Protein AF-0000000070924640 (afdb_homodimer)

Radius of gyration: 27.14 Å; Cα contacts (8 Å, |Δi|>4): 1134; chains: 2; bounding box: 101×101×98 Å

Structure (mmCIF, N/CA/C/O backbone):
data_AF-0000000070924640-model_v1
#
loop_
_entity.id
_entity.type
_entity.pdbx_description
1 polymer 'Putative esterase'
#
loop_
_atom_site.group_PDB
_atom_site.id
_atom_site.type_symbol
_atom_site.label_atom_id
_atom_site.label_alt_id
_atom_site.label_comp_id
_atom_site.label_asym_id
_atom_site.label_entity_id
_atom_site.label_seq_id
_atom_site.pdbx_PDB_ins_code
_atom_site.Cartn_x
_atom_site.Cartn_y
_atom_site.Cartn_z
_atom_site.occupancy
_atom_site.B_iso_or_equiv
_atom_site.auth_seq_id
_atom_site.auth_comp_id
_atom_site.auth_asym_id
_atom_site.auth_atom_id
_atom_site.pdbx_PDB_model_num
ATOM 1 N N . MET A 1 1 ? 49.594 -20.859 -71.625 1 36.28 1 MET A N 1
ATOM 2 C CA . MET A 1 1 ? 48.625 -19.844 -71.25 1 36.28 1 MET A CA 1
ATOM 3 C C . MET A 1 1 ? 47.531 -20.438 -70.375 1 36.28 1 MET A C 1
ATOM 5 O O . MET A 1 1 ? 46.625 -21.078 -70.875 1 36.28 1 MET A O 1
ATOM 9 N N . ARG A 1 2 ? 48 -21 -69.188 1 44.53 2 ARG A N 1
ATOM 10 C CA . ARG A 1 2 ? 47.188 -21.625 -68.125 1 44.53 2 ARG A CA 1
ATOM 11 C C . ARG A 1 2 ? 46.188 -20.641 -67.562 1 44.53 2 ARG A C 1
ATOM 13 O O . ARG A 1 2 ? 46.531 -19.562 -67.125 1 44.53 2 ARG A O 1
ATOM 20 N N . ARG A 1 3 ? 44.906 -20.641 -68 1 42.62 3 ARG A N 1
ATOM 21 C CA . ARG A 1 3 ? 43.75 -19.891 -67.5 1 42.62 3 ARG A CA 1
ATOM 22 C C . ARG A 1 3 ? 43.562 -20.141 -66 1 42.62 3 ARG A C 1
ATOM 24 O O . ARG A 1 3 ? 43.375 -21.281 -65.562 1 42.62 3 ARG A O 1
ATOM 31 N N . LEU A 1 4 ? 44.188 -19.422 -65.125 1 46.19 4 LEU A N 1
ATOM 32 C CA . LEU A 1 4 ? 43.938 -19.359 -63.719 1 46.19 4 LEU A CA 1
ATOM 33 C C . LEU A 1 4 ? 42.5 -18.953 -63.438 1 46.19 4 LEU A C 1
ATOM 35 O O . LEU A 1 4 ? 42.062 -17.859 -63.812 1 46.19 4 LEU A O 1
ATOM 39 N N . LEU A 1 5 ? 41.531 -19.875 -63.469 1 45.41 5 LEU A N 1
ATOM 40 C CA . LEU A 1 5 ? 40.156 -19.609 -62.969 1 45.41 5 LEU A CA 1
ATOM 41 C C . LEU A 1 5 ? 40.219 -19.141 -61.531 1 45.41 5 LEU A C 1
ATOM 43 O O . LEU A 1 5 ? 40.688 -19.875 -60.656 1 45.41 5 LEU A O 1
ATOM 47 N N . ALA A 1 6 ? 40.219 -17.859 -61.25 1 49.41 6 ALA A N 1
ATOM 48 C CA . ALA A 1 6 ? 40 -17.219 -59.938 1 49.41 6 ALA A CA 1
ATOM 49 C C . ALA A 1 6 ? 38.625 -17.578 -59.375 1 49.41 6 ALA A C 1
ATOM 51 O O . ALA A 1 6 ? 37.594 -17.266 -60 1 49.41 6 ALA A O 1
ATOM 52 N N . LEU A 1 7 ? 38.562 -18.641 -58.625 1 47.81 7 LEU A N 1
ATOM 53 C CA . LEU A 1 7 ? 37.406 -18.922 -57.812 1 47.81 7 LEU A CA 1
ATOM 54 C C . LEU A 1 7 ? 37.125 -17.781 -56.844 1 47.81 7 LEU A C 1
ATOM 56 O O . LEU A 1 7 ? 37.938 -17.469 -56 1 47.81 7 LEU A O 1
ATOM 60 N N . ALA A 1 8 ? 36.281 -16.797 -57.219 1 47.97 8 ALA A N 1
ATOM 61 C CA . ALA A 1 8 ? 35.719 -15.805 -56.281 1 47.97 8 ALA A CA 1
ATOM 62 C C . ALA A 1 8 ? 34.875 -16.469 -55.219 1 47.97 8 ALA A C 1
ATOM 64 O O . ALA A 1 8 ? 33.844 -17.062 -55.5 1 47.97 8 ALA A O 1
ATOM 65 N N . LEU A 1 9 ? 35.5 -16.797 -54.156 1 49.69 9 LEU A N 1
ATOM 66 C CA . LEU A 1 9 ? 34.781 -17.156 -52.938 1 49.69 9 LEU A CA 1
ATOM 67 C C . LEU A 1 9 ? 33.906 -16.016 -52.469 1 49.69 9 LEU A C 1
ATOM 69 O O . LEU A 1 9 ? 34.375 -14.945 -52.094 1 49.69 9 LEU A O 1
ATOM 73 N N . VAL A 1 10 ? 32.656 -15.93 -53 1 49 10 VAL A N 1
ATOM 74 C CA . VAL A 1 10 ? 31.656 -15.039 -52.406 1 49 10 VAL A CA 1
ATOM 75 C C . VAL A 1 10 ? 31.422 -15.422 -50.938 1 49 10 VAL A C 1
ATOM 77 O O . VAL A 1 10 ? 30.906 -16.5 -50.656 1 49 10 VAL A O 1
ATOM 80 N N . LEU A 1 11 ? 32.156 -14.844 -50 1 49.84 11 LEU A N 1
ATOM 81 C CA . LEU A 1 11 ? 31.797 -14.859 -48.594 1 49.84 11 LEU A CA 1
ATOM 82 C C . LEU A 1 11 ? 30.438 -14.211 -48.375 1 49.84 11 LEU A C 1
ATOM 84 O O . LEU A 1 11 ? 30.297 -12.992 -48.5 1 49.84 11 LEU A O 1
ATOM 88 N N . GLY A 1 12 ? 29.328 -14.906 -48.656 1 45.31 12 GLY A N 1
ATOM 89 C CA . GLY A 1 12 ? 28.062 -14.422 -48.156 1 45.31 12 GLY A CA 1
ATOM 90 C C . GLY A 1 12 ? 28.094 -14.172 -46.656 1 45.31 12 GLY A C 1
ATOM 91 O O . GLY A 1 12 ? 28.266 -15.109 -45.844 1 45.31 12 GLY A O 1
ATOM 92 N N . GLY A 1 13 ? 28.484 -12.992 -46.25 1 48.5 13 GLY A N 1
ATOM 93 C CA . GLY A 1 13 ? 28.281 -12.57 -44.844 1 48.5 13 GLY A CA 1
ATOM 94 C C . GLY A 1 13 ? 26.859 -12.766 -44.375 1 48.5 13 GLY A C 1
ATOM 95 O O . GLY A 1 13 ? 25.922 -12.148 -44.906 1 48.5 13 GLY A O 1
ATOM 96 N N . THR A 1 14 ? 26.484 -13.906 -43.906 1 44.09 14 THR A N 1
ATOM 97 C CA . THR A 1 14 ? 25.25 -13.969 -43.156 1 44.09 14 THR A CA 1
ATOM 98 C C . THR A 1 14 ? 25.219 -12.891 -42.062 1 44.09 14 THR A C 1
ATOM 100 O O . THR A 1 14 ? 26.047 -12.906 -41.156 1 44.09 14 THR A O 1
ATOM 103 N N . GLY A 1 15 ? 24.891 -11.688 -42.5 1 44.31 15 GLY A N 1
ATOM 104 C CA . GLY A 1 15 ? 24.531 -10.766 -41.438 1 44.31 15 GLY A CA 1
ATOM 105 C C . GLY A 1 15 ? 23.641 -11.391 -40.375 1 44.31 15 GLY A C 1
ATOM 106 O O . GLY A 1 15 ? 22.531 -11.836 -40.688 1 44.31 15 GLY A O 1
ATOM 107 N N . ALA A 1 16 ? 24.188 -11.984 -39.406 1 46.53 16 ALA A N 1
ATOM 108 C CA . ALA A 1 16 ? 23.375 -12.258 -38.219 1 46.53 16 ALA A CA 1
ATOM 109 C C . ALA A 1 16 ? 22.406 -11.109 -37.969 1 46.53 16 ALA A C 1
ATOM 111 O O . ALA A 1 16 ? 22.828 -9.984 -37.688 1 46.53 16 ALA A O 1
ATOM 112 N N . ALA A 1 17 ? 21.25 -11.172 -38.469 1 45.72 17 ALA A N 1
ATOM 113 C CA . ALA A 1 17 ? 20.203 -10.234 -38.062 1 45.72 17 ALA A CA 1
ATOM 114 C C . ALA A 1 17 ? 20.25 -10.039 -36.531 1 45.72 17 ALA A C 1
ATOM 116 O O . ALA A 1 17 ? 20.109 -11 -35.781 1 45.72 17 ALA A O 1
ATOM 117 N N . ALA A 1 18 ? 20.906 -9.062 -36.062 1 45.81 18 ALA A N 1
ATOM 118 C CA . ALA A 1 18 ? 20.859 -8.68 -34.656 1 45.81 18 ALA A CA 1
ATOM 119 C C . ALA A 1 18 ? 19.438 -8.758 -34.094 1 45.81 18 ALA A C 1
ATOM 121 O O . ALA A 1 18 ? 18.547 -8.055 -34.562 1 45.81 18 ALA A O 1
ATOM 122 N N . GLN A 1 19 ? 18.938 -9.891 -33.719 1 49.56 19 GLN A N 1
ATOM 123 C CA . GLN A 1 19 ? 17.656 -9.906 -33.031 1 49.56 19 GLN A CA 1
ATOM 124 C C . GLN A 1 19 ? 17.5 -8.688 -32.125 1 49.56 19 GLN A C 1
ATOM 126 O O . GLN A 1 19 ? 18.344 -8.445 -31.25 1 49.56 19 GLN A O 1
ATOM 131 N N . THR A 1 20 ? 17.031 -7.645 -32.625 1 51.81 20 THR A N 1
ATOM 132 C CA . THR A 1 20 ? 16.781 -6.441 -31.844 1 51.81 20 THR A CA 1
ATOM 133 C C . THR A 1 20 ? 16.219 -6.797 -30.469 1 51.81 20 THR A C 1
ATOM 135 O O . THR A 1 20 ? 15.18 -7.449 -30.375 1 51.81 20 THR A O 1
ATOM 138 N N . VAL A 1 21 ? 17.109 -6.965 -29.453 1 64.19 21 VAL A N 1
ATOM 139 C CA . VAL A 1 21 ? 16.688 -7.16 -28.078 1 64.19 21 VAL A CA 1
ATOM 140 C C . VAL A 1 21 ? 15.68 -6.086 -27.688 1 64.19 21 VAL A C 1
ATOM 142 O O . VAL A 1 21 ? 15.953 -4.887 -27.797 1 64.19 21 VAL A O 1
ATOM 145 N N . GLY A 1 22 ? 14.305 -6.371 -27.625 1 83.62 22 GLY A N 1
ATOM 146 C CA . GLY A 1 22 ? 13.234 -5.473 -27.219 1 83.62 22 GLY A CA 1
ATOM 147 C C . GLY A 1 22 ? 13.57 -4.664 -25.969 1 83.62 22 GLY A C 1
ATOM 148 O O . GLY A 1 22 ? 14.578 -4.922 -25.312 1 83.62 22 GLY A O 1
ATOM 149 N N . THR A 1 23 ? 12.992 -3.438 -25.906 1 91.12 23 THR A N 1
ATOM 150 C CA . THR A 1 23 ? 13.156 -2.576 -24.734 1 91.12 23 THR A CA 1
ATOM 151 C C . THR A 1 23 ? 11.875 -2.557 -23.906 1 91.12 23 THR A C 1
ATOM 153 O O . THR A 1 23 ? 10.836 -3.066 -24.328 1 91.12 23 THR A O 1
ATOM 156 N N . VAL A 1 24 ? 12.023 -2.061 -22.672 1 92.69 24 VAL A N 1
ATOM 157 C CA . VAL A 1 24 ? 10.875 -2.008 -21.766 1 92.69 24 VAL A CA 1
ATOM 158 C C . VAL A 1 24 ? 9.766 -1.166 -22.391 1 92.69 24 VAL A C 1
ATOM 160 O O . VAL A 1 24 ? 8.586 -1.369 -22.109 1 92.69 24 VAL A O 1
ATOM 163 N N . GLN A 1 25 ? 10.109 -0.281 -23.297 1 91.25 25 GLN A N 1
ATOM 164 C CA . GLN A 1 25 ? 9.125 0.559 -23.969 1 91.25 25 GLN A CA 1
ATOM 165 C C . GLN A 1 25 ? 8.25 -0.266 -24.906 1 91.25 25 GLN A C 1
ATOM 167 O O . GLN A 1 25 ? 7.168 0.171 -25.297 1 91.25 25 GLN A O 1
ATOM 172 N N . ASP A 1 26 ? 8.703 -1.458 -25.219 1 95.38 26 ASP A N 1
ATOM 173 C CA . ASP A 1 26 ? 7.969 -2.33 -26.125 1 95.38 26 ASP A CA 1
ATOM 174 C C . ASP A 1 26 ? 6.832 -3.047 -25.406 1 95.38 26 ASP A C 1
ATOM 176 O O . ASP A 1 26 ? 5.965 -3.646 -26.031 1 95.38 26 ASP A O 1
ATOM 180 N N . LEU A 1 27 ? 6.836 -2.926 -24.078 1 96.81 27 LEU A N 1
ATOM 181 C CA . LEU A 1 27 ? 5.805 -3.623 -23.328 1 96.81 27 LEU A CA 1
ATOM 182 C C . LEU A 1 27 ? 4.457 -2.92 -23.469 1 96.81 27 LEU A C 1
ATOM 184 O O . LEU A 1 27 ? 3.408 -3.562 -23.391 1 96.81 27 LEU A O 1
ATOM 188 N N . GLY A 1 28 ? 4.406 -1.621 -23.672 1 97.75 28 GLY A N 1
ATOM 189 C CA . GLY A 1 28 ? 3.174 -0.855 -23.781 1 97.75 28 GLY A CA 1
ATOM 190 C C . GLY A 1 28 ? 3.273 0.53 -23.172 1 97.75 28 GLY A C 1
ATOM 191 O O . GLY A 1 28 ? 4.348 0.945 -22.734 1 97.75 28 GLY A O 1
ATOM 192 N N . PRO A 1 29 ? 2.207 1.255 -23.266 1 97.44 29 PRO A N 1
ATOM 193 C CA . PRO A 1 29 ? 2.201 2.607 -22.703 1 97.44 29 PRO A CA 1
ATOM 194 C C . PRO A 1 29 ? 2.234 2.609 -21.172 1 97.44 29 PRO A C 1
ATOM 196 O O . PRO A 1 29 ? 1.921 1.595 -20.547 1 97.44 29 PRO A O 1
ATOM 199 N N . ALA A 1 30 ? 2.578 3.766 -20.625 1 97.69 30 ALA A N 1
ATOM 200 C CA . ALA A 1 30 ? 2.586 3.932 -19.172 1 97.69 30 ALA A CA 1
ATOM 201 C C . ALA A 1 30 ? 1.186 3.748 -18.594 1 97.69 30 ALA A C 1
ATOM 203 O O . ALA A 1 30 ? 0.188 3.982 -19.281 1 97.69 30 ALA A O 1
ATOM 204 N N . LEU A 1 31 ? 1.126 3.312 -17.375 1 97.81 31 LEU A N 1
ATOM 205 C CA . LEU A 1 31 ? -0.145 3.131 -16.688 1 97.81 31 LEU A CA 1
ATOM 206 C C . LEU A 1 31 ? -0.727 4.473 -16.25 1 97.81 31 LEU A C 1
ATOM 208 O O . LEU A 1 31 ? -0.046 5.27 -15.602 1 97.81 31 LEU A O 1
ATOM 212 N N . VAL A 1 32 ? -1.92 4.734 -16.609 1 97.44 32 VAL A N 1
ATOM 213 C CA . VAL A 1 32 ? -2.684 5.898 -16.172 1 97.44 32 VAL A CA 1
ATOM 214 C C . VAL A 1 32 ? -3.703 5.488 -15.117 1 97.44 32 VAL A C 1
ATOM 216 O O . VAL A 1 32 ? -4.469 4.543 -15.312 1 97.44 32 VAL A O 1
ATOM 219 N N . LEU A 1 33 ? -3.703 6.145 -13.992 1 97.06 33 LEU A N 1
ATOM 220 C CA . LEU A 1 33 ? -4.641 5.801 -12.93 1 97.06 33 LEU A CA 1
ATOM 221 C C . LEU A 1 33 ? -5.973 6.516 -13.133 1 97.06 33 LEU A C 1
ATOM 223 O O . LEU A 1 33 ? -6.016 7.742 -13.234 1 97.06 33 LEU A O 1
ATOM 227 N N . ASP A 1 34 ? -6.984 5.75 -13.148 1 96.31 34 ASP A N 1
ATOM 228 C CA . ASP A 1 34 ? -8.336 6.285 -13.312 1 96.31 34 ASP A CA 1
ATOM 229 C C . ASP A 1 34 ? -8.773 7.055 -12.062 1 96.31 34 ASP A C 1
ATOM 231 O O . ASP A 1 34 ? -8.242 6.828 -10.977 1 96.31 34 ASP A O 1
ATOM 235 N N . ARG A 1 35 ? -9.617 8.078 -12.273 1 97.5 35 ARG A N 1
ATOM 236 C CA . ARG A 1 35 ? -10.211 8.875 -11.203 1 97.5 35 ARG A CA 1
ATOM 237 C C . ARG A 1 35 ? -9.133 9.523 -10.344 1 97.5 35 ARG A C 1
ATOM 239 O O . ARG A 1 35 ? -9.148 9.391 -9.117 1 97.5 35 ARG A O 1
ATOM 246 N N . THR A 1 36 ? -8.203 10.023 -11.039 1 98.31 36 THR A N 1
ATOM 247 C CA . THR A 1 36 ? -7.156 10.82 -10.414 1 98.31 36 THR A CA 1
ATOM 248 C C . THR A 1 36 ? -6.941 12.125 -11.164 1 98.31 36 THR A C 1
ATOM 250 O O . THR A 1 36 ? -7.395 12.281 -12.297 1 98.31 36 THR A O 1
ATOM 253 N N . ALA A 1 37 ? -6.332 12.984 -10.547 1 98.62 37 ALA A N 1
ATOM 254 C CA . ALA A 1 37 ? -5.879 14.25 -11.133 1 98.62 37 ALA A CA 1
ATOM 255 C C . ALA A 1 37 ? -4.578 14.711 -10.484 1 98.62 37 ALA A C 1
ATOM 257 O O . ALA A 1 37 ? -4.262 14.328 -9.352 1 98.62 37 ALA A O 1
ATOM 258 N N . ARG A 1 38 ? -3.889 15.484 -11.172 1 98.25 38 ARG A N 1
ATOM 259 C CA . ARG A 1 38 ? -2.635 16.047 -10.688 1 98.25 38 ARG A CA 1
ATOM 260 C C . ARG A 1 38 ? -2.537 17.531 -11.023 1 98.25 38 ARG A C 1
ATOM 262 O O . ARG A 1 38 ? -2.914 17.953 -12.117 1 98.25 38 ARG A O 1
ATOM 269 N N . PHE A 1 39 ? -2.055 18.328 -10.055 1 98.31 39 PHE A N 1
ATOM 270 C CA . PHE A 1 39 ? -1.772 19.734 -10.312 1 98.31 39 PHE A CA 1
ATOM 271 C C . PHE A 1 39 ? -0.608 20.219 -9.461 1 98.31 39 PHE A C 1
ATOM 273 O O . PHE A 1 39 ? -0.215 19.547 -8.5 1 98.31 39 PHE A O 1
ATOM 280 N N . GLU A 1 40 ? -0.034 21.25 -9.852 1 97.94 40 GLU A N 1
ATOM 281 C CA . GLU A 1 40 ? 1.063 21.859 -9.109 1 97.94 40 GLU A CA 1
ATOM 282 C C . GLU A 1 40 ? 0.659 23.219 -8.539 1 97.94 40 GLU A C 1
ATOM 284 O O . GLU A 1 40 ? -0.181 23.922 -9.109 1 97.94 40 GLU A O 1
ATOM 289 N N . ILE A 1 41 ? 1.17 23.516 -7.41 1 97.5 41 ILE A N 1
ATOM 290 C CA . ILE A 1 41 ? 0.929 24.812 -6.781 1 97.5 41 ILE A CA 1
ATOM 291 C C . ILE A 1 41 ? 2.26 25.516 -6.512 1 97.5 41 ILE A C 1
ATOM 293 O O . ILE A 1 41 ? 3.242 24.859 -6.141 1 97.5 41 ILE A O 1
ATOM 297 N N . ALA A 1 42 ? 2.213 26.797 -6.719 1 95.12 42 ALA A N 1
ATOM 298 C CA . ALA A 1 42 ? 3.396 27.594 -6.402 1 95.12 42 ALA A CA 1
ATOM 299 C C . ALA A 1 42 ? 3.576 27.734 -4.895 1 95.12 42 ALA A C 1
ATOM 301 O O . ALA A 1 42 ? 2.594 27.797 -4.148 1 95.12 42 ALA A O 1
ATOM 302 N N . ALA A 1 43 ? 4.762 27.656 -4.41 1 91.38 43 ALA A N 1
ATOM 303 C CA . ALA A 1 43 ? 5.121 27.859 -3.01 1 91.38 43 ALA A CA 1
ATOM 304 C C . ALA A 1 43 ? 6.422 28.656 -2.891 1 91.38 43 ALA A C 1
ATOM 306 O O . ALA A 1 43 ? 7.223 28.688 -3.828 1 91.38 43 ALA A O 1
ATOM 307 N N . PRO A 1 44 ? 6.617 29.344 -1.836 1 89.69 44 PRO A N 1
ATOM 308 C CA . PRO A 1 44 ? 7.816 30.156 -1.658 1 89.69 44 PRO A CA 1
ATOM 309 C C . PRO A 1 44 ? 9.109 29.359 -1.855 1 89.69 44 PRO A C 1
ATOM 311 O O . PRO A 1 44 ? 10.078 29.891 -2.4 1 89.69 44 PRO A O 1
ATOM 314 N N . GLN A 1 45 ? 9.141 28.141 -1.465 1 90.94 45 GLN A N 1
ATOM 315 C CA . GLN A 1 45 ? 10.352 27.328 -1.537 1 90.94 45 GLN A CA 1
ATOM 316 C C . GLN A 1 45 ? 10.383 26.5 -2.816 1 90.94 45 GLN A C 1
ATOM 318 O O . GLN A 1 45 ? 11.305 25.703 -3.025 1 90.94 45 GLN A O 1
ATOM 323 N N . GLY A 1 46 ? 9.438 26.688 -3.658 1 94.69 46 GLY A N 1
ATOM 324 C CA . GLY A 1 46 ? 9.273 25.891 -4.863 1 94.69 46 GLY A CA 1
ATOM 325 C C . GLY A 1 46 ? 7.922 25.203 -4.949 1 94.69 46 GLY A C 1
ATOM 326 O O . GLY A 1 46 ? 7.234 25.047 -3.938 1 94.69 46 GLY A O 1
ATOM 327 N N . PRO A 1 47 ? 7.652 24.781 -6.07 1 97.44 47 PRO A N 1
ATOM 328 C CA . PRO A 1 47 ? 6.301 24.234 -6.254 1 97.44 47 PRO A CA 1
ATOM 329 C C . PRO A 1 47 ? 6.09 22.906 -5.527 1 97.44 47 PRO A C 1
ATOM 331 O O . PRO A 1 47 ? 7.051 22.172 -5.305 1 97.44 47 PRO A O 1
ATOM 334 N N . LEU A 1 48 ? 4.895 22.688 -5.117 1 98.38 48 LEU A N 1
ATOM 335 C CA . LEU A 1 48 ? 4.426 21.375 -4.66 1 98.38 48 LEU A CA 1
ATOM 336 C C . LEU A 1 48 ? 3.572 20.703 -5.727 1 98.38 48 LEU A C 1
ATOM 338 O O . LEU A 1 48 ? 2.984 21.375 -6.574 1 98.38 48 LEU A O 1
ATOM 342 N N . ALA A 1 49 ? 3.615 19.469 -5.777 1 98.69 49 ALA A N 1
ATOM 343 C CA . ALA A 1 49 ? 2.709 18.672 -6.605 1 98.69 49 ALA A CA 1
ATOM 344 C C . ALA A 1 49 ? 1.613 18.031 -5.762 1 98.69 49 ALA A C 1
ATOM 346 O O . ALA A 1 49 ? 1.886 17.484 -4.684 1 98.69 49 ALA A O 1
ATOM 347 N N . VAL A 1 50 ? 0.396 18.141 -6.25 1 98.81 50 VAL A N 1
ATOM 348 C CA . VAL A 1 50 ? -0.76 17.578 -5.566 1 98.81 50 VAL A CA 1
ATOM 349 C C . VAL A 1 50 ? -1.445 16.547 -6.473 1 98.81 50 VAL A C 1
ATOM 351 O O . VAL A 1 50 ? -1.698 16.828 -7.648 1 98.81 50 VAL A O 1
ATOM 354 N N . VAL A 1 51 ? -1.673 15.352 -5.941 1 98.81 51 VAL A N 1
ATOM 355 C CA . VAL A 1 51 ? -2.43 14.328 -6.656 1 98.81 51 VAL A CA 1
ATOM 356 C C . VAL A 1 51 ? -3.701 13.992 -5.883 1 98.81 51 VAL A C 1
ATOM 358 O O . VAL A 1 51 ? -3.689 13.938 -4.652 1 98.81 51 VAL A O 1
ATOM 361 N N . VAL A 1 52 ? -4.781 13.852 -6.629 1 98.88 52 VAL A N 1
ATOM 362 C CA . VAL A 1 52 ? -6.094 13.609 -6.035 1 98.88 52 VAL A CA 1
ATOM 363 C C . VAL A 1 52 ? -6.695 12.336 -6.621 1 98.88 52 VAL A C 1
ATOM 365 O O . VAL A 1 52 ? -6.625 12.102 -7.828 1 98.88 52 VAL A O 1
ATOM 368 N N . GLY A 1 53 ? -7.164 11.453 -5.777 1 98.69 53 GLY A N 1
ATOM 369 C CA . GLY A 1 53 ? -7.957 10.297 -6.152 1 98.69 53 GLY A CA 1
ATOM 370 C C . GLY A 1 53 ? -9.328 10.273 -5.504 1 98.69 53 GLY A C 1
ATOM 371 O O . GLY A 1 53 ? -9.461 10.547 -4.309 1 98.69 53 GLY A O 1
ATOM 372 N N . TRP A 1 54 ? -10.328 9.984 -6.246 1 98.31 54 TRP A N 1
ATOM 373 C CA . TRP A 1 54 ? -11.68 9.984 -5.691 1 98.31 54 TRP A CA 1
ATOM 374 C C . TRP A 1 54 ? -12.375 8.648 -5.961 1 98.31 54 TRP A C 1
ATOM 376 O O . TRP A 1 54 ? -12 7.922 -6.883 1 98.31 54 TRP A O 1
ATOM 386 N N . PRO A 1 55 ? -13.375 8.289 -5.125 1 96.12 55 PRO A N 1
ATOM 387 C CA . PRO A 1 55 ? -14.023 6.98 -5.188 1 96.12 55 PRO A CA 1
ATOM 388 C C . PRO A 1 55 ? -14.883 6.805 -6.441 1 96.12 55 PRO A C 1
ATOM 390 O O . PRO A 1 55 ? -15.32 7.793 -7.039 1 96.12 55 PRO A O 1
ATOM 393 N N . ASP A 1 56 ? -14.961 5.547 -6.812 1 93.5 56 ASP A N 1
ATOM 394 C CA . ASP A 1 56 ? -15.938 5.18 -7.836 1 93.5 56 ASP A CA 1
ATOM 395 C C . ASP A 1 56 ? -17.328 4.996 -7.23 1 93.5 56 ASP A C 1
ATOM 397 O O . ASP A 1 56 ? -17.906 3.908 -7.301 1 93.5 56 ASP A O 1
ATOM 401 N N . ALA A 1 57 ? -17.797 5.914 -6.535 1 94.38 57 ALA A N 1
ATOM 402 C CA . ALA A 1 57 ? -19.109 5.988 -5.891 1 94.38 57 ALA A CA 1
ATOM 403 C C . ALA A 1 57 ? -19.5 7.434 -5.609 1 94.38 57 ALA A C 1
ATOM 405 O O . ALA A 1 57 ? -18.641 8.281 -5.371 1 94.38 57 ALA A O 1
ATOM 406 N N . PRO A 1 58 ? -20.766 7.691 -5.691 1 95.31 58 PRO A N 1
ATOM 407 C CA . PRO A 1 58 ? -21.188 9.039 -5.309 1 95.31 58 PRO A CA 1
ATOM 408 C C . PRO A 1 58 ? -20.922 9.344 -3.834 1 95.31 58 PRO A C 1
ATOM 410 O O . PRO A 1 58 ? -20.828 8.422 -3.018 1 95.31 58 PRO A O 1
ATOM 413 N N . PRO A 1 59 ? -20.75 10.594 -3.551 1 96.25 59 PRO A N 1
ATOM 414 C CA . PRO A 1 59 ? -20.594 10.922 -2.135 1 96.25 59 PRO A CA 1
ATOM 415 C C . PRO A 1 59 ? -21.828 10.609 -1.306 1 96.25 59 PRO A C 1
ATO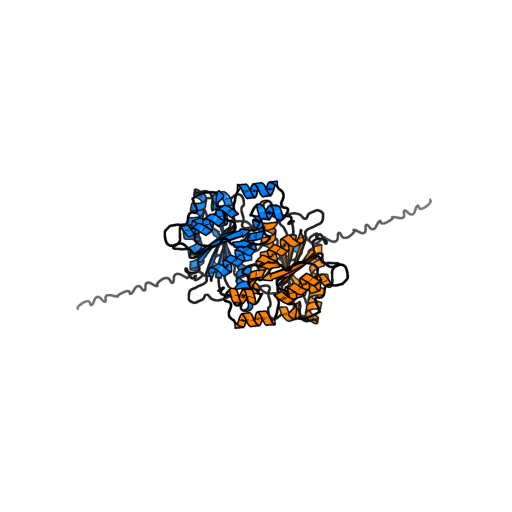M 417 O O . PRO A 1 59 ? -22.953 10.789 -1.78 1 96.25 59 PRO A O 1
ATOM 420 N N . PRO A 1 60 ? -21.594 10.125 -0.076 1 95.62 60 PRO A N 1
ATOM 421 C CA . PRO A 1 60 ? -22.719 10.078 0.859 1 95.62 60 PRO A CA 1
ATOM 422 C C . PRO A 1 60 ? -23.328 11.453 1.123 1 95.62 60 PRO A C 1
ATOM 424 O O . PRO A 1 60 ? -22.734 12.469 0.743 1 95.62 60 PRO A O 1
ATOM 427 N N . PRO A 1 61 ? -24.469 11.445 1.76 1 96.5 61 PRO A N 1
ATOM 428 C CA . PRO A 1 61 ? -25.109 12.727 2.035 1 96.5 61 PRO A CA 1
ATOM 429 C C . PRO A 1 61 ? -24.219 13.68 2.828 1 96.5 61 PRO A C 1
ATOM 431 O O . PRO A 1 61 ? -24.219 14.891 2.58 1 96.5 61 PRO A O 1
ATOM 434 N N . GLU A 1 62 ? -23.422 13.133 3.725 1 97.12 62 GLU A N 1
ATOM 435 C CA . GLU A 1 62 ? -22.547 13.953 4.555 1 97.12 62 GLU A CA 1
ATOM 436 C C . GLU A 1 62 ? -21.281 14.359 3.791 1 97.12 62 GLU A C 1
ATOM 438 O O . GLU A 1 62 ? -20.516 15.211 4.25 1 97.12 62 GLU A O 1
ATOM 443 N N . GLY A 1 63 ? -21.031 13.711 2.621 1 98.06 63 GLY A N 1
ATOM 444 C CA . GLY A 1 63 ? -19.812 13.914 1.854 1 98.06 63 GLY A CA 1
ATOM 445 C C . GLY A 1 63 ? -18.812 12.789 2.018 1 98.06 63 GLY A C 1
ATOM 446 O O . GLY A 1 63 ? -18.984 11.914 2.863 1 98.06 63 GLY A O 1
ATOM 447 N N . TYR A 1 64 ? -17.781 12.852 1.207 1 98.62 64 TYR A N 1
ATOM 448 C CA . TYR A 1 64 ? -16.688 11.883 1.285 1 98.62 64 TYR A CA 1
ATOM 449 C C . TYR A 1 64 ? -15.859 12.102 2.547 1 98.62 64 TYR A C 1
ATOM 451 O O . TYR A 1 64 ? -15.711 13.234 3.014 1 98.62 64 TYR A O 1
ATOM 459 N N . GLY A 1 65 ? -15.359 11.016 3.156 1 98.75 65 GLY A N 1
ATOM 460 C CA . GLY A 1 65 ? -14.133 11.234 3.908 1 98.75 65 GLY A CA 1
ATOM 461 C C . GLY A 1 65 ? -12.992 11.734 3.053 1 98.75 65 GLY A C 1
ATOM 462 O O . GLY A 1 65 ? -13.047 11.656 1.823 1 98.75 65 GLY A O 1
ATOM 463 N N . ILE A 1 66 ? -11.953 12.258 3.691 1 98.88 66 ILE A N 1
ATOM 464 C CA . ILE A 1 66 ? -10.828 12.742 2.902 1 98.88 66 ILE A CA 1
ATOM 465 C C . ILE A 1 66 ? -9.539 12.625 3.713 1 98.88 66 ILE A C 1
ATOM 467 O O . ILE A 1 66 ? -9.523 12.914 4.914 1 98.88 66 ILE A O 1
ATOM 471 N N . ILE A 1 67 ? -8.508 12.141 3.055 1 98.94 67 ILE A N 1
ATOM 472 C CA . ILE A 1 67 ? -7.184 12.008 3.645 1 98.94 67 ILE A CA 1
ATOM 473 C C . ILE A 1 67 ? -6.195 12.898 2.896 1 98.94 67 ILE A C 1
ATOM 475 O O . ILE A 1 67 ? -5.996 12.742 1.689 1 98.94 67 ILE A O 1
ATOM 479 N N . TYR A 1 68 ? -5.609 13.852 3.527 1 99 68 TYR A N 1
ATOM 480 C CA . TYR A 1 68 ? -4.457 14.594 3.035 1 99 68 TYR A CA 1
ATOM 481 C C . TYR A 1 68 ? -3.152 13.953 3.496 1 99 68 TYR A C 1
ATOM 483 O O . TYR A 1 68 ? -2.824 13.984 4.684 1 99 68 TYR A O 1
ATOM 491 N N . ALA A 1 69 ? -2.439 13.414 2.566 1 98.94 69 ALA A N 1
ATOM 492 C CA . ALA A 1 69 ? -1.267 12.602 2.887 1 98.94 69 ALA A CA 1
ATOM 493 C C . ALA A 1 69 ? 0.011 13.266 2.379 1 98.94 69 ALA A C 1
ATOM 495 O O . ALA A 1 69 ? 0.088 13.664 1.216 1 98.94 69 ALA A O 1
ATOM 496 N N . LEU A 1 70 ? 0.982 13.375 3.225 1 98.81 70 LEU A N 1
ATOM 497 C CA . LEU A 1 70 ? 2.295 13.852 2.809 1 98.81 70 LEU A CA 1
ATOM 498 C C . LEU A 1 70 ? 3.068 12.758 2.08 1 98.81 70 LEU A C 1
ATOM 500 O O . LEU A 1 70 ? 2.691 11.586 2.139 1 98.81 70 LEU A O 1
ATOM 504 N N . ASP A 1 71 ? 4.102 13.172 1.363 1 98.25 71 ASP A N 1
ATOM 505 C CA . ASP A 1 71 ? 4.957 12.25 0.627 1 98.25 71 ASP A CA 1
ATOM 506 C C . ASP A 1 71 ? 4.141 11.391 -0.338 1 98.25 71 ASP A C 1
ATOM 508 O O . ASP A 1 71 ? 4.16 10.164 -0.254 1 98.25 71 ASP A O 1
ATOM 512 N N . ALA A 1 72 ? 3.512 12.094 -1.307 1 98.62 72 ALA A N 1
ATOM 513 C CA . ALA A 1 72 ? 2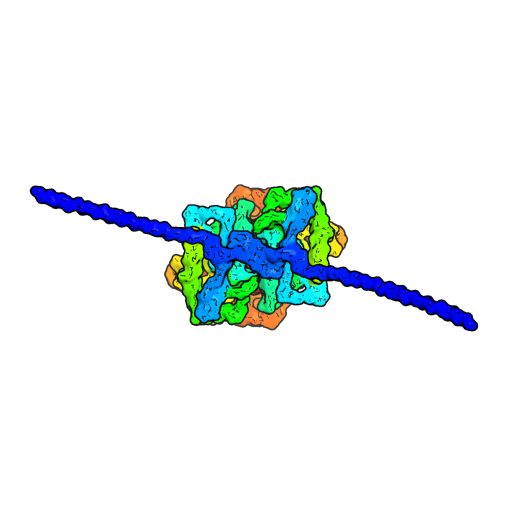.568 11.469 -2.229 1 98.62 72 ALA A CA 1
ATOM 514 C C . ALA A 1 72 ? 3.195 10.266 -2.918 1 98.62 72 ALA A C 1
ATOM 516 O O . ALA A 1 72 ? 2.531 9.242 -3.127 1 98.62 72 AL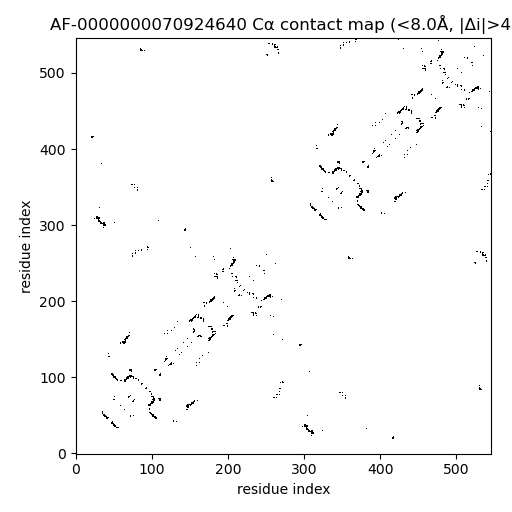A A O 1
ATOM 517 N N . GLY A 1 73 ? 4.445 10.336 -3.186 1 97.38 73 GLY A N 1
ATOM 518 C CA . GLY A 1 73 ? 5.121 9.266 -3.904 1 97.38 73 GLY A CA 1
ATOM 519 C C . GLY A 1 73 ? 5.25 7.988 -3.096 1 97.38 73 GLY A C 1
ATOM 520 O O . GLY A 1 73 ? 5.566 6.93 -3.643 1 97.38 73 GLY A O 1
ATOM 521 N N . TRP A 1 74 ? 4.973 8.102 -1.794 1 96.81 74 TRP A N 1
ATOM 522 C CA . TRP A 1 74 ? 5.168 6.961 -0.903 1 96.81 74 TRP A CA 1
ATOM 523 C C . TRP A 1 74 ? 3.85 6.539 -0.264 1 96.81 74 TRP A C 1
ATOM 525 O O . TRP A 1 74 ? 3.795 5.543 0.459 1 96.81 74 TRP A O 1
ATOM 535 N N . SER A 1 75 ? 2.818 7.273 -0.549 1 98.56 75 SER A N 1
ATOM 536 C CA . SER A 1 75 ? 1.628 7.043 0.262 1 98.56 75 SER A CA 1
ATOM 537 C C . SER A 1 75 ? 0.375 6.965 -0.604 1 98.56 75 SER A C 1
ATOM 539 O O . SER A 1 75 ? -0.552 6.211 -0.295 1 98.56 75 SER A O 1
ATOM 541 N N . PHE A 1 76 ? 0.363 7.66 -1.731 1 98.75 76 PHE A N 1
ATOM 542 C CA . PHE A 1 76 ? -0.874 7.965 -2.441 1 98.75 76 PHE A CA 1
ATOM 543 C C . PHE A 1 76 ? -1.502 6.695 -3.004 1 98.75 76 PHE A C 1
ATOM 545 O O . PHE A 1 76 ? -2.67 6.406 -2.74 1 98.75 76 PHE A O 1
ATOM 552 N N . ALA A 1 77 ? -0.751 6.012 -3.762 1 98.19 77 ALA A N 1
ATOM 553 C CA . ALA A 1 77 ? -1.312 4.855 -4.449 1 98.19 77 ALA A CA 1
ATOM 554 C C . ALA A 1 77 ? -1.675 3.75 -3.461 1 98.19 77 ALA A C 1
ATOM 556 O O . ALA A 1 77 ? -2.67 3.047 -3.645 1 98.19 77 ALA A O 1
ATOM 557 N N . THR A 1 78 ? -0.859 3.564 -2.395 1 98.69 78 THR A N 1
ATOM 558 C CA . THR A 1 78 ? -1.164 2.588 -1.354 1 98.69 78 THR A CA 1
ATOM 559 C C . THR A 1 78 ? -2.479 2.932 -0.659 1 98.69 78 THR A C 1
ATOM 561 O O . THR A 1 78 ? -3.307 2.053 -0.415 1 98.69 78 THR A O 1
ATOM 564 N N . LEU A 1 79 ? -2.672 4.191 -0.384 1 98.81 79 LEU A N 1
ATOM 565 C CA . LEU A 1 79 ? -3.914 4.613 0.254 1 98.81 79 LEU A CA 1
ATOM 566 C C . LEU A 1 79 ? -5.113 4.32 -0.641 1 98.81 79 LEU A C 1
ATOM 568 O O . LEU A 1 79 ? -6.145 3.838 -0.166 1 98.81 79 LEU A O 1
ATOM 572 N N . ARG A 1 80 ? -4.973 4.59 -1.899 1 98.25 80 ARG A N 1
ATOM 573 C CA . ARG A 1 80 ? -6.078 4.348 -2.82 1 98.25 80 ARG A CA 1
ATOM 574 C C . ARG A 1 80 ? -6.465 2.873 -2.836 1 98.25 80 ARG A C 1
ATOM 576 O O . ARG A 1 80 ? -7.645 2.533 -2.748 1 98.25 80 ARG A O 1
ATOM 583 N N . GLU A 1 81 ? -5.43 2.021 -2.924 1 97.62 81 GLU A N 1
ATOM 584 C CA . GLU A 1 81 ? -5.711 0.591 -2.982 1 97.62 81 GLU A CA 1
ATOM 585 C C . GLU A 1 81 ? -6.242 0.078 -1.647 1 97.62 81 GLU A C 1
ATOM 587 O O . GLU A 1 81 ? -7.145 -0.764 -1.613 1 97.62 81 GLU A O 1
ATOM 592 N N . ALA A 1 82 ? -5.746 0.605 -0.547 1 97.5 82 ALA A N 1
ATOM 593 C CA . ALA A 1 82 ? -6.223 0.214 0.778 1 97.5 82 ALA A CA 1
ATOM 594 C C . ALA A 1 82 ? -7.691 0.583 0.963 1 97.5 82 ALA A C 1
ATOM 596 O O . ALA A 1 82 ? -8.461 -0.184 1.544 1 97.5 82 ALA A O 1
ATOM 597 N N . LEU A 1 83 ? -8.07 1.739 0.481 1 97.31 83 LEU A N 1
ATOM 598 C CA . LEU A 1 83 ? -9.445 2.201 0.612 1 97.31 83 LEU A CA 1
ATOM 599 C C . LEU A 1 83 ? -10.398 1.307 -0.177 1 97.31 83 LEU A C 1
ATOM 601 O O . LEU A 1 83 ? -11.5 1 0.288 1 97.31 83 LEU A O 1
ATOM 605 N N . VAL A 1 84 ? -9.977 0.897 -1.346 1 94.69 84 VAL A N 1
ATOM 606 C CA . VAL A 1 84 ? -10.797 0.004 -2.156 1 94.69 84 VAL A CA 1
ATOM 607 C C . VAL A 1 84 ? -10.969 -1.333 -1.438 1 94.69 84 VAL A C 1
ATOM 609 O O . VAL A 1 84 ? -12.086 -1.845 -1.323 1 94.69 84 VAL A O 1
ATOM 612 N N . LEU A 1 85 ? -9.922 -1.812 -0.895 1 94.94 85 LEU A N 1
ATOM 613 C CA . LEU A 1 85 ? -9.922 -3.131 -0.269 1 94.94 85 LEU A CA 1
ATOM 614 C C . LEU A 1 85 ? -10.719 -3.113 1.034 1 94.94 85 LEU A C 1
ATOM 616 O O . LEU A 1 85 ? -11.453 -4.055 1.329 1 94.94 85 LEU A O 1
ATOM 620 N N . GLN A 1 86 ? -10.57 -2.051 1.764 1 94.12 86 GLN A N 1
ATOM 621 C CA . GLN A 1 86 ? -11.211 -1.99 3.076 1 94.12 86 GLN A CA 1
ATOM 622 C C . GLN A 1 86 ? -12.648 -1.504 2.967 1 94.12 86 GLN A C 1
ATOM 624 O O . GLN A 1 86 ? -13.445 -1.683 3.895 1 94.12 86 GLN A O 1
ATOM 629 N N . GLY A 1 87 ? -12.969 -0.841 1.882 1 90.75 87 GLY A N 1
ATOM 630 C CA . GLY A 1 87 ? -14.312 -0.337 1.673 1 90.75 87 GLY A CA 1
ATOM 631 C C . GLY A 1 87 ? -15.203 -1.307 0.917 1 90.75 87 GLY A C 1
ATOM 632 O O . GLY A 1 87 ? -16.391 -1.043 0.719 1 90.75 87 GLY A O 1
ATOM 633 N N . SER A 1 88 ? -14.633 -2.381 0.496 1 82.44 88 SER A N 1
ATOM 634 C CA . SER A 1 88 ? -15.391 -3.352 -0.289 1 82.44 88 SER A CA 1
ATOM 635 C C . SER A 1 88 ? -16.453 -4.035 0.556 1 82.44 88 SER A C 1
ATOM 637 O O . SER A 1 88 ? -16.359 -4.066 1.784 1 82.44 88 SER A O 1
ATOM 639 N N . ALA A 1 89 ? -17.438 -4.516 -0.155 1 71.38 89 ALA A N 1
ATOM 640 C CA . ALA A 1 89 ? -18.516 -5.246 0.514 1 71.38 89 ALA A CA 1
ATOM 641 C C . ALA A 1 89 ? -17.984 -6.469 1.249 1 71.38 89 ALA A C 1
ATOM 643 O O . ALA A 1 89 ? -18.484 -6.828 2.318 1 71.38 89 ALA A O 1
ATOM 644 N N . GLN A 1 90 ? -16.984 -7.016 0.684 1 67.31 90 GLN A N 1
ATOM 645 C CA . GLN A 1 90 ? -16.391 -8.211 1.266 1 67.31 90 GLN A CA 1
ATOM 646 C C . GLN A 1 90 ? -15.664 -7.895 2.574 1 67.31 90 GLN A C 1
ATOM 648 O O . GLN A 1 90 ? -15.531 -8.758 3.439 1 67.31 90 GLN A O 1
ATOM 653 N N . ALA A 1 91 ? -15.281 -6.68 2.699 1 69.94 91 ALA A N 1
ATOM 654 C CA . ALA A 1 91 ? -14.547 -6.285 3.898 1 69.94 91 ALA A CA 1
ATOM 655 C C . ALA A 1 91 ? -15.492 -6.078 5.078 1 69.94 91 ALA A C 1
ATOM 657 O O . ALA A 1 91 ? -15.109 -6.27 6.234 1 69.94 91 ALA A O 1
ATOM 658 N N . ALA A 1 92 ? -16.641 -5.773 4.824 1 65.06 92 ALA A N 1
ATOM 659 C CA . ALA A 1 92 ? -17.672 -5.566 5.84 1 65.06 92 ALA A CA 1
ATOM 660 C C . ALA A 1 92 ? -17.188 -4.625 6.934 1 65.06 92 ALA A C 1
ATOM 662 O O . ALA A 1 92 ? -17.484 -4.824 8.109 1 65.06 92 ALA A O 1
ATOM 663 N N . GLY A 1 93 ? -16.328 -3.736 6.586 1 73.31 93 GLY A N 1
ATOM 664 C CA . GLY A 1 93 ? -15.82 -2.799 7.574 1 73.31 93 GLY A CA 1
ATOM 665 C C . GLY A 1 93 ? -16.469 -1.434 7.496 1 73.31 93 GLY A C 1
ATOM 666 O O . GLY A 1 93 ? -17.453 -1.247 6.762 1 73.31 93 GLY A O 1
ATOM 667 N N . PRO A 1 94 ? -15.992 -0.585 8.375 1 81.12 94 PRO A N 1
ATOM 668 C CA . PRO A 1 94 ? -16.641 0.723 8.516 1 81.12 94 PRO A CA 1
ATOM 669 C C . PRO A 1 94 ? -16.203 1.713 7.438 1 81.12 94 PRO A C 1
ATOM 671 O O . PRO A 1 94 ? -16.734 2.82 7.352 1 81.12 94 PRO A O 1
ATOM 674 N N . VAL A 1 95 ? -15.273 1.308 6.582 1 92.38 95 VAL A N 1
ATOM 675 C CA . VAL A 1 95 ? -14.656 2.262 5.664 1 92.38 95 VAL A CA 1
ATOM 676 C C . VAL A 1 95 ? -15.664 2.684 4.602 1 92.38 95 VAL A C 1
ATOM 678 O O . VAL A 1 95 ? -16.312 1.837 3.971 1 92.38 95 VAL A O 1
ATOM 681 N N . ARG A 1 96 ? -15.82 3.969 4.453 1 94.69 96 ARG A N 1
ATOM 682 C CA . ARG A 1 96 ? -16.734 4.57 3.488 1 94.69 96 ARG A CA 1
ATOM 683 C C . ARG A 1 96 ? -15.969 5.273 2.371 1 94.69 96 ARG A C 1
ATOM 685 O O . ARG A 1 96 ? -14.742 5.375 2.424 1 94.69 96 ARG A O 1
ATOM 692 N N . PRO A 1 97 ? -16.688 5.691 1.288 1 96.94 97 PRO A N 1
ATOM 693 C CA . PRO A 1 97 ? -16.016 6.367 0.185 1 96.94 97 PRO A CA 1
ATOM 694 C C . PRO A 1 97 ? -15.164 7.555 0.65 1 96.94 97 PRO A C 1
ATOM 696 O O . PRO A 1 97 ? -15.68 8.453 1.326 1 96.94 97 PRO A O 1
ATOM 699 N N . THR A 1 98 ? -13.922 7.512 0.321 1 98.56 98 THR A N 1
ATOM 700 C CA . THR A 1 98 ? -12.953 8.469 0.849 1 98.56 98 THR A CA 1
ATOM 701 C C . THR A 1 98 ? -12.047 8.984 -0.262 1 98.56 98 THR A C 1
ATOM 703 O O . THR A 1 98 ? -11.539 8.203 -1.074 1 98.56 98 THR A O 1
ATOM 706 N N . VAL A 1 99 ? -11.836 10.289 -0.356 1 98.75 99 VAL A N 1
ATOM 707 C CA . VAL A 1 99 ? -10.906 10.953 -1.265 1 98.75 99 VAL A CA 1
ATOM 708 C C . VAL A 1 99 ? -9.492 10.906 -0.682 1 98.75 99 VAL A C 1
ATOM 710 O O . VAL A 1 99 ? -9.312 11.039 0.531 1 98.75 99 VAL A O 1
ATOM 713 N N . VAL A 1 100 ? -8.523 10.664 -1.544 1 98.94 100 VAL A N 1
ATOM 714 C CA . VAL A 1 100 ? -7.125 10.766 -1.142 1 98.94 100 VAL A CA 1
ATOM 715 C C . VAL A 1 100 ? -6.469 11.945 -1.854 1 98.94 100 VAL A C 1
ATOM 717 O O . VAL A 1 100 ? -6.562 12.07 -3.078 1 98.94 100 VAL A O 1
ATOM 720 N N . VAL A 1 101 ? -5.832 12.805 -1.125 1 98.94 101 VAL A N 1
ATOM 721 C CA . VAL A 1 101 ? -5.023 13.898 -1.649 1 98.94 101 VAL A CA 1
ATOM 722 C C . VAL A 1 101 ? -3.572 13.727 -1.213 1 98.94 101 VAL A C 1
ATOM 724 O O . VAL A 1 101 ? -3.264 13.797 -0.021 1 98.94 101 VAL A O 1
ATOM 727 N N . GLY A 1 102 ? -2.754 13.445 -2.154 1 98.94 102 GLY A N 1
ATOM 728 C CA . GLY A 1 102 ? -1.328 13.359 -1.885 1 98.94 102 GLY A CA 1
ATOM 729 C C . GLY A 1 102 ? -0.591 14.656 -2.148 1 98.94 102 GLY A C 1
ATOM 730 O O . GLY A 1 102 ? -0.798 15.297 -3.184 1 98.94 102 GLY A O 1
ATOM 731 N N . ILE A 1 103 ? 0.23 15.07 -1.234 1 98.88 103 ILE A N 1
ATOM 732 C CA . ILE A 1 103 ? 1.066 16.25 -1.375 1 98.88 103 ILE A CA 1
ATOM 733 C C . ILE A 1 103 ? 2.529 15.844 -1.523 1 98.88 103 ILE A C 1
ATOM 735 O O . ILE A 1 103 ? 3.07 15.133 -0.669 1 98.88 103 ILE A O 1
ATOM 739 N N . GLY A 1 104 ? 3.092 16.141 -2.574 1 98.56 104 GLY A N 1
ATOM 740 C CA . GLY A 1 104 ? 4.496 15.867 -2.836 1 98.56 104 GLY A CA 1
ATOM 741 C C . GLY A 1 104 ? 5.188 16.984 -3.602 1 98.56 104 GLY A C 1
ATOM 742 O O . GLY A 1 104 ? 4.922 18.156 -3.371 1 98.56 104 GLY A O 1
ATOM 743 N N . TRP A 1 105 ? 6.141 16.672 -4.332 1 98.44 105 TRP A N 1
ATOM 744 C CA . TRP A 1 105 ? 6.949 17.609 -5.113 1 98.44 105 TRP A CA 1
ATOM 745 C C . TRP A 1 105 ? 6.945 17.219 -6.59 1 98.44 105 TRP A C 1
ATOM 747 O O . TRP A 1 105 ? 6.707 16.062 -6.934 1 98.44 105 TRP A O 1
ATOM 757 N N . PRO A 1 106 ? 7.18 18.172 -7.426 1 97.06 106 PRO A N 1
ATOM 758 C CA . PRO A 1 106 ? 7.148 17.891 -8.859 1 97.06 106 PRO A CA 1
ATOM 759 C C . PRO A 1 106 ? 8.141 16.781 -9.258 1 97.06 106 PRO A C 1
ATOM 761 O O . PRO A 1 106 ? 9.094 16.516 -8.523 1 97.06 106 PRO A O 1
ATOM 764 N N . GLY A 1 107 ? 7.898 16.141 -10.406 1 92.5 107 GLY A N 1
ATOM 765 C CA . GLY A 1 107 ? 8.703 15.039 -10.898 1 92.5 107 GLY A CA 1
ATOM 766 C C . GLY A 1 107 ? 7.996 13.695 -10.812 1 92.5 107 GLY A C 1
ATOM 767 O O . GLY A 1 107 ? 6.957 13.578 -10.156 1 92.5 107 GLY A O 1
ATOM 768 N N . PRO A 1 108 ? 8.5 12.703 -11.414 1 87.25 108 PRO A N 1
ATOM 769 C CA . PRO A 1 108 ? 7.801 11.422 -11.562 1 87.25 108 PRO A CA 1
ATOM 770 C C . PRO A 1 108 ? 7.629 10.688 -10.234 1 87.25 108 PRO A C 1
ATOM 772 O O . PRO A 1 108 ? 6.664 9.945 -10.055 1 87.25 108 PRO A O 1
ATOM 775 N N . GLY A 1 109 ? 8.484 10.852 -9.312 1 92.25 109 GLY A N 1
ATOM 776 C CA . GLY A 1 109 ? 8.406 10.117 -8.062 1 92.25 109 GLY A CA 1
ATOM 777 C C . GLY A 1 109 ? 7.625 10.844 -6.984 1 92.25 109 GLY A C 1
ATOM 778 O O . GLY A 1 109 ? 7.336 10.281 -5.93 1 92.25 109 GLY A O 1
ATOM 779 N N . LEU A 1 110 ? 7.301 12.148 -7.25 1 97.44 110 LEU A N 1
ATOM 780 C CA . LEU A 1 110 ? 6.543 13 -6.34 1 97.44 110 LEU A CA 1
ATOM 781 C C . LEU A 1 110 ? 7.234 13.094 -4.984 1 97.44 110 LEU A C 1
ATOM 783 O O . LEU A 1 110 ? 6.574 13.289 -3.959 1 97.44 110 LEU A O 1
ATOM 787 N N . ILE A 1 111 ? 8.469 12.812 -4.883 1 96.69 111 ILE A N 1
ATOM 788 C CA . ILE A 1 111 ? 9.289 12.914 -3.68 1 96.69 111 ILE A CA 1
ATOM 789 C C . ILE A 1 111 ? 10.531 13.75 -3.973 1 96.69 111 ILE A C 1
ATOM 791 O O . ILE A 1 111 ? 11.148 13.602 -5.031 1 96.69 111 ILE A O 1
ATOM 795 N N . ASP A 1 112 ? 10.891 14.57 -3.119 1 96.5 112 ASP A N 1
ATOM 796 C CA . ASP A 1 112 ? 12.141 15.32 -3.148 1 96.5 112 ASP A CA 1
ATOM 797 C C . ASP A 1 112 ? 12.852 15.258 -1.796 1 96.5 112 ASP A C 1
ATOM 799 O O . ASP A 1 112 ? 12.469 15.969 -0.863 1 96.5 112 ASP A O 1
ATOM 803 N N . LEU A 1 113 ? 13.859 14.461 -1.71 1 94.31 113 LEU A N 1
ATOM 804 C CA . LEU A 1 113 ? 14.523 14.188 -0.44 1 94.31 113 LEU A CA 1
ATOM 805 C C . LEU A 1 113 ? 15.195 15.445 0.103 1 94.31 113 LEU A C 1
ATOM 807 O O . LEU A 1 113 ? 15.281 15.633 1.318 1 94.31 113 LEU A O 1
ATOM 811 N N . ALA A 1 114 ? 15.625 16.312 -0.776 1 95.25 114 ALA A N 1
ATOM 812 C CA . ALA A 1 114 ? 16.312 17.531 -0.354 1 95.25 114 ALA A CA 1
ATOM 813 C C . ALA A 1 114 ? 15.328 18.547 0.213 1 95.25 114 ALA A C 1
ATOM 815 O O . ALA A 1 114 ? 15.695 19.375 1.055 1 95.25 114 ALA A O 1
ATOM 816 N N . ARG A 1 115 ? 14.078 18.453 -0.157 1 96.69 115 ARG A N 1
ATOM 817 C CA . ARG A 1 115 ? 13.094 19.453 0.216 1 96.69 115 ARG A CA 1
ATOM 818 C C . ARG A 1 115 ? 12.25 18.984 1.396 1 96.69 115 ARG A C 1
ATOM 820 O O . ARG A 1 115 ? 11.562 19.797 2.029 1 96.69 115 ARG A O 1
ATOM 827 N N . ARG A 1 116 ? 12.266 17.719 1.736 1 96.25 116 ARG A N 1
ATOM 828 C CA . ARG A 1 116 ? 11.422 17.188 2.803 1 96.25 116 ARG A CA 1
ATOM 829 C C . ARG A 1 116 ? 11.719 17.875 4.129 1 96.25 116 ARG A C 1
ATOM 831 O O . ARG A 1 116 ? 10.805 18.328 4.812 1 96.25 116 ARG A O 1
ATOM 838 N N . GLY A 1 117 ? 13.039 17.969 4.5 1 95.75 117 GLY A N 1
ATOM 839 C CA . GLY A 1 117 ? 13.414 18.641 5.73 1 95.75 117 GLY A CA 1
ATOM 840 C C . GLY A 1 117 ? 12.992 20.109 5.766 1 95.75 117 GLY A C 1
ATOM 841 O O . GLY A 1 117 ? 12.203 20.5 6.625 1 95.75 117 GLY A O 1
ATOM 842 N N . PRO A 1 118 ? 13.359 20.922 4.793 1 96.38 118 PRO A N 1
ATOM 843 C CA . PRO A 1 118 ? 13.023 22.344 4.727 1 96.38 118 PRO A CA 1
ATOM 844 C C . PRO A 1 118 ? 11.516 22.578 4.672 1 96.38 118 PRO A C 1
ATOM 846 O O . PRO A 1 118 ? 11.016 23.5 5.324 1 96.38 118 PRO A O 1
ATOM 849 N N . ASP A 1 119 ? 10.766 21.719 3.947 1 97.38 119 ASP A N 1
ATOM 850 C CA . ASP A 1 119 ? 9.352 22 3.695 1 97.38 119 ASP A CA 1
ATOM 851 C C . ASP A 1 119 ? 8.477 21.484 4.832 1 97.38 119 ASP A C 1
ATOM 853 O O . ASP A 1 119 ? 7.387 22 5.07 1 97.38 119 ASP A O 1
ATOM 857 N N . LEU A 1 120 ? 8.953 20.391 5.523 1 97.19 120 LEU A N 1
ATOM 858 C CA . LEU A 1 120 ? 8.031 19.734 6.449 1 97.19 120 LEU A CA 1
ATOM 859 C C . LEU A 1 120 ? 8.469 19.938 7.895 1 97.19 120 LEU A C 1
ATOM 861 O O . LEU A 1 120 ? 7.668 19.797 8.82 1 97.19 120 LEU A O 1
ATOM 865 N N . ILE A 1 121 ? 9.711 20.281 8.125 1 95.88 121 ILE A N 1
ATOM 866 C CA . ILE A 1 121 ? 10.234 20.266 9.492 1 95.88 121 ILE A CA 1
ATOM 867 C C . ILE A 1 121 ? 10.695 21.672 9.875 1 95.88 121 ILE A C 1
ATOM 869 O O . ILE A 1 121 ? 10.297 22.203 10.914 1 95.88 121 ILE A O 1
ATOM 873 N N . GLU A 1 122 ? 11.492 22.281 9 1 93.31 122 GLU A N 1
ATOM 874 C CA . GLU A 1 122 ? 12.078 23.578 9.336 1 93.31 122 GLU A CA 1
ATOM 875 C C . GLU A 1 122 ? 11.016 24.672 9.352 1 93.31 122 GLU A C 1
ATOM 877 O O . GLU A 1 122 ? 10.125 24.703 8.5 1 93.31 122 GLU A O 1
ATOM 882 N N . ALA A 1 123 ? 11.109 25.625 10.203 1 86 123 ALA A N 1
ATOM 883 C CA . ALA A 1 123 ? 10.039 26.547 10.594 1 86 123 ALA A CA 1
ATOM 884 C C . ALA A 1 123 ? 9.516 27.312 9.391 1 86 123 ALA A C 1
ATOM 886 O O . ALA A 1 123 ? 8.32 27.281 9.086 1 86 123 ALA A O 1
ATOM 887 N N . PRO A 1 124 ? 10.281 28.062 8.656 1 89.75 124 PRO A N 1
ATOM 888 C CA . PRO A 1 124 ? 9.664 28.844 7.578 1 89.75 124 PRO A CA 1
ATOM 889 C C . PRO A 1 124 ? 8.992 27.969 6.527 1 89.75 124 PRO A C 1
ATOM 891 O O . PRO A 1 124 ? 7.918 28.297 6.027 1 89.75 124 PRO A O 1
ATOM 894 N N . GLY A 1 125 ? 9.594 26.875 6.25 1 93.25 125 GLY A N 1
ATOM 895 C CA . GLY A 1 125 ? 9.039 26 5.23 1 93.25 125 GLY A CA 1
ATOM 896 C C . GLY A 1 125 ? 7.828 25.219 5.711 1 93.25 125 GLY A C 1
ATOM 897 O O . GLY A 1 125 ? 6.832 25.109 4.992 1 93.25 125 GLY A O 1
ATOM 898 N N . ALA A 1 126 ? 7.934 24.719 6.902 1 94.44 126 ALA A N 1
ATOM 899 C CA . ALA A 1 126 ? 6.812 23.984 7.473 1 94.44 126 ALA A CA 1
ATOM 900 C C . ALA A 1 126 ? 5.578 24.859 7.598 1 94.44 126 ALA A C 1
ATOM 902 O O . ALA A 1 126 ? 4.461 24.422 7.312 1 94.44 126 ALA A O 1
ATOM 903 N N . ALA A 1 127 ? 5.801 26.109 8.039 1 95.44 127 ALA A N 1
ATOM 904 C CA . ALA A 1 127 ? 4.691 27.062 8.148 1 95.44 127 ALA A CA 1
ATOM 905 C C . ALA A 1 127 ? 4.086 27.359 6.777 1 95.44 127 ALA A C 1
ATOM 907 O O . ALA A 1 127 ? 2.863 27.438 6.637 1 95.44 127 ALA A O 1
ATOM 908 N N . ALA A 1 128 ? 4.938 27.547 5.816 1 97.12 128 ALA A N 1
ATOM 909 C CA . ALA A 1 128 ? 4.469 27.812 4.461 1 97.12 128 ALA A CA 1
ATOM 910 C C . ALA A 1 128 ? 3.686 26.625 3.906 1 97.12 128 ALA A C 1
ATOM 912 O O . ALA A 1 128 ? 2.643 26.797 3.271 1 97.12 128 ALA A O 1
ATOM 913 N N . THR A 1 129 ? 4.199 25.406 4.113 1 98 129 THR A N 1
ATOM 914 C CA . THR A 1 129 ? 3.514 24.203 3.648 1 98 129 THR A CA 1
ATOM 915 C C . THR A 1 129 ? 2.152 24.062 4.324 1 98 129 THR A C 1
ATOM 917 O O . THR A 1 129 ? 1.163 23.719 3.672 1 98 129 THR A O 1
ATOM 920 N N . LEU A 1 130 ? 2.092 24.344 5.621 1 97.94 130 LEU A N 1
ATOM 921 C CA . LEU A 1 130 ? 0.827 24.297 6.344 1 97.94 130 LEU A CA 1
ATOM 922 C C . LEU A 1 130 ? -0.17 25.297 5.773 1 97.94 130 LEU A C 1
ATOM 924 O O . LEU A 1 130 ? -1.345 24.969 5.582 1 97.94 130 LEU A O 1
ATOM 928 N N . ALA A 1 131 ? 0.318 26.5 5.504 1 97.88 131 ALA A N 1
ATOM 929 C CA . ALA A 1 131 ? -0.545 27.531 4.926 1 97.88 131 ALA A CA 1
ATOM 930 C C . ALA A 1 131 ? -1.073 27.109 3.561 1 97.88 131 ALA A C 1
ATOM 932 O O . ALA A 1 131 ? -2.256 27.281 3.262 1 97.88 131 ALA A O 1
ATOM 933 N N . LEU A 1 132 ? -0.222 26.531 2.748 1 98.19 132 LEU A N 1
ATOM 934 C CA . LEU A 1 132 ? -0.644 26.062 1.43 1 98.19 132 LEU A CA 1
ATOM 935 C C . LEU A 1 132 ? -1.667 24.938 1.547 1 98.19 132 LEU A C 1
ATOM 937 O O . LEU A 1 132 ? -2.641 24.906 0.789 1 98.19 132 LEU A O 1
ATOM 941 N N . LEU A 1 133 ? -1.407 24 2.477 1 98.56 133 LEU A N 1
ATOM 942 C CA . LEU A 1 133 ? -2.332 22.906 2.695 1 98.56 133 LEU A CA 1
ATOM 943 C C . LEU A 1 133 ? -3.713 23.406 3.086 1 98.56 133 LEU A C 1
ATOM 945 O O . LEU A 1 133 ? -4.715 23.031 2.475 1 98.56 133 LEU A O 1
ATOM 949 N N . THR A 1 134 ? -3.816 24.391 4.012 1 98.25 134 THR A N 1
ATOM 950 C CA . THR A 1 134 ? -5.082 24.75 4.648 1 98.25 134 THR A CA 1
ATOM 951 C C . THR A 1 134 ? -5.777 25.875 3.875 1 98.25 134 THR A C 1
ATOM 953 O O . THR A 1 134 ? -7.004 25.969 3.875 1 98.25 134 THR A O 1
ATOM 956 N N . GLU A 1 135 ? -4.98 26.656 3.152 1 97.62 135 GLU A N 1
ATOM 957 C CA . GLU A 1 135 ? -5.559 27.859 2.551 1 97.62 135 GLU A CA 1
ATOM 958 C C . GLU A 1 135 ? -5.652 27.734 1.034 1 97.62 135 GLU A C 1
ATOM 960 O O . GLU A 1 135 ? -6.34 28.516 0.378 1 97.62 135 GLU A O 1
ATOM 965 N N . THR A 1 136 ? -4.957 26.766 0.483 1 97.88 136 THR A N 1
ATOM 966 C CA . THR A 1 136 ? -4.945 26.641 -0.971 1 97.88 136 THR A CA 1
ATOM 967 C C . THR A 1 136 ? -5.406 25.25 -1.398 1 97.88 136 THR A C 1
ATOM 969 O O . THR A 1 136 ? -6.402 25.109 -2.111 1 97.88 136 THR A O 1
ATOM 972 N N . ILE A 1 137 ? -4.793 24.219 -0.909 1 98.56 137 ILE A N 1
ATOM 973 C CA . ILE A 1 137 ? -5.023 22.859 -1.392 1 98.56 137 ILE A CA 1
ATOM 974 C C . ILE A 1 137 ? -6.41 22.391 -0.956 1 98.56 137 ILE A C 1
ATOM 976 O O . ILE A 1 137 ? -7.211 21.938 -1.782 1 98.56 137 ILE A O 1
ATOM 980 N N . LEU A 1 138 ? -6.734 22.547 0.369 1 98.5 138 LEU A N 1
ATOM 981 C CA . LEU A 1 138 ? -8.016 22.094 0.896 1 98.5 138 LEU A CA 1
ATOM 982 C C . LEU A 1 138 ? -9.172 22.781 0.175 1 98.5 138 LEU A C 1
ATOM 984 O O . LEU A 1 138 ? -10.039 22.109 -0.397 1 98.5 138 LEU A O 1
ATOM 988 N N . PRO A 1 139 ? -9.18 24.125 0.062 1 97.81 139 PRO A N 1
ATOM 989 C CA . PRO A 1 139 ? -10.297 24.781 -0.606 1 97.81 139 PRO A CA 1
ATOM 990 C C . PRO A 1 139 ? -10.43 24.391 -2.074 1 97.81 139 PRO A C 1
ATOM 992 O O . PRO A 1 139 ? -11.547 24.219 -2.574 1 97.81 139 PRO A O 1
ATOM 995 N N . ARG A 1 140 ? -9.32 24.203 -2.756 1 97.75 140 ARG A N 1
ATOM 996 C CA . ARG A 1 140 ? -9.359 23.859 -4.176 1 97.75 140 ARG A CA 1
ATOM 997 C C . ARG A 1 140 ? -9.961 22.469 -4.383 1 97.75 140 ARG A C 1
ATOM 999 O O . ARG A 1 140 ? -10.812 22.281 -5.254 1 97.75 140 ARG A O 1
ATOM 1006 N N . VAL A 1 141 ? -9.547 21.516 -3.635 1 98.56 141 VAL A N 1
ATOM 1007 C CA . VAL A 1 141 ? -10.008 20.141 -3.777 1 98.56 141 VAL A CA 1
ATOM 1008 C C . VAL A 1 141 ? -11.469 20.031 -3.338 1 98.56 141 VAL A C 1
ATOM 1010 O O . VAL A 1 141 ? -12.289 19.438 -4.031 1 98.56 141 VAL A O 1
ATOM 1013 N N . GLU A 1 142 ? -11.82 20.656 -2.236 1 97.94 142 GLU A N 1
ATOM 1014 C CA . GLU A 1 142 ? -13.133 20.484 -1.632 1 97.94 142 GLU A CA 1
ATOM 1015 C C . GLU A 1 142 ? -14.18 21.359 -2.316 1 97.94 142 GLU A C 1
ATOM 1017 O O . GLU A 1 142 ? -15.383 21.219 -2.062 1 97.94 142 GLU A O 1
ATOM 1022 N N . ALA A 1 143 ? -13.734 22.266 -3.186 1 97.19 143 ALA A N 1
ATOM 1023 C CA . ALA A 1 143 ? -14.672 23.016 -4.02 1 97.19 143 ALA A CA 1
ATOM 1024 C C . ALA A 1 143 ? -15.336 22.125 -5.051 1 97.19 143 ALA A C 1
ATOM 1026 O O . ALA A 1 143 ? -16.438 22.406 -5.516 1 97.19 143 ALA A O 1
ATOM 1027 N N . VAL A 1 144 ? -14.664 20.984 -5.383 1 97.44 144 VAL A N 1
ATOM 1028 C CA . VAL A 1 144 ? -15.18 20.172 -6.48 1 97.44 144 VAL A CA 1
ATOM 1029 C C . VAL A 1 144 ? -15.531 18.781 -5.969 1 97.44 144 VAL A C 1
ATOM 1031 O O . VAL A 1 144 ? -16.094 17.969 -6.703 1 97.44 144 VAL A O 1
ATOM 1034 N N . LEU A 1 145 ? -15.195 18.438 -4.742 1 97.75 145 LEU A N 1
ATOM 1035 C CA . LEU A 1 145 ? -15.539 17.172 -4.094 1 97.75 145 LEU A CA 1
ATOM 1036 C C . LEU A 1 145 ? -16.172 17.422 -2.73 1 97.75 145 LEU A C 1
ATOM 1038 O O . LEU A 1 145 ? -15.508 17.906 -1.812 1 97.75 145 LEU A O 1
ATOM 1042 N N . PRO A 1 146 ? -17.438 17.141 -2.617 1 96.62 146 PRO A N 1
ATOM 1043 C CA . PRO A 1 146 ? -18.062 17.328 -1.308 1 96.62 146 PRO A CA 1
ATOM 1044 C C . PRO A 1 146 ? -17.438 16.453 -0.223 1 96.62 146 PRO A C 1
ATOM 1046 O O . PRO A 1 146 ? -17.297 15.234 -0.405 1 96.62 146 PRO A O 1
ATOM 1049 N N . VAL A 1 147 ? -17.078 17 0.844 1 97.5 147 VAL A N 1
ATOM 1050 C CA . VAL A 1 147 ? -16.375 16.266 1.89 1 97.5 147 VAL A CA 1
ATOM 1051 C C . VAL A 1 147 ? -17.078 16.469 3.229 1 97.5 147 VAL A C 1
ATOM 1053 O O . VAL A 1 147 ? -17.719 17.5 3.457 1 97.5 147 VAL A O 1
ATOM 1056 N N . ASP A 1 148 ? -17.031 15.453 4.074 1 97.94 148 ASP A N 1
ATOM 1057 C CA . ASP A 1 148 ? -17.469 15.492 5.461 1 97.94 148 ASP A CA 1
ATOM 1058 C C . ASP A 1 148 ? -16.359 15.953 6.391 1 97.94 148 ASP A C 1
ATOM 1060 O O . ASP A 1 148 ? -15.406 15.211 6.645 1 97.94 148 ASP A O 1
ATOM 1064 N N . PRO A 1 149 ? -16.453 17.141 6.941 1 97.44 149 PRO A N 1
ATOM 1065 C CA . PRO A 1 149 ? -15.367 17.641 7.777 1 97.44 149 PRO A CA 1
ATOM 1066 C C . PRO A 1 149 ? -15.125 16.781 9.016 1 97.44 149 PRO A C 1
ATOM 1068 O O . PRO A 1 149 ? -14.07 16.906 9.656 1 97.44 149 PRO A O 1
ATOM 1071 N N . ARG A 1 150 ? -16.062 15.961 9.375 1 97.62 150 ARG A N 1
ATOM 1072 C CA . ARG A 1 150 ? -15.898 15.102 10.547 1 97.62 150 ARG A CA 1
ATOM 1073 C C . ARG A 1 150 ? -14.984 13.93 10.234 1 97.62 150 ARG A C 1
ATOM 1075 O O . ARG A 1 150 ? -14.586 13.188 11.133 1 97.62 150 ARG A O 1
ATOM 1082 N N . HIS A 1 151 ? -14.656 13.75 8.922 1 98.56 151 HIS A N 1
ATOM 1083 C CA . HIS A 1 151 ? -13.742 12.703 8.469 1 98.56 151 HIS A CA 1
ATOM 1084 C C . HIS A 1 151 ? -12.68 13.273 7.535 1 98.56 151 HIS A C 1
ATOM 1086 O O . HIS A 1 151 ? -12.516 12.797 6.41 1 98.56 151 HIS A O 1
ATOM 1092 N N . ARG A 1 152 ? -11.984 14.273 8.023 1 98.81 152 ARG A N 1
ATOM 1093 C CA . ARG A 1 152 ? -10.852 14.922 7.371 1 98.81 152 ARG A CA 1
ATOM 1094 C C . ARG A 1 152 ? -9.555 14.641 8.117 1 98.81 152 ARG A C 1
ATOM 1096 O O . ARG A 1 152 ? -9.352 15.117 9.234 1 98.81 152 ARG A O 1
ATOM 1103 N N . MET A 1 153 ? -8.711 13.844 7.484 1 98.94 153 MET A N 1
ATOM 1104 C CA . MET A 1 153 ? -7.488 13.406 8.156 1 98.94 153 MET A CA 1
ATOM 1105 C C . MET A 1 153 ? -6.254 13.984 7.473 1 98.94 153 MET A C 1
ATOM 1107 O O . MET A 1 153 ? -6.195 14.055 6.246 1 98.94 153 MET A O 1
ATOM 1111 N N . VAL A 1 154 ? -5.309 14.445 8.203 1 98.94 154 VAL A N 1
ATOM 1112 C CA . VAL A 1 154 ? -3.953 14.688 7.719 1 98.94 154 VAL A CA 1
ATOM 1113 C C . VAL A 1 154 ? -3.025 13.57 8.203 1 98.94 154 VAL A C 1
ATOM 1115 O O . VAL A 1 154 ? -3.113 13.141 9.352 1 98.94 154 VAL A O 1
ATOM 1118 N N . LEU A 1 155 ? -2.23 13.008 7.293 1 98.75 155 LEU A N 1
ATOM 1119 C CA . LEU A 1 155 ? -1.396 11.875 7.684 1 98.75 155 LEU A CA 1
ATOM 1120 C C . LEU A 1 155 ? -0.009 11.984 7.059 1 98.75 155 LEU A C 1
ATOM 1122 O O . LEU A 1 155 ? 0.157 12.602 6.004 1 98.75 155 LEU A O 1
ATOM 1126 N N . GLY A 1 156 ? 0.941 11.367 7.75 1 98.75 156 GLY A N 1
ATOM 1127 C CA . GLY A 1 156 ? 2.291 11.273 7.219 1 98.75 156 GLY A CA 1
ATOM 1128 C C . GLY A 1 156 ? 3.174 10.32 8 1 98.75 156 GLY A C 1
ATOM 1129 O O . GLY A 1 156 ? 2.768 9.805 9.047 1 98.75 156 GLY A O 1
ATOM 1130 N N . HIS A 1 157 ? 4.332 10.055 7.445 1 97.94 157 HIS A N 1
ATOM 1131 C CA . HIS A 1 157 ? 5.336 9.172 8.016 1 97.94 157 HIS A CA 1
ATOM 1132 C C . HIS A 1 157 ? 6.672 9.883 8.188 1 97.94 157 HIS A C 1
ATOM 1134 O O . HIS A 1 157 ? 7.055 10.703 7.344 1 97.94 157 HIS A O 1
ATOM 1140 N N . SER A 1 158 ? 7.418 9.555 9.289 1 96.44 158 SER A N 1
ATOM 1141 C CA . SER A 1 158 ? 8.734 10.148 9.523 1 96.44 158 SER A CA 1
ATOM 1142 C C . SER A 1 158 ? 8.648 11.664 9.617 1 96.44 158 SER A C 1
ATOM 1144 O O . SER A 1 158 ? 7.898 12.203 10.445 1 96.44 158 SER A O 1
ATOM 1146 N N . TYR A 1 159 ? 9.32 12.438 8.719 1 97.06 159 TYR A N 1
ATOM 1147 C CA . TYR A 1 159 ? 9.172 13.883 8.664 1 97.06 159 TYR A CA 1
ATOM 1148 C C . TYR A 1 159 ? 7.727 14.273 8.367 1 97.06 159 TYR A C 1
ATOM 1150 O O . TYR A 1 159 ? 7.195 15.219 8.961 1 97.06 159 TYR A O 1
ATOM 1158 N N . GLY A 1 160 ? 7.086 13.453 7.516 1 98 160 GLY A N 1
ATOM 1159 C CA . GLY A 1 160 ? 5.68 13.688 7.223 1 98 160 GLY A CA 1
ATOM 1160 C C . GLY A 1 160 ? 4.781 13.5 8.43 1 98 160 GLY A C 1
ATOM 1161 O O . GLY A 1 160 ? 3.771 14.195 8.578 1 98 160 GLY A O 1
ATOM 1162 N N . GLY A 1 161 ? 5.145 12.531 9.242 1 98.31 161 GLY A N 1
ATOM 1163 C CA . GLY A 1 161 ? 4.395 12.32 10.469 1 98.31 161 GLY A CA 1
ATOM 1164 C C . GLY A 1 161 ? 4.504 13.477 11.445 1 98.31 161 GLY A C 1
ATOM 1165 O O . GLY A 1 161 ? 3.51 13.883 12.047 1 98.31 161 GLY A O 1
ATOM 1166 N N . ALA A 1 162 ? 5.695 14 11.602 1 97.12 162 ALA A N 1
ATOM 1167 C CA . ALA A 1 162 ? 5.898 15.172 12.445 1 97.12 162 ALA A CA 1
ATOM 1168 C C . ALA A 1 162 ? 5.09 16.359 11.938 1 97.12 162 ALA A C 1
ATOM 1170 O O . ALA A 1 162 ? 4.426 17.047 12.727 1 97.12 162 ALA A O 1
ATOM 1171 N N . PHE A 1 163 ? 5.113 16.547 10.664 1 97.75 163 PHE A N 1
ATOM 1172 C CA . PHE A 1 163 ? 4.355 17.625 10.07 1 97.75 163 PHE A CA 1
ATOM 1173 C C . PHE A 1 163 ? 2.857 17.438 10.289 1 97.75 163 PHE A C 1
ATOM 1175 O O . PHE A 1 163 ? 2.143 18.391 10.609 1 97.75 163 PHE A O 1
ATOM 1182 N N . ALA A 1 164 ? 2.389 16.234 10.055 1 98.44 164 ALA A N 1
ATOM 1183 C CA . ALA A 1 164 ? 0.967 15.938 10.219 1 98.44 164 ALA A CA 1
ATOM 1184 C C . ALA A 1 164 ? 0.501 16.266 11.633 1 98.44 164 ALA A C 1
ATOM 1186 O O . ALA A 1 164 ? -0.579 16.828 11.82 1 98.44 164 ALA A O 1
ATOM 1187 N N . LEU A 1 165 ? 1.294 15.875 12.602 1 97.31 165 LEU A N 1
ATOM 1188 C CA . LEU A 1 165 ? 0.963 16.203 13.984 1 97.31 165 LEU A CA 1
ATOM 1189 C C . LEU A 1 165 ? 0.897 17.703 14.195 1 97.31 165 LEU A C 1
ATOM 1191 O O . LEU A 1 165 ? -0.06 18.219 14.781 1 97.31 165 LEU A O 1
ATOM 1195 N N . ARG A 1 166 ? 1.835 18.422 13.672 1 95.62 166 ARG A N 1
ATOM 1196 C CA . ARG A 1 166 ? 1.848 19.875 13.781 1 95.62 166 ARG A CA 1
ATOM 1197 C C . ARG A 1 166 ? 0.61 20.484 13.125 1 95.62 166 ARG A C 1
ATOM 1199 O O . ARG A 1 166 ? -0.041 21.359 13.711 1 95.62 166 ARG A O 1
ATOM 1206 N N . ALA A 1 167 ? 0.332 20.031 11.969 1 96.88 167 ALA A N 1
ATOM 1207 C CA . ALA A 1 167 ? -0.807 20.547 11.219 1 96.88 167 ALA A CA 1
ATOM 1208 C C . ALA A 1 167 ? -2.115 20.297 11.961 1 96.88 167 ALA A C 1
ATOM 1210 O O . ALA A 1 167 ? -2.934 21.203 12.117 1 96.88 167 ALA A O 1
ATOM 1211 N N . GLY A 1 168 ? -2.314 19.062 12.414 1 96.94 168 GLY A N 1
ATOM 1212 C CA . GLY A 1 168 ? -3.531 18.719 13.125 1 96.94 168 GLY A CA 1
ATOM 1213 C C . GLY A 1 168 ? -3.705 19.484 14.422 1 96.94 168 GLY A C 1
ATOM 1214 O O . GLY A 1 168 ? -4.809 19.922 14.742 1 96.94 168 GLY A O 1
ATOM 1215 N N . PHE A 1 169 ? -2.627 19.641 15.18 1 95.5 169 PHE A N 1
ATOM 1216 C CA . PHE A 1 169 ? -2.691 20.344 16.453 1 95.5 169 PHE A CA 1
ATOM 1217 C C . PHE A 1 169 ? -2.889 21.844 16.25 1 95.5 169 PHE A C 1
ATOM 1219 O O . PHE A 1 169 ? -3.539 22.516 17.047 1 95.5 169 PHE A O 1
ATOM 1226 N N . ALA A 1 170 ? -2.377 22.359 15.148 1 94.38 170 ALA A N 1
ATOM 1227 C CA . ALA A 1 170 ? -2.504 23.781 14.844 1 94.38 170 ALA A CA 1
ATOM 1228 C C . ALA A 1 170 ? -3.9 24.109 14.32 1 94.38 170 ALA A C 1
ATOM 1230 O O . ALA A 1 170 ? -4.391 25.234 14.5 1 94.38 170 ALA A O 1
ATOM 1231 N N . ARG A 1 171 ? -4.492 23.156 13.664 1 96.19 171 ARG A N 1
ATOM 1232 C CA . ARG A 1 171 ? -5.781 23.422 13.031 1 96.19 171 ARG A CA 1
ATOM 1233 C C . ARG A 1 171 ? -6.797 22.344 13.383 1 96.19 171 ARG A C 1
ATOM 1235 O O . ARG A 1 171 ? -7.355 21.688 12.5 1 96.19 171 ARG A O 1
ATOM 1242 N N . PRO A 1 172 ? -7.098 22.25 14.664 1 95.88 172 PRO A N 1
ATOM 1243 C CA . PRO A 1 172 ? -8.086 21.25 15.078 1 95.88 172 PRO A CA 1
ATOM 1244 C C . PRO A 1 172 ? -9.484 21.547 14.547 1 95.88 172 PRO A C 1
ATOM 1246 O O . PRO A 1 172 ? -10.367 20.688 14.586 1 95.88 172 PRO A O 1
ATOM 1249 N N . ASP A 1 173 ? -9.664 22.734 14.07 1 96 173 ASP A N 1
ATOM 1250 C CA . ASP A 1 173 ? -10.93 23.125 13.453 1 96 173 ASP A CA 1
ATOM 1251 C C . ASP A 1 173 ? -11.07 22.531 12.062 1 96 173 ASP A C 1
ATOM 1253 O O . ASP A 1 173 ? -12.188 22.391 11.555 1 96 173 ASP A O 1
ATOM 1257 N N . LEU A 1 174 ? -9.969 22.125 11.461 1 97.69 174 LEU A N 1
ATOM 1258 C CA . LEU A 1 174 ? -9.984 21.609 10.094 1 97.69 174 LEU A CA 1
ATOM 1259 C C . LEU A 1 174 ? -9.859 20.094 10.078 1 97.69 174 LEU A C 1
ATOM 1261 O O . LEU A 1 174 ? -10.523 19.422 9.289 1 97.69 174 LEU A O 1
ATOM 1265 N N . PHE A 1 175 ? -8.992 19.594 10.906 1 98.44 175 PHE A N 1
ATOM 1266 C CA . PHE A 1 175 ? -8.695 18.172 10.859 1 98.44 175 PHE A CA 1
ATOM 1267 C C . PHE A 1 175 ? -9.344 17.438 12.031 1 98.44 175 PHE A C 1
ATOM 1269 O O . PHE A 1 175 ? -9.039 17.734 13.188 1 98.44 175 PHE A O 1
ATOM 1276 N N . SER A 1 176 ? -10.172 16.5 11.719 1 98.38 176 SER A N 1
ATOM 1277 C CA . SER A 1 176 ? -10.812 15.672 12.742 1 98.38 176 SER A CA 1
ATOM 1278 C C . SER A 1 176 ? -9.883 14.555 13.203 1 98.38 176 SER A C 1
ATOM 1280 O O . SER A 1 176 ? -10.016 14.062 14.328 1 98.38 176 SER A O 1
ATOM 1282 N N . HIS A 1 177 ? -8.938 14.133 12.328 1 98.69 177 HIS A N 1
ATOM 1283 C CA . HIS A 1 177 ? -8.023 13.031 12.586 1 98.69 177 HIS A CA 1
ATOM 1284 C C . HIS A 1 177 ? -6.602 13.383 12.172 1 98.69 177 HIS A C 1
ATOM 1286 O O . HIS A 1 177 ? -6.398 14.102 11.188 1 98.69 177 HIS A O 1
ATOM 1292 N N . VAL A 1 178 ? -5.664 12.82 12.883 1 98.75 178 VAL A N 1
ATOM 1293 C CA . VAL A 1 178 ? -4.25 12.836 12.516 1 98.75 178 VAL A CA 1
ATOM 1294 C C . VAL A 1 178 ? -3.684 11.422 12.594 1 98.75 178 VAL A C 1
ATOM 1296 O O . VAL A 1 178 ? -3.936 10.695 13.562 1 98.75 178 VAL A O 1
ATOM 1299 N N . ALA A 1 179 ? -3.035 11.008 11.586 1 98.88 179 ALA A N 1
ATOM 1300 C CA . ALA A 1 179 ? -2.283 9.758 11.625 1 98.88 179 ALA A CA 1
ATOM 1301 C C . ALA A 1 179 ? -0.798 10 11.375 1 98.88 179 ALA A C 1
ATOM 1303 O O . ALA A 1 179 ? -0.42 10.586 10.359 1 98.88 179 ALA A O 1
ATOM 1304 N N . ALA A 1 180 ? 0.007 9.539 12.289 1 98.81 180 ALA A N 1
ATOM 1305 C CA . ALA A 1 180 ? 1.452 9.734 12.203 1 98.81 180 ALA A CA 1
ATOM 1306 C C . ALA A 1 180 ? 2.195 8.414 12.391 1 98.81 180 ALA A C 1
ATOM 1308 O O . ALA A 1 180 ? 2.172 7.828 13.477 1 98.81 180 ALA A O 1
ATOM 1309 N N . GLY A 1 181 ? 2.83 7.973 11.32 1 98.38 181 GLY A N 1
ATOM 1310 C CA . GLY A 1 181 ? 3.678 6.789 11.383 1 98.38 181 GLY A CA 1
ATOM 1311 C C . GLY A 1 181 ? 5.137 7.117 11.641 1 98.38 181 GLY A C 1
ATOM 1312 O O . GLY A 1 181 ? 5.738 7.91 10.914 1 98.38 181 GLY A O 1
ATOM 1313 N N . SER A 1 182 ? 5.699 6.484 12.609 1 96.81 182 SER A N 1
ATOM 1314 C CA . SER A 1 182 ? 7.094 6.688 12.984 1 96.81 182 SER A CA 1
ATOM 1315 C C . SER A 1 182 ? 7.477 8.164 12.906 1 96.81 182 SER A C 1
ATOM 1317 O O . SER A 1 182 ? 8.477 8.523 12.281 1 96.81 182 SER A O 1
ATOM 1319 N N . PRO A 1 183 ? 6.711 9 13.578 1 97.25 183 PRO A N 1
ATOM 1320 C CA . PRO A 1 183 ? 6.945 10.438 13.43 1 97.25 183 PRO A CA 1
ATOM 1321 C C . PRO A 1 183 ? 8.305 10.875 13.961 1 97.25 183 PRO A C 1
ATOM 1323 O O . PRO A 1 183 ? 8.719 10.438 15.039 1 97.25 183 PRO A O 1
ATOM 1326 N N . SER A 1 184 ? 8.992 11.734 13.25 1 95.19 184 SER A N 1
ATOM 1327 C CA . SER A 1 184 ? 10.32 12.227 13.609 1 95.19 184 SER A CA 1
ATOM 1328 C C . SER A 1 184 ? 10.234 13.312 14.672 1 95.19 184 SER A C 1
ATOM 1330 O O . SER A 1 184 ? 10.633 14.461 14.43 1 95.19 184 SER A O 1
ATOM 1332 N N . LEU A 1 185 ? 9.898 12.945 15.859 1 94.94 185 LEU A N 1
ATOM 1333 C CA . LEU A 1 185 ? 9.648 13.883 16.953 1 94.94 185 LEU A CA 1
ATOM 1334 C C . LEU A 1 185 ? 10.953 14.445 17.5 1 94.94 185 LEU A C 1
ATOM 1336 O O . LEU A 1 185 ? 10.945 15.445 18.219 1 94.94 185 LEU A O 1
ATOM 1340 N N . TRP A 1 186 ? 12.078 13.797 17.172 1 90.06 186 TRP A N 1
ATOM 1341 C CA . TRP A 1 186 ? 13.391 14.219 17.625 1 90.06 186 TRP A CA 1
ATOM 1342 C C . TRP A 1 186 ? 13.797 15.539 16.969 1 90.06 186 TRP A C 1
ATOM 1344 O O . TRP A 1 186 ? 14.742 16.203 17.422 1 90.06 186 TRP A O 1
ATOM 1354 N N . THR A 1 187 ? 13.156 15.922 15.914 1 89.38 187 THR A N 1
ATOM 1355 C CA . THR A 1 187 ? 13.516 17.125 15.164 1 89.38 187 THR A CA 1
ATOM 1356 C C . THR A 1 187 ? 13.203 18.375 15.977 1 89.38 187 THR A C 1
ATOM 1358 O O . THR A 1 187 ? 13.781 19.438 15.734 1 89.38 187 THR A O 1
ATOM 1361 N N . ASP A 1 188 ? 12.242 18.406 16.781 1 83.75 188 ASP A N 1
ATOM 1362 C CA . ASP A 1 188 ? 11.852 19.516 17.656 1 83.75 188 ASP A CA 1
ATOM 1363 C C . ASP A 1 188 ? 11.172 19.016 18.922 1 83.75 188 ASP A C 1
ATOM 1365 O O . ASP A 1 188 ? 9.953 19.062 19.047 1 83.75 188 ASP A O 1
ATOM 1369 N N . PRO A 1 189 ? 12.141 18.75 19.781 1 74.25 189 PRO A N 1
ATOM 1370 C CA . PRO A 1 189 ? 11.562 18.188 21 1 74.25 189 PRO A CA 1
ATOM 1371 C C . PRO A 1 189 ? 10.664 19.188 21.734 1 74.25 189 PRO A C 1
ATOM 1373 O O . PRO A 1 189 ? 10.969 20.375 21.797 1 74.25 189 PRO A O 1
ATOM 1376 N N . GLY A 1 190 ? 9.5 19.047 22.031 1 77.19 190 GLY A N 1
ATOM 1377 C CA . GLY A 1 190 ? 8.57 19.891 22.75 1 77.19 190 GLY A CA 1
ATOM 1378 C C . GLY A 1 190 ? 7.516 20.531 21.859 1 77.19 190 GLY A C 1
ATOM 1379 O O . GLY A 1 190 ? 6.539 21.094 22.359 1 77.19 190 GLY A O 1
ATOM 1380 N N . ALA A 1 191 ? 7.848 20.438 20.594 1 78.5 191 ALA A N 1
ATOM 1381 C CA . ALA A 1 191 ? 6.969 21.125 19.656 1 78.5 191 ALA A CA 1
ATOM 1382 C C . ALA A 1 191 ? 5.727 20.297 19.359 1 78.5 191 ALA A C 1
ATOM 1384 O O . ALA A 1 191 ? 4.758 20.797 18.781 1 78.5 191 ALA A O 1
ATOM 1385 N N . TYR A 1 192 ? 5.68 19.062 19.922 1 84.81 192 TYR A N 1
ATOM 1386 C CA . TYR A 1 192 ? 4.598 18.172 19.516 1 84.81 192 TYR A CA 1
ATOM 1387 C C . TYR A 1 192 ? 3.689 17.859 20.703 1 84.81 192 TYR A C 1
ATOM 1389 O O . TYR A 1 192 ? 2.936 16.875 20.656 1 84.81 192 TYR A O 1
ATOM 1397 N N . ALA A 1 193 ? 3.795 18.75 21.641 1 86.5 193 ALA A N 1
ATOM 1398 C CA . ALA A 1 193 ? 2.904 18.578 22.781 1 86.5 193 ALA A CA 1
ATOM 1399 C C . ALA A 1 193 ? 1.45 18.828 22.391 1 86.5 193 ALA A C 1
ATOM 1401 O O . ALA A 1 193 ? 1.149 19.781 21.656 1 86.5 193 ALA A O 1
ATOM 1402 N N . PRO A 1 194 ? 0.606 17.844 22.828 1 89.06 194 PRO A N 1
ATOM 1403 C CA . PRO A 1 194 ? -0.808 18.047 22.5 1 89.06 194 PRO A CA 1
ATOM 1404 C C . PRO A 1 194 ? -1.365 19.344 23.078 1 89.06 194 PRO A C 1
ATOM 1406 O O . PRO A 1 194 ? -1.02 19.734 24.203 1 89.06 194 PRO A O 1
ATOM 1409 N N . PRO A 1 195 ? -2.135 20.016 22.328 1 87.5 195 PRO A N 1
ATOM 1410 C CA . PRO A 1 195 ? -2.77 21.219 22.844 1 87.5 195 PRO A CA 1
ATOM 1411 C C . PRO A 1 195 ? -3.816 20.922 23.922 1 87.5 195 PRO A C 1
ATOM 1413 O O . PRO A 1 195 ? -4.359 19.812 23.969 1 87.5 195 PRO A O 1
ATOM 1416 N N . PRO A 1 196 ? -4.043 21.938 24.797 1 85.69 196 PRO A N 1
ATOM 1417 C CA . PRO A 1 196 ? -5.016 21.75 25.875 1 85.69 196 PRO A CA 1
ATOM 1418 C C . PRO A 1 196 ? -6.457 21.719 25.375 1 85.69 196 PRO A C 1
ATOM 1420 O O . PRO A 1 196 ? -7.328 21.141 26.031 1 85.69 196 PRO A O 1
ATOM 1423 N N . GLY A 1 197 ? -6.809 22.219 24.328 1 83.31 197 GLY A N 1
ATOM 1424 C CA . GLY A 1 197 ? -8.164 22.281 23.797 1 83.31 197 GLY A CA 1
ATOM 1425 C C . GLY A 1 197 ? -8.531 21.109 22.922 1 83.31 197 GLY A C 1
ATOM 1426 O O . GLY A 1 197 ? -7.965 20.016 23.078 1 83.31 197 GLY A O 1
ATOM 1427 N N . PRO A 1 198 ? -9.688 21.297 22.297 1 86.5 198 PRO A N 1
ATOM 1428 C CA . PRO A 1 198 ? -10.078 20.234 21.359 1 86.5 198 PRO A CA 1
ATOM 1429 C C . PRO A 1 198 ? -8.938 19.812 20.438 1 86.5 198 PRO A C 1
ATOM 1431 O O . PRO A 1 198 ? -8.133 20.656 20.031 1 86.5 198 PRO A O 1
ATOM 1434 N N . ARG A 1 199 ? -8.758 18.578 20.328 1 91.19 199 ARG A N 1
ATOM 1435 C CA . ARG A 1 199 ? -7.742 18.016 19.453 1 91.19 199 ARG A CA 1
ATOM 1436 C C . ARG A 1 199 ? -8.328 16.922 18.562 1 91.19 199 ARG A C 1
ATOM 1438 O O . ARG A 1 199 ? -9.344 16.312 18.891 1 91.19 199 ARG A O 1
ATOM 1445 N N . PRO A 1 200 ? -7.719 16.75 17.453 1 96.94 200 PRO A N 1
ATOM 1446 C CA . PRO A 1 200 ? -8.141 15.641 16.609 1 96.94 200 PRO A CA 1
ATOM 1447 C C . PRO A 1 200 ? -7.855 14.273 17.234 1 96.94 200 PRO A C 1
ATOM 1449 O O . PRO A 1 200 ? -7.082 14.188 18.188 1 96.94 200 PRO A O 1
ATOM 1452 N N . ALA A 1 201 ? -8.609 13.266 16.844 1 97.56 201 ALA A N 1
ATOM 1453 C CA . ALA A 1 201 ? -8.172 11.898 17.141 1 97.56 201 ALA A CA 1
ATOM 1454 C C . ALA A 1 201 ? -6.812 11.609 16.516 1 97.56 201 ALA A C 1
ATOM 1456 O O . ALA A 1 201 ? -6.531 12.039 15.383 1 97.56 201 ALA A O 1
ATOM 1457 N N . VAL A 1 202 ? -5.918 10.914 17.25 1 98.31 202 VAL A N 1
ATOM 1458 C CA . VAL A 1 202 ? -4.559 10.719 16.766 1 98.31 202 VAL A CA 1
ATOM 1459 C C . VAL A 1 202 ? -4.234 9.227 16.719 1 98.31 202 VAL A C 1
ATOM 1461 O O . VAL A 1 202 ? -4.445 8.516 17.703 1 98.31 202 VAL A O 1
ATOM 1464 N N . LEU A 1 203 ? -3.771 8.75 15.562 1 98.56 203 LEU A N 1
ATOM 1465 C CA . LEU A 1 203 ? -3.162 7.43 15.414 1 98.56 203 LEU A CA 1
ATOM 1466 C C . LEU A 1 203 ? -1.642 7.535 15.375 1 98.56 203 LEU A C 1
ATOM 1468 O O . LEU A 1 203 ? -1.089 8.305 14.586 1 98.56 203 LEU A O 1
ATOM 1472 N N . LEU A 1 204 ? -1.014 6.785 16.25 1 98.56 204 LEU A N 1
ATOM 1473 C CA . LEU A 1 204 ? 0.442 6.699 16.281 1 98.56 204 LEU A CA 1
ATOM 1474 C C . LEU A 1 204 ? 0.908 5.27 16.031 1 98.56 204 LEU A C 1
ATOM 1476 O O . LEU A 1 204 ? 0.438 4.336 16.688 1 98.56 204 LEU A O 1
ATOM 1480 N N . THR A 1 205 ? 1.812 5.121 15.078 1 98.44 205 THR A N 1
ATOM 1481 C CA . THR A 1 205 ? 2.391 3.803 14.836 1 98.44 205 THR A CA 1
ATOM 1482 C C . THR A 1 205 ? 3.91 3.891 14.727 1 98.44 205 THR A C 1
ATOM 1484 O O . THR A 1 205 ? 4.465 4.977 14.547 1 98.44 205 THR A O 1
ATOM 1487 N N . ILE A 1 206 ? 4.578 2.773 14.906 1 97.56 206 ILE A N 1
ATOM 1488 C CA . ILE A 1 206 ? 6 2.604 14.633 1 97.56 206 ILE A CA 1
ATOM 1489 C C . ILE A 1 206 ? 6.25 1.208 14.062 1 97.56 206 ILE A C 1
ATOM 1491 O O . ILE A 1 206 ? 5.422 0.309 14.219 1 97.56 206 ILE A O 1
ATOM 1495 N N . GLY A 1 207 ? 7.324 1.092 13.273 1 95.62 207 GLY A N 1
ATOM 1496 C CA . GLY A 1 207 ? 7.793 -0.255 12.992 1 95.62 207 GLY A CA 1
ATOM 1497 C C . GLY A 1 207 ? 8.391 -0.947 14.203 1 95.62 207 GLY A C 1
ATOM 1498 O O . GLY A 1 207 ? 9.234 -0.374 14.898 1 95.62 207 GLY A O 1
ATOM 1499 N N . ALA A 1 208 ? 8.023 -2.154 14.383 1 95.25 208 ALA A N 1
ATOM 1500 C CA . ALA A 1 208 ? 8.469 -2.873 15.57 1 95.25 208 ALA A CA 1
ATOM 1501 C C . ALA A 1 208 ? 9.992 -2.926 15.648 1 95.25 208 ALA A C 1
ATOM 1503 O O . ALA A 1 208 ? 10.57 -2.885 16.734 1 95.25 208 ALA A O 1
ATOM 1504 N N . LEU A 1 209 ? 10.609 -2.945 14.523 1 92.94 209 LEU A N 1
ATOM 1505 C CA . LEU A 1 209 ? 12.062 -3.078 14.492 1 92.94 209 LEU A CA 1
ATOM 1506 C C . LEU A 1 209 ? 12.734 -1.721 14.664 1 92.94 209 LEU A C 1
ATOM 1508 O O . LEU A 1 209 ? 13.961 -1.613 14.562 1 92.94 209 LEU A O 1
ATOM 1512 N N . GLU A 1 210 ? 11.953 -0.707 14.914 1 94.38 210 GLU A N 1
ATOM 1513 C CA . GLU A 1 210 ? 12.531 0.582 15.297 1 94.38 210 GLU A CA 1
ATOM 1514 C C . GLU A 1 210 ? 12.875 0.619 16.781 1 94.38 210 GLU A C 1
ATOM 1516 O O . GLU A 1 210 ? 13.547 1.541 17.25 1 94.38 210 GLU A O 1
ATOM 1521 N N . ARG A 1 211 ? 12.375 -0.335 17.516 1 96.12 211 ARG A N 1
ATOM 1522 C CA . ARG A 1 211 ? 12.805 -0.53 18.891 1 96.12 211 ARG A CA 1
ATOM 1523 C C . ARG A 1 211 ? 14.156 -1.238 18.938 1 96.12 211 ARG A C 1
ATOM 1525 O O . ARG A 1 211 ? 14.305 -2.346 18.422 1 96.12 211 ARG A O 1
ATOM 1532 N N . PRO A 1 212 ? 15.078 -0.628 19.625 1 95 212 PRO A N 1
ATOM 1533 C CA . PRO A 1 212 ? 16.438 -1.176 19.594 1 95 212 PRO A CA 1
ATOM 1534 C C . PRO A 1 212 ? 16.484 -2.633 20.047 1 95 212 PRO A C 1
ATOM 1536 O O . PRO A 1 212 ? 17.188 -3.447 19.438 1 95 212 PRO A O 1
ATOM 1539 N N . ALA A 1 213 ? 15.82 -3 21.094 1 95.06 213 ALA A N 1
ATOM 1540 C CA . ALA A 1 213 ? 15.844 -4.371 21.594 1 95.06 213 ALA A CA 1
ATOM 1541 C C . ALA A 1 213 ? 15.312 -5.344 20.547 1 95.06 213 ALA A C 1
ATOM 1543 O O . ALA A 1 213 ? 15.875 -6.422 20.344 1 95.06 213 ALA A O 1
ATOM 1544 N N . ALA A 1 214 ? 14.234 -4.965 19.875 1 94.31 214 ALA A N 1
ATOM 1545 C CA . ALA A 1 214 ? 13.656 -5.805 18.828 1 94.31 214 ALA A CA 1
ATOM 1546 C C . ALA A 1 214 ? 14.594 -5.91 17.625 1 94.31 214 ALA A C 1
ATOM 1548 O O . ALA A 1 214 ? 14.742 -6.984 17.047 1 94.31 214 ALA A O 1
ATOM 1549 N N . ALA A 1 215 ? 15.164 -4.797 17.266 1 93.25 215 ALA A N 1
ATOM 1550 C CA . ALA A 1 215 ? 16.109 -4.781 16.156 1 93.25 215 ALA A CA 1
ATOM 1551 C C . ALA A 1 215 ? 17.297 -5.703 16.438 1 93.25 215 ALA A C 1
ATOM 1553 O O . ALA A 1 215 ? 17.703 -6.477 15.562 1 93.25 215 ALA A O 1
ATOM 1554 N N . LYS A 1 216 ? 17.859 -5.602 17.625 1 94.56 216 LYS A N 1
ATOM 1555 C CA . LYS A 1 216 ? 18.953 -6.465 18.016 1 94.56 216 LYS A CA 1
ATOM 1556 C C . LYS A 1 216 ? 18.562 -7.938 17.938 1 94.56 216 LYS A C 1
ATOM 1558 O O . LYS A 1 216 ? 19.312 -8.758 17.391 1 94.56 216 LYS A O 1
ATOM 1563 N N . ALA A 1 217 ? 17.391 -8.234 18.453 1 93.94 217 ALA A N 1
ATOM 1564 C CA . ALA A 1 217 ? 16.906 -9.617 18.453 1 93.94 217 ALA A CA 1
ATOM 1565 C C . ALA A 1 217 ? 16.734 -10.133 17.031 1 93.94 217 ALA A C 1
ATOM 1567 O O . ALA A 1 217 ? 16.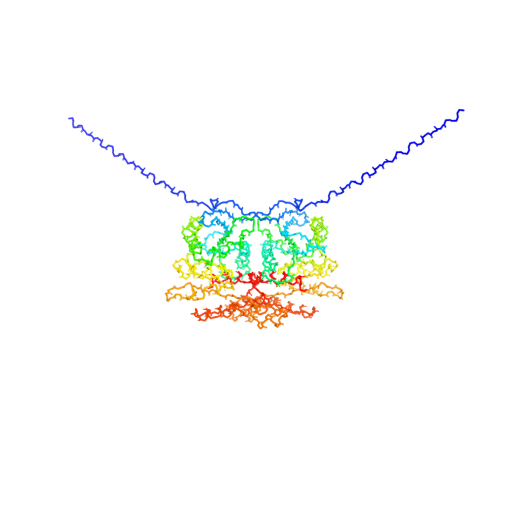891 -11.328 16.781 1 93.94 217 ALA A O 1
ATOM 1568 N N . ALA A 1 218 ? 16.469 -9.25 16.125 1 89.5 218 ALA A N 1
ATOM 1569 C CA . ALA A 1 218 ? 16.219 -9.625 14.734 1 89.5 218 ALA A CA 1
ATOM 1570 C C . ALA A 1 218 ? 17.531 -9.719 13.961 1 89.5 218 ALA A C 1
ATOM 1572 O O . ALA A 1 218 ? 17.531 -10.023 12.766 1 89.5 218 ALA A O 1
ATOM 1573 N N . GLY A 1 219 ? 18.641 -9.391 14.594 1 89.69 219 GLY A N 1
ATOM 1574 C CA . GLY A 1 219 ? 19.938 -9.562 13.984 1 89.69 219 GLY A CA 1
ATOM 1575 C C . GLY A 1 219 ? 20.406 -8.352 13.203 1 89.69 219 GLY A C 1
ATOM 1576 O O . GLY A 1 219 ? 21.281 -8.453 12.336 1 89.69 219 GLY A O 1
ATOM 1577 N N . ILE A 1 220 ? 19.766 -7.254 13.438 1 87.94 220 ILE A N 1
ATOM 1578 C CA . ILE A 1 220 ? 20.188 -6.023 12.781 1 87.94 220 ILE A CA 1
ATOM 1579 C C . ILE A 1 220 ? 21.578 -5.617 13.266 1 87.94 220 ILE A C 1
ATOM 1581 O O . ILE A 1 220 ? 21.891 -5.781 14.453 1 87.94 220 ILE A O 1
ATOM 1585 N N . ALA A 1 221 ? 22.359 -5.062 12.398 1 89.94 221 ALA A N 1
ATOM 1586 C CA . ALA A 1 221 ? 23.75 -4.715 12.688 1 89.94 221 ALA A CA 1
ATOM 1587 C C . ALA A 1 221 ? 23.844 -3.777 13.891 1 89.94 221 ALA A C 1
ATOM 1589 O O . ALA A 1 221 ? 23.031 -2.861 14.031 1 89.94 221 ALA A O 1
ATOM 1590 N N . PRO A 1 222 ? 24.844 -3.947 14.695 1 93.12 222 PRO A N 1
ATOM 1591 C CA . PRO A 1 222 ? 24.984 -3.178 15.93 1 93.12 222 PRO A CA 1
ATOM 1592 C C . PRO A 1 222 ? 25.031 -1.672 15.688 1 93.12 222 PRO A C 1
ATOM 1594 O O . PRO A 1 222 ? 24.469 -0.896 16.469 1 93.12 222 PRO A O 1
ATOM 1597 N N . ASP A 1 223 ? 25.719 -1.297 14.703 1 91.62 223 ASP A N 1
ATOM 1598 C CA . ASP A 1 223 ? 25.812 0.133 14.422 1 91.62 223 ASP A CA 1
ATOM 1599 C C . ASP A 1 223 ? 24.438 0.732 14.141 1 91.62 223 ASP A C 1
ATOM 1601 O O . ASP A 1 223 ? 24.141 1.855 14.555 1 91.62 223 ASP A O 1
ATOM 1605 N N . ARG A 1 224 ? 23.641 -0.014 13.547 1 88.88 224 ARG A N 1
ATOM 1606 C CA . ARG A 1 224 ? 22.281 0.45 13.266 1 88.88 224 ARG A CA 1
ATOM 1607 C C . ARG A 1 224 ? 21.438 0.46 14.531 1 88.88 224 ARG A C 1
ATOM 1609 O O . ARG A 1 224 ? 20.641 1.383 14.742 1 88.88 224 ARG A O 1
ATOM 1616 N N . VAL A 1 225 ? 21.578 -0.495 15.297 1 92.69 225 VAL A N 1
ATOM 1617 C CA . VAL A 1 225 ? 20.844 -0.577 16.562 1 92.69 225 VAL A CA 1
ATOM 1618 C C . VAL A 1 225 ? 21.188 0.631 17.438 1 92.69 225 VAL A C 1
ATOM 1620 O O . VAL A 1 225 ? 20.297 1.21 18.078 1 92.69 225 VAL A O 1
ATOM 1623 N N . GLU A 1 226 ? 22.406 1.031 17.406 1 93.06 226 GLU A N 1
ATOM 1624 C CA . GLU A 1 226 ? 22.844 2.191 18.172 1 93.06 226 GLU A CA 1
ATOM 1625 C C . GLU A 1 226 ? 22.203 3.473 17.656 1 93.06 226 GLU A C 1
ATOM 1627 O O . GLU A 1 226 ? 21.797 4.332 18.438 1 93.06 226 GLU A O 1
ATOM 1632 N N . ARG A 1 227 ? 22.078 3.535 16.391 1 88.94 227 ARG A N 1
ATOM 1633 C CA . ARG A 1 227 ? 21.453 4.715 15.805 1 88.94 227 ARG A CA 1
ATOM 1634 C C . ARG A 1 227 ? 19.984 4.785 16.188 1 88.94 227 ARG A C 1
ATOM 1636 O O . ARG A 1 227 ? 19.453 5.871 16.438 1 88.94 227 ARG A O 1
ATOM 1643 N N . LEU A 1 228 ? 19.344 3.68 16.156 1 90.25 228 LEU A N 1
ATOM 1644 C CA . LEU A 1 228 ? 17.938 3.609 16.578 1 90.25 228 LEU A CA 1
ATOM 1645 C C . LEU A 1 228 ? 17.781 4.078 18.016 1 90.25 228 LEU A C 1
ATOM 1647 O O . LEU A 1 228 ? 16.828 4.805 18.328 1 90.25 228 LEU A O 1
ATOM 1651 N N . ALA A 1 229 ? 18.703 3.654 18.844 1 92.5 229 ALA A N 1
ATOM 1652 C CA . ALA A 1 229 ? 18.672 4.035 20.25 1 92.5 229 ALA A CA 1
ATOM 1653 C C . ALA A 1 229 ? 18.859 5.539 20.422 1 92.5 229 ALA A C 1
ATOM 1655 O O . ALA A 1 229 ? 18.188 6.168 21.25 1 92.5 229 ALA A O 1
ATOM 1656 N N . GLU A 1 230 ? 19.688 6.059 19.672 1 90.44 230 GLU A N 1
ATOM 1657 C CA . GLU A 1 230 ? 20 7.484 19.75 1 90.44 230 GLU A CA 1
ATOM 1658 C C . GLU A 1 230 ? 18.797 8.336 19.344 1 90.44 230 GLU A C 1
ATOM 1660 O O . GLU A 1 230 ? 18.484 9.336 19.984 1 90.44 230 GLU A O 1
ATOM 1665 N N . ARG A 1 231 ? 18.141 7.941 18.344 1 86.19 231 ARG A N 1
ATOM 1666 C CA . ARG A 1 231 ? 17.016 8.711 17.844 1 86.19 231 ARG A CA 1
ATOM 1667 C C . ARG A 1 231 ? 15.781 8.523 18.719 1 86.19 231 ARG A C 1
ATOM 1669 O O . ARG A 1 231 ? 14.977 9.438 18.875 1 86.19 231 ARG A O 1
ATOM 1676 N N . ASP A 1 232 ? 15.625 7.359 19.281 1 92.81 232 ASP A N 1
ATOM 1677 C CA . ASP A 1 232 ? 14.57 6.957 20.203 1 92.81 232 ASP A CA 1
ATOM 1678 C C . ASP A 1 232 ? 13.195 7.289 19.641 1 92.81 232 ASP A C 1
ATOM 1680 O O . ASP A 1 232 ? 12.383 7.93 20.312 1 92.81 232 ASP A O 1
ATOM 1684 N N . MET A 1 233 ? 13.008 6.887 18.344 1 91.69 233 MET A N 1
ATOM 1685 C CA . MET A 1 233 ? 11.719 7.145 17.719 1 91.69 233 MET A CA 1
ATOM 1686 C C . MET A 1 233 ? 10.586 6.477 18.484 1 91.69 233 MET A C 1
ATOM 1688 O O . MET A 1 233 ? 9.562 7.102 18.766 1 91.69 233 MET A O 1
ATOM 1692 N N . ALA A 1 234 ? 10.82 5.27 18.859 1 95.19 234 ALA A N 1
ATOM 1693 C CA . ALA A 1 234 ? 9.805 4.496 19.562 1 95.19 234 ALA A CA 1
ATOM 1694 C C . ALA A 1 234 ? 9.492 5.105 20.922 1 95.19 234 ALA A C 1
ATOM 1696 O O . ALA A 1 234 ? 8.328 5.227 21.312 1 95.19 234 ALA A O 1
ATOM 1697 N N . GLY A 1 235 ? 10.5 5.488 21.688 1 95.19 235 GLY A N 1
ATOM 1698 C CA . GLY A 1 235 ? 10.289 6.098 22.984 1 95.19 235 GLY A CA 1
ATOM 1699 C C . GLY A 1 235 ? 9.555 7.422 22.922 1 95.19 235 GLY A C 1
ATOM 1700 O O . GLY A 1 235 ? 8.648 7.68 23.703 1 95.19 235 GLY A O 1
ATOM 1701 N N . ARG A 1 236 ? 9.914 8.242 22.016 1 95.38 236 ARG A N 1
ATOM 1702 C CA . ARG A 1 236 ? 9.281 9.547 21.859 1 95.38 236 ARG A CA 1
ATOM 1703 C C . ARG A 1 236 ? 7.824 9.398 21.422 1 95.38 236 ARG A C 1
ATOM 1705 O O . ARG A 1 236 ? 6.945 10.094 21.953 1 95.38 236 ARG A O 1
ATOM 1712 N N . ALA A 1 237 ? 7.594 8.508 20.453 1 96.88 237 ALA A N 1
ATOM 1713 C CA . ALA A 1 237 ? 6.219 8.25 20.031 1 96.88 237 ALA A CA 1
ATOM 1714 C C . ALA A 1 237 ? 5.391 7.68 21.172 1 96.88 237 ALA A C 1
ATOM 1716 O O . ALA A 1 237 ? 4.215 8.023 21.328 1 96.88 237 ALA A O 1
ATOM 1717 N N . GLY A 1 238 ? 6.012 6.809 21.953 1 96.81 238 GLY A N 1
ATOM 1718 C CA . GLY A 1 238 ? 5.328 6.246 23.109 1 96.81 238 GLY A CA 1
ATOM 1719 C C . GLY A 1 238 ? 4.934 7.293 24.141 1 96.81 238 GLY A C 1
ATOM 1720 O O . GLY A 1 238 ? 3.822 7.258 24.672 1 96.81 238 GLY A O 1
ATOM 1721 N N . ARG A 1 239 ? 5.801 8.203 24.469 1 95.44 239 ARG A N 1
ATOM 1722 C CA . ARG A 1 239 ? 5.504 9.281 25.406 1 95.44 239 ARG A CA 1
ATOM 1723 C C . ARG A 1 239 ? 4.375 10.164 24.891 1 95.44 239 ARG A C 1
ATOM 1725 O O . ARG A 1 239 ? 3.486 10.555 25.641 1 95.44 239 ARG A O 1
ATOM 1732 N N . LEU A 1 240 ? 4.422 10.445 23.594 1 96.25 240 LEU A N 1
ATOM 1733 C CA . LEU A 1 240 ? 3.34 11.234 23.016 1 96.25 240 LEU A CA 1
ATOM 1734 C C . LEU A 1 240 ? 2.01 10.5 23.125 1 96.25 240 LEU A C 1
ATOM 1736 O O . LEU A 1 240 ? 0.986 11.109 23.453 1 96.25 240 LEU A O 1
ATOM 1740 N N . ALA A 1 241 ? 2.049 9.219 22.797 1 97.19 241 ALA A N 1
ATOM 1741 C CA . ALA A 1 241 ? 0.833 8.422 22.922 1 97.19 241 ALA A CA 1
ATOM 1742 C C . ALA A 1 241 ? 0.27 8.5 24.328 1 97.19 241 ALA A C 1
ATOM 1744 O O . ALA A 1 241 ? -0.939 8.656 24.516 1 97.19 241 ALA A O 1
ATOM 1745 N N . GLN A 1 242 ? 1.108 8.406 25.328 1 95.94 242 GLN A N 1
ATOM 1746 C CA . GLN A 1 242 ? 0.697 8.523 26.719 1 95.94 242 GLN A CA 1
ATOM 1747 C C . GLN A 1 242 ? 0.068 9.883 27 1 95.94 242 GLN A C 1
ATOM 1749 O O . GLN A 1 242 ? -0.991 9.969 27.625 1 95.94 242 GLN A O 1
ATOM 1754 N N . ASP A 1 243 ? 0.698 10.906 26.531 1 94.44 243 ASP A N 1
ATOM 1755 C CA . ASP A 1 243 ? 0.199 12.258 26.734 1 94.44 243 ASP A CA 1
ATOM 1756 C C . ASP A 1 243 ? -1.176 12.445 26.094 1 94.44 243 ASP A C 1
ATOM 1758 O O . ASP A 1 243 ? -2.004 13.203 26.594 1 94.44 243 ASP A O 1
ATOM 1762 N N . LEU A 1 244 ? -1.391 11.734 25.016 1 95.81 244 LEU A N 1
ATOM 1763 C CA . LEU A 1 244 ? -2.631 11.867 24.266 1 95.81 244 LEU A CA 1
ATOM 1764 C C . LEU A 1 244 ? -3.693 10.906 24.797 1 95.81 244 LEU A C 1
ATOM 1766 O O . LEU A 1 244 ? -4.855 10.977 24.391 1 95.81 244 LEU A O 1
ATOM 1770 N N . GLY A 1 245 ? -3.273 10.016 25.703 1 94.81 245 GLY A N 1
ATOM 1771 C CA . GLY A 1 245 ? -4.199 9.016 26.203 1 94.81 245 GLY A CA 1
ATOM 1772 C C . GLY A 1 245 ? -4.578 7.984 25.156 1 94.81 245 GLY A C 1
ATOM 1773 O O . GLY A 1 245 ? -5.727 7.535 25.109 1 94.81 245 GLY A O 1
ATOM 1774 N N . THR A 1 246 ? -3.637 7.707 24.203 1 95.75 246 THR A N 1
ATOM 1775 C CA . THR A 1 246 ? -3.857 6.699 23.172 1 95.75 246 THR A CA 1
ATOM 1776 C C . THR A 1 246 ? -2.756 5.645 23.203 1 95.75 246 THR A C 1
ATOM 1778 O O . THR A 1 246 ? -1.916 5.641 24.094 1 95.75 246 THR A O 1
ATOM 1781 N N . GLU A 1 247 ? -2.834 4.684 22.297 1 95.75 247 GLU A N 1
ATOM 1782 C CA . GLU A 1 247 ? -1.839 3.619 22.234 1 95.75 247 GLU A CA 1
ATOM 1783 C C . GLU A 1 247 ? -0.914 3.801 21.031 1 95.75 247 GLU A C 1
ATOM 1785 O O . GLU A 1 247 ? -1.35 4.238 19.969 1 95.75 247 GLU A O 1
ATOM 1790 N N . LEU A 1 248 ? 0.333 3.506 21.266 1 98.06 248 LEU A N 1
ATOM 1791 C CA . LEU A 1 248 ? 1.271 3.361 20.156 1 98.06 248 LEU A CA 1
ATOM 1792 C C . LEU A 1 248 ? 1.165 1.976 19.531 1 98.06 248 LEU A C 1
ATOM 1794 O O . LEU A 1 248 ? 1.317 0.965 20.219 1 98.06 248 LEU A O 1
ATOM 1798 N N . GLN A 1 249 ? 0.917 1.912 18.281 1 97.06 249 GLN A N 1
ATOM 1799 C CA . GLN A 1 249 ? 0.767 0.631 17.609 1 97.06 249 GLN A CA 1
ATOM 1800 C C . GLN A 1 249 ? 2.059 0.231 16.891 1 97.06 249 GLN A C 1
ATOM 1802 O O . GLN A 1 249 ? 2.621 1.018 16.141 1 97.06 249 GLN A O 1
ATOM 1807 N N . ASP A 1 250 ? 2.525 -1.001 17.094 1 96.5 250 ASP A N 1
ATOM 1808 C CA . ASP A 1 250 ? 3.688 -1.546 16.391 1 96.5 250 ASP A CA 1
ATOM 1809 C C . ASP A 1 250 ? 3.273 -2.25 15.102 1 96.5 250 ASP A C 1
ATOM 1811 O O . ASP A 1 250 ? 2.314 -3.023 15.094 1 96.5 250 ASP A O 1
ATOM 1815 N N . ILE A 1 251 ? 3.922 -1.928 14.047 1 95.88 251 ILE A N 1
ATOM 1816 C CA . ILE A 1 251 ? 3.814 -2.727 12.836 1 95.88 251 ILE A CA 1
ATOM 1817 C C . ILE A 1 251 ? 4.809 -3.885 12.891 1 95.88 251 ILE A C 1
ATOM 1819 O O . ILE A 1 251 ? 6.02 -3.678 12.758 1 95.88 251 ILE A O 1
ATOM 1823 N N . PRO A 1 252 ? 4.367 -5.074 13.023 1 91.5 252 PRO A N 1
A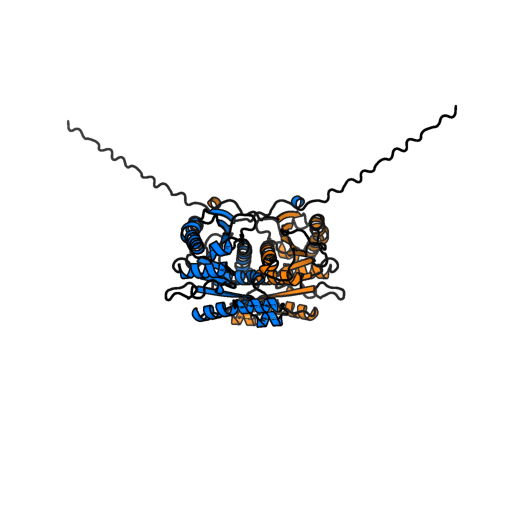TOM 1824 C CA . PRO A 1 252 ? 5.246 -6.203 13.32 1 91.5 252 PRO A CA 1
ATOM 1825 C C . PRO A 1 252 ? 6.199 -6.527 12.172 1 91.5 252 PRO A C 1
ATOM 1827 O O . PRO A 1 252 ? 5.812 -6.445 11 1 91.5 252 PRO A O 1
ATOM 1830 N N . GLY A 1 253 ? 7.395 -6.84 12.531 1 89.19 253 GLY A N 1
ATOM 1831 C CA . GLY A 1 253 ? 8.383 -7.355 11.594 1 89.19 253 GLY A CA 1
ATOM 1832 C C . GLY A 1 253 ? 8.93 -6.293 10.664 1 89.19 253 GLY A C 1
ATOM 1833 O O . GLY A 1 253 ? 9.688 -6.602 9.734 1 89.19 253 GLY A O 1
ATOM 1834 N N . GLN A 1 254 ? 8.547 -5.082 10.906 1 92.38 254 GLN A N 1
ATOM 1835 C CA . GLN A 1 254 ? 8.938 -4.039 9.961 1 92.38 254 GLN A CA 1
ATOM 1836 C C . GLN A 1 254 ? 9.766 -2.959 10.648 1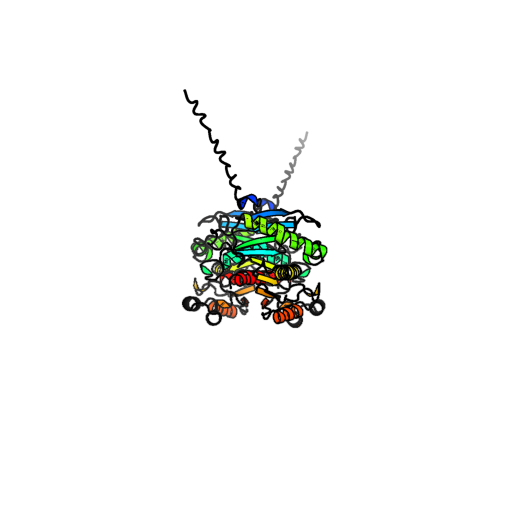 92.38 254 GLN A C 1
ATOM 1838 O O . GLN A 1 254 ? 9.594 -2.701 11.844 1 92.38 254 GLN A O 1
ATOM 1843 N N . GLY A 1 255 ? 10.695 -2.381 9.867 1 92.06 255 GLY A N 1
ATOM 1844 C CA . GLY A 1 255 ? 11.438 -1.202 10.281 1 92.06 255 GLY A CA 1
ATOM 1845 C C . GLY A 1 255 ? 10.797 0.098 9.836 1 92.06 255 GLY A C 1
ATOM 1846 O O . GLY A 1 255 ? 9.578 0.161 9.641 1 92.06 255 GLY A O 1
ATOM 1847 N N . HIS A 1 256 ? 11.609 1.146 9.711 1 93.25 256 HIS A N 1
ATOM 1848 C CA . HIS A 1 256 ? 11.133 2.502 9.453 1 93.25 256 HIS A CA 1
ATOM 1849 C C . HIS A 1 256 ? 10.375 2.584 8.133 1 93.25 256 HIS A C 1
ATOM 1851 O O . HIS A 1 256 ? 9.188 2.895 8.109 1 93.25 256 HIS A O 1
ATOM 1857 N N . GLY A 1 257 ? 10.984 2.166 7.004 1 93.19 257 GLY A N 1
ATOM 1858 C CA . GLY A 1 257 ? 10.352 2.234 5.695 1 93.19 257 GLY A CA 1
ATOM 1859 C C . GLY A 1 257 ? 9.305 1.16 5.484 1 93.19 257 GLY A C 1
ATOM 1860 O O . GLY A 1 257 ? 8.234 1.428 4.93 1 93.19 257 GLY A O 1
ATOM 1861 N N . GLY A 1 258 ? 9.57 -0.037 5.941 1 94.44 258 GLY A N 1
ATOM 1862 C CA . GLY A 1 258 ? 8.695 -1.178 5.742 1 94.44 258 GLY A CA 1
ATOM 1863 C C . GLY A 1 258 ? 7.371 -1.05 6.48 1 94.44 258 GLY A C 1
ATOM 1864 O O . GLY A 1 258 ? 6.406 -1.745 6.156 1 94.44 258 GLY A O 1
ATOM 1865 N N . SER A 1 259 ? 7.262 -0.15 7.438 1 96.19 259 SER A N 1
ATOM 1866 C CA . SER A 1 259 ? 6.062 -0.028 8.266 1 96.19 259 SER A CA 1
ATOM 1867 C C . SER A 1 259 ? 5 0.816 7.57 1 96.19 259 SER A C 1
ATOM 1869 O O . SER A 1 259 ? 3.842 0.833 7.996 1 96.19 259 SER A O 1
ATOM 1871 N N . VAL A 1 260 ? 5.352 1.466 6.465 1 97.94 260 VAL A N 1
ATOM 1872 C CA . VAL A 1 260 ? 4.484 2.477 5.867 1 97.94 260 VAL A CA 1
ATOM 1873 C C . VAL A 1 260 ? 3.207 1.822 5.352 1 97.94 260 VAL A C 1
ATOM 1875 O O . VAL A 1 260 ? 2.104 2.287 5.645 1 97.94 260 VAL A O 1
ATOM 1878 N N . PRO A 1 261 ? 3.279 0.696 4.633 1 98.12 261 PRO A N 1
ATOM 1879 C CA . PRO A 1 261 ? 2.018 0.123 4.156 1 98.12 261 PRO A CA 1
ATOM 1880 C C . PRO A 1 261 ? 1.074 -0.255 5.297 1 98.12 261 PRO A C 1
ATOM 1882 O O . PRO A 1 261 ? -0.126 0.019 5.227 1 98.12 261 PRO A O 1
ATOM 1885 N N . GLY A 1 262 ? 1.635 -0.918 6.344 1 97.62 262 GLY A N 1
ATOM 1886 C CA . GLY A 1 262 ? 0.811 -1.252 7.496 1 97.62 262 GLY A CA 1
ATOM 1887 C C . GLY A 1 262 ? 0.219 -0.034 8.18 1 97.62 262 GLY A C 1
ATOM 1888 O O . GLY A 1 262 ? -0.944 -0.05 8.586 1 97.62 262 GLY A O 1
ATOM 1889 N N . PHE A 1 263 ? 0.992 1.019 8.297 1 98.44 263 PHE A N 1
ATOM 1890 C CA . PHE A 1 263 ? 0.552 2.291 8.859 1 98.44 263 PHE A CA 1
ATOM 1891 C C . PHE A 1 263 ? -0.604 2.867 8.047 1 98.44 263 PHE A C 1
ATOM 1893 O O . PHE A 1 263 ? -1.614 3.289 8.617 1 98.44 263 PHE A O 1
ATOM 1900 N N . LEU A 1 264 ? -0.476 2.852 6.715 1 98.75 264 LEU A N 1
ATOM 1901 C CA . LEU A 1 264 ? -1.499 3.438 5.855 1 98.75 264 LEU A CA 1
ATOM 1902 C C . LEU A 1 264 ? -2.795 2.637 5.93 1 98.75 264 LEU A C 1
ATOM 1904 O O . LEU A 1 264 ? -3.885 3.213 5.941 1 98.75 264 LEU A O 1
ATOM 1908 N N . ALA A 1 265 ? -2.68 1.344 6 1 97.44 265 ALA A N 1
ATOM 1909 C CA . ALA A 1 265 ? -3.871 0.514 6.168 1 97.44 265 ALA A CA 1
ATOM 1910 C C . ALA A 1 265 ? -4.574 0.822 7.488 1 97.44 265 ALA A C 1
ATOM 1912 O O . ALA A 1 265 ? -5.801 0.929 7.531 1 97.44 265 ALA A O 1
ATOM 1913 N N . ALA A 1 266 ? -3.805 0.964 8.547 1 97.12 266 ALA A N 1
ATOM 1914 C CA . ALA A 1 266 ? -4.367 1.292 9.859 1 97.12 266 ALA A CA 1
ATOM 1915 C C . ALA A 1 266 ? -5.047 2.658 9.836 1 97.12 266 ALA A C 1
ATOM 1917 O O . ALA A 1 266 ? -6.098 2.844 10.453 1 97.12 266 ALA A O 1
ATOM 1918 N N . ALA A 1 267 ? -4.477 3.576 9.133 1 98.56 267 ALA A N 1
ATOM 1919 C CA . ALA A 1 267 ? -5.012 4.934 9.062 1 98.56 267 ALA A CA 1
ATOM 1920 C C . ALA A 1 267 ? -6.367 4.953 8.367 1 98.56 267 ALA A C 1
ATOM 1922 O O . ALA A 1 267 ? -7.27 5.691 8.766 1 98.56 267 ALA A O 1
ATOM 1923 N N . VAL A 1 268 ? -6.496 4.164 7.297 1 97.88 268 VAL A N 1
ATOM 1924 C CA . VAL A 1 268 ? -7.75 4.086 6.559 1 97.88 268 VAL A CA 1
ATOM 1925 C C . VAL A 1 268 ? -8.867 3.623 7.488 1 97.88 268 VAL A C 1
ATOM 1927 O O . VAL A 1 268 ? -9.938 4.23 7.535 1 97.88 268 VAL A O 1
ATOM 1930 N N . SER A 1 269 ? -8.602 2.588 8.266 1 94.75 269 SER A N 1
ATOM 1931 C CA . SER A 1 269 ? -9.586 2.094 9.227 1 94.75 269 SER A CA 1
ATOM 1932 C C . SER A 1 269 ? -9.836 3.113 10.328 1 94.75 269 SER A C 1
ATOM 1934 O O . SER A 1 269 ? -10.977 3.309 10.75 1 94.75 269 SER A O 1
ATOM 1936 N N . PHE A 1 270 ? -8.844 3.775 10.773 1 96.75 270 PHE A N 1
ATOM 1937 C CA . PHE A 1 270 ? -8.883 4.723 11.883 1 96.75 270 PHE A CA 1
ATOM 1938 C C . PHE A 1 270 ? -9.797 5.895 11.562 1 96.75 270 PHE A C 1
ATOM 1940 O O . PHE A 1 270 ? -10.523 6.379 12.438 1 96.75 270 PHE A O 1
ATOM 1947 N N . LEU A 1 271 ? -9.844 6.348 10.328 1 98 271 LEU A N 1
ATOM 1948 C CA . LEU A 1 271 ? -10.656 7.484 9.922 1 98 271 LEU A CA 1
ATOM 1949 C C . LEU A 1 271 ? -12.133 7.227 10.211 1 98 271 LEU A C 1
ATOM 1951 O O . LEU A 1 271 ? -12.898 8.164 10.469 1 98 271 LEU A O 1
ATOM 1955 N N . TRP A 1 272 ? -12.539 5.965 10.219 1 94.12 272 TRP A N 1
ATOM 1956 C CA . TRP A 1 272 ? -13.961 5.66 10.258 1 94.12 272 TRP A CA 1
ATOM 1957 C C . TRP A 1 272 ? -14.328 4.914 11.539 1 94.12 272 TRP A C 1
ATOM 1959 O O . TRP A 1 272 ? -15.453 4.449 11.695 1 94.12 272 TRP A O 1
ATOM 1969 N N . ARG A 1 273 ? -13.383 4.676 12.414 1 85.19 273 ARG A N 1
ATOM 1970 C CA . ARG A 1 273 ? -13.68 4.07 13.711 1 85.19 273 ARG A CA 1
ATOM 1971 C C . ARG A 1 273 ? -14.086 5.129 14.734 1 85.19 273 ARG A C 1
ATOM 1973 O O . ARG A 1 273 ? -13.68 6.285 14.633 1 85.19 273 ARG A O 1
ATOM 1980 N N . MET B 1 1 ? -53.562 68.25 -20.547 1 36.09 1 MET B N 1
ATOM 1981 C CA . MET B 1 1 ? -52.688 67.312 -21.266 1 36.09 1 MET B CA 1
ATOM 1982 C C . MET B 1 1 ? -51.531 66.875 -20.359 1 36.09 1 MET B C 1
ATOM 1984 O O . MET B 1 1 ? -50.562 67.562 -20.172 1 36.09 1 MET B O 1
ATOM 1988 N N . ARG B 1 2 ? -51.938 66.188 -19.219 1 45.12 2 ARG B N 1
ATOM 1989 C CA . ARG B 1 2 ? -51.062 65.688 -18.188 1 45.12 2 ARG B CA 1
ATOM 1990 C C . ARG B 1 2 ? -50.156 64.562 -18.766 1 45.12 2 ARG B C 1
ATOM 1992 O O . ARG B 1 2 ? -50.656 63.625 -19.359 1 45.12 2 ARG B O 1
ATOM 1999 N N . ARG B 1 3 ? -48.906 64.875 -19.141 1 43.38 3 ARG B N 1
ATOM 2000 C CA . ARG B 1 3 ? -47.844 64 -19.562 1 43.38 3 ARG B CA 1
ATOM 2001 C C . ARG B 1 3 ? -47.625 62.906 -18.531 1 43.38 3 ARG B C 1
ATOM 2003 O O . ARG B 1 3 ? -47.312 63.188 -17.359 1 43.38 3 ARG B O 1
ATOM 2010 N N . LEU B 1 4 ? -48.312 61.812 -18.594 1 45.53 4 LEU B N 1
ATOM 2011 C CA . LEU B 1 4 ? -48.031 60.562 -17.891 1 45.53 4 LEU B CA 1
ATOM 2012 C C . LEU B 1 4 ? -46.625 60.062 -18.188 1 45.53 4 LEU B C 1
ATOM 2014 O O . LEU B 1 4 ? -46.312 59.75 -19.344 1 45.53 4 LEU B O 1
ATOM 2018 N N . LEU B 1 5 ? -45.594 60.562 -17.531 1 45.09 5 LEU B N 1
ATOM 2019 C CA . LEU B 1 5 ? -44.25 59.969 -17.578 1 45.09 5 LEU B CA 1
ATOM 2020 C C . LEU B 1 5 ? -44.312 58.5 -17.156 1 45.09 5 LEU B C 1
ATOM 2022 O O . LEU B 1 5 ? -44.688 58.219 -16.016 1 45.09 5 LEU B O 1
ATOM 2026 N N . ALA B 1 6 ? -44.469 57.562 -18.047 1 49.66 6 ALA B N 1
ATOM 2027 C CA . ALA B 1 6 ? -44.281 56.125 -17.859 1 49.66 6 ALA B CA 1
ATOM 2028 C C . ALA B 1 6 ? -42.875 55.812 -17.359 1 49.66 6 ALA B C 1
ATOM 2030 O O . ALA B 1 6 ? -41.875 56.125 -18.016 1 49.66 6 ALA B O 1
ATOM 2031 N N . LEU B 1 7 ? -42.75 55.75 -16.047 1 48.38 7 LEU B N 1
ATOM 2032 C CA . LEU B 1 7 ? -41.531 55.219 -15.445 1 48.38 7 LEU B CA 1
ATOM 2033 C C . LEU B 1 7 ? -41.312 53.781 -15.844 1 48.38 7 LEU B C 1
ATOM 2035 O O . LEU B 1 7 ? -42.156 52.906 -15.531 1 48.38 7 LEU B O 1
ATOM 2039 N N . ALA B 1 8 ? -40.594 53.5 -16.938 1 48.19 8 ALA B N 1
ATOM 2040 C CA . ALA B 1 8 ? -40.094 52.188 -17.266 1 48.19 8 ALA B CA 1
ATOM 2041 C C . ALA B 1 8 ? -39.156 51.656 -16.172 1 48.19 8 ALA B C 1
ATOM 2043 O O . ALA B 1 8 ? -38.094 52.188 -15.938 1 48.19 8 ALA B O 1
ATOM 2044 N N . LEU B 1 9 ? -39.75 50.938 -15.266 1 50.28 9 LEU B N 1
ATOM 2045 C CA . LEU B 1 9 ? -38.938 50.156 -14.336 1 50.28 9 LEU B CA 1
ATOM 2046 C C . LEU B 1 9 ? -38.125 49.094 -15.086 1 50.28 9 LEU B C 1
ATOM 2048 O O . LEU B 1 9 ? -38.688 48.188 -15.688 1 50.28 9 LEU B O 1
ATOM 2052 N N . VAL B 1 10 ? -36.938 49.469 -15.57 1 49.38 10 VAL B N 1
ATOM 2053 C CA . VAL B 1 10 ? -36 48.438 -16.047 1 49.38 10 VAL B CA 1
ATOM 2054 C C . VAL B 1 10 ? -35.625 47.5 -14.898 1 49.38 10 VAL B C 1
ATOM 2056 O O . VAL B 1 10 ? -35 47.906 -13.922 1 49.38 10 VAL B O 1
ATOM 2059 N N . LEU B 1 11 ? -36.344 46.438 -14.734 1 49.56 11 LEU B N 1
ATOM 2060 C CA . LEU B 1 11 ? -35.906 45.312 -13.922 1 49.56 11 LEU B CA 1
ATOM 2061 C C . LEU B 1 11 ? -34.594 44.719 -14.469 1 49.56 11 LEU B C 1
ATOM 2063 O O . LEU B 1 11 ? -34.594 44.094 -15.523 1 49.56 11 LEU B O 1
ATOM 2067 N N . GLY B 1 12 ? -33.469 45.375 -14.242 1 44.53 12 GLY B N 1
ATOM 2068 C CA . GLY B 1 12 ? -32.219 44.656 -14.477 1 44.53 12 GLY B CA 1
ATOM 2069 C C . GLY B 1 12 ? -32.156 43.344 -13.773 1 44.53 12 GLY B C 1
ATOM 2070 O O . GLY B 1 12 ? -32.188 43.281 -12.539 1 44.53 12 GLY B O 1
ATOM 2071 N N . GLY B 1 13 ? -32.625 42.281 -14.422 1 48.16 13 GLY B N 1
ATOM 2072 C CA . GLY B 1 13 ? -32.312 40.938 -13.961 1 48.16 13 GLY B CA 1
ATOM 2073 C C . GLY B 1 13 ? -30.859 40.688 -13.672 1 48.16 13 GLY B C 1
ATOM 2074 O O . GLY B 1 13 ? -30.016 40.781 -14.57 1 48.16 13 GLY B O 1
ATOM 2075 N N . THR B 1 14 ? -30.391 41 -12.516 1 43.72 14 THR B N 1
ATOM 2076 C CA . THR B 1 14 ? -29.094 40.438 -12.141 1 43.72 14 THR B CA 1
ATOM 2077 C C . THR B 1 14 ? -29.062 38.938 -12.367 1 43.72 14 THR B C 1
ATOM 2079 O O . THR B 1 14 ? -29.781 38.188 -11.719 1 43.72 14 THR B O 1
ATOM 2082 N N . GLY B 1 15 ? -28.891 38.594 -13.633 1 43.53 15 GLY B N 1
ATOM 2083 C CA . GLY B 1 15 ? -28.516 37.188 -13.742 1 43.53 15 GLY B CA 1
ATOM 2084 C C . GLY B 1 15 ? -27.438 36.781 -12.75 1 43.53 15 GLY B C 1
ATOM 2085 O O . GLY B 1 15 ? -26.344 37.344 -12.758 1 43.53 15 GLY B O 1
ATOM 2086 N N . ALA B 1 16 ? -27.859 36.344 -11.625 1 46.44 16 ALA B N 1
ATOM 2087 C CA . ALA B 1 16 ? -26.875 35.625 -10.812 1 46.44 16 ALA B CA 1
ATOM 2088 C C . ALA B 1 16 ? -25.969 34.781 -11.688 1 46.44 16 ALA B C 1
ATOM 2090 O O . ALA B 1 16 ? -26.438 33.812 -12.328 1 46.44 16 ALA B O 1
ATOM 2091 N N . ALA B 1 17 ? -24.891 35.25 -12.133 1 46.12 17 ALA B N 1
ATOM 2092 C CA . ALA B 1 17 ? -23.875 34.406 -12.758 1 46.12 17 ALA B CA 1
ATOM 2093 C C . ALA B 1 17 ? -23.75 33.094 -12.008 1 46.12 17 ALA B C 1
ATOM 2095 O O . ALA B 1 17 ? -23.453 33.062 -10.812 1 46.12 17 ALA B O 1
ATOM 2096 N N . ALA B 1 18 ? -24.422 32.094 -12.398 1 45.72 18 ALA B N 1
ATOM 2097 C CA . ALA B 1 18 ? -24.219 30.734 -11.859 1 45.72 18 ALA B CA 1
ATOM 2098 C C . ALA B 1 18 ? -22.734 30.438 -11.656 1 45.72 18 ALA B C 1
ATOM 2100 O O . ALA B 1 18 ? -21.969 30.422 -12.609 1 45.72 18 ALA B O 1
ATOM 2101 N N . GLN B 1 19 ? -22.141 30.859 -10.609 1 49.09 19 GLN B N 1
ATOM 2102 C CA . GLN B 1 19 ? -20.766 30.422 -10.344 1 49.09 19 GLN B CA 1
ATOM 2103 C C . GLN B 1 19 ? -20.578 28.969 -10.766 1 49.09 19 GLN B C 1
ATOM 2105 O O . GLN B 1 19 ? -21.312 28.078 -10.32 1 49.09 19 GLN B O 1
ATOM 2110 N N . THR B 1 20 ? -20.266 28.734 -11.961 1 51.5 20 THR B N 1
ATOM 2111 C CA . THR B 1 20 ? -19.984 27.391 -12.461 1 51.5 20 THR B CA 1
ATOM 2112 C C . THR B 1 20 ? -19.234 26.562 -11.414 1 51.5 20 THR B C 1
ATOM 2114 O O . THR B 1 20 ? -18.156 26.969 -10.961 1 51.5 20 THR B O 1
ATOM 2117 N N . VAL B 1 21 ? -19.984 25.828 -10.555 1 63.97 21 VAL B N 1
ATOM 2118 C CA . VAL B 1 21 ? -19.391 24.891 -9.602 1 63.97 21 VAL B CA 1
ATOM 2119 C C . VAL B 1 21 ? -18.391 23.969 -10.328 1 63.97 21 VAL B C 1
ATOM 2121 O O . VAL B 1 21 ? -18.766 23.297 -11.297 1 63.97 21 VAL B O 1
ATOM 2124 N N . GLY B 1 22 ? -17.016 24.188 -10.25 1 83.62 22 GLY B N 1
ATOM 2125 C CA . GLY B 1 22 ? -15.961 23.375 -10.836 1 83.62 22 GLY B CA 1
ATOM 2126 C C . GLY B 1 22 ? -16.172 21.891 -10.656 1 83.62 22 GLY B C 1
ATOM 2127 O O . GLY B 1 22 ? -17.047 21.469 -9.906 1 83.62 22 GLY B O 1
ATOM 2128 N N . THR B 1 23 ? -15.688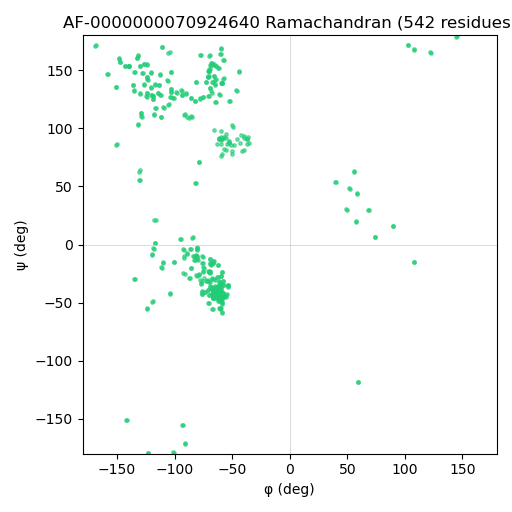 21.094 -11.656 1 91.19 23 THR B N 1
ATOM 2129 C CA . THR B 1 23 ? -15.742 19.641 -11.586 1 91.19 23 THR B CA 1
ATOM 2130 C C . THR B 1 23 ? -14.367 19.062 -11.266 1 91.19 23 THR B C 1
ATOM 2132 O O . THR B 1 23 ? -13.367 19.781 -11.273 1 91.19 23 THR B O 1
ATOM 2135 N N . VAL B 1 24 ? -14.367 17.781 -10.883 1 92.81 24 VAL B N 1
ATOM 2136 C CA . VAL B 1 24 ? -13.117 17.125 -10.539 1 92.81 24 VAL B CA 1
ATOM 2137 C C . VAL B 1 24 ? -12.164 17.156 -11.727 1 92.81 24 VAL B C 1
ATOM 2139 O O . VAL B 1 24 ? -10.938 17.141 -11.555 1 92.81 24 VAL B O 1
ATOM 2142 N N . GLN B 1 25 ? -12.688 17.281 -12.914 1 91.25 25 GLN B N 1
ATOM 2143 C CA . GLN B 1 25 ? -11.867 17.359 -14.117 1 91.25 25 GLN B CA 1
ATOM 2144 C C . GLN B 1 25 ? -11.078 18.656 -14.172 1 91.25 25 GLN B C 1
ATOM 2146 O O . GLN B 1 25 ? -10.094 18.766 -14.898 1 91.25 25 GLN B O 1
ATOM 2151 N N . ASP B 1 26 ? -11.5 19.609 -13.383 1 95.38 26 ASP B N 1
ATOM 2152 C CA . ASP B 1 26 ? -10.844 20.906 -13.359 1 95.38 26 ASP B CA 1
ATOM 2153 C C . ASP B 1 26 ? -9.578 20.875 -12.508 1 95.38 26 ASP B C 1
ATOM 2155 O O . ASP B 1 26 ? -8.766 21.797 -12.555 1 95.38 26 ASP B O 1
ATOM 2159 N N . LEU B 1 27 ? -9.414 19.781 -11.781 1 96.88 27 LEU B N 1
ATOM 2160 C CA . LEU B 1 27 ? -8.242 19.688 -10.914 1 96.88 27 LEU B CA 1
ATOM 2161 C C . LEU B 1 27 ? -6.973 19.469 -11.727 1 96.88 27 LEU B C 1
ATOM 2163 O O . LEU B 1 27 ? -5.887 19.891 -11.328 1 96.88 27 LEU B O 1
ATOM 2167 N N . GLY B 1 28 ? -7.023 18.797 -12.867 1 97.75 28 GLY B N 1
ATOM 2168 C CA . GLY B 1 28 ? -5.871 18.484 -13.695 1 97.75 28 GLY B CA 1
ATOM 2169 C C . GLY B 1 28 ? -5.973 17.141 -14.383 1 97.75 28 GLY B C 1
ATOM 2170 O O . GLY B 1 28 ? -7 16.469 -14.289 1 97.75 28 GLY B O 1
ATOM 2171 N N . PRO B 1 29 ? -4.977 16.828 -15.141 1 97.44 29 PRO B N 1
ATOM 2172 C CA . PRO B 1 29 ? -4.98 15.547 -15.852 1 97.44 29 PRO B CA 1
ATOM 2173 C C . PRO B 1 29 ? -4.809 14.352 -14.906 1 97.44 29 PRO B C 1
ATOM 2175 O O . PRO B 1 29 ? -4.34 14.516 -13.781 1 97.44 29 PRO B O 1
ATOM 2178 N N . ALA B 1 30 ? -5.164 13.18 -15.43 1 97.62 30 ALA B N 1
ATOM 2179 C CA . ALA B 1 30 ? -4.984 11.945 -14.672 1 97.62 30 ALA B CA 1
ATOM 2180 C C . ALA B 1 30 ? -3.512 11.703 -14.359 1 97.62 30 ALA B C 1
ATOM 2182 O O . ALA B 1 30 ? -2.633 12.148 -15.102 1 97.62 30 ALA B O 1
ATOM 2183 N N . LEU B 1 31 ? -3.25 11.023 -13.289 1 97.81 31 LEU B N 1
ATOM 2184 C CA . LEU B 1 31 ? -1.887 10.68 -12.898 1 97.81 31 LEU B CA 1
ATOM 2185 C C . LEU B 1 31 ? -1.34 9.547 -13.758 1 97.81 31 LEU B C 1
ATOM 2187 O O . LEU B 1 31 ? -1.973 8.5 -13.883 1 97.81 31 LEU B O 1
ATOM 2191 N N . VAL B 1 32 ? -0.234 9.742 -14.336 1 97.44 32 VAL B N 1
ATOM 2192 C CA . VAL B 1 32 ? 0.505 8.734 -15.086 1 97.44 32 VAL B CA 1
ATOM 2193 C C . VAL B 1 32 ? 1.686 8.234 -14.258 1 97.44 32 VAL B C 1
ATOM 2195 O O . VAL B 1 32 ? 2.479 9.031 -13.75 1 97.44 32 VAL B O 1
ATOM 2198 N N . LEU B 1 33 ? 1.795 6.953 -14.078 1 97.06 33 LEU B N 1
ATOM 2199 C CA . LEU B 1 33 ? 2.891 6.406 -13.281 1 97.06 33 LEU B CA 1
ATOM 2200 C C . LEU B 1 33 ? 4.133 6.199 -14.148 1 97.06 33 LEU B C 1
ATOM 2202 O O . LEU B 1 33 ? 4.078 5.516 -15.172 1 97.06 33 LEU B O 1
ATOM 2206 N N . ASP B 1 34 ? 5.184 6.766 -13.695 1 96.31 34 ASP B N 1
ATOM 2207 C CA . ASP B 1 34 ? 6.457 6.641 -14.398 1 96.31 34 ASP B CA 1
ATOM 2208 C C . ASP B 1 34 ? 7.008 5.223 -14.289 1 96.31 34 ASP B C 1
ATOM 2210 O O . ASP B 1 34 ? 6.645 4.477 -13.375 1 96.31 34 ASP B O 1
ATOM 2214 N N . ARG B 1 35 ? 7.746 4.793 -15.336 1 97.5 35 ARG B N 1
ATOM 2215 C CA . ARG B 1 35 ? 8.422 3.502 -15.367 1 97.5 35 ARG B CA 1
ATOM 2216 C C . ARG B 1 35 ? 7.434 2.357 -15.195 1 97.5 35 ARG B C 1
ATOM 2218 O O . ARG B 1 35 ? 7.625 1.489 -14.336 1 97.5 35 ARG B O 1
ATOM 2225 N N . THR B 1 36 ? 6.391 2.523 -15.883 1 98.38 36 THR B N 1
ATOM 2226 C CA . THR B 1 36 ? 5.387 1.469 -15.969 1 98.38 36 THR B CA 1
ATOM 2227 C C . THR B 1 36 ? 4.988 1.218 -17.422 1 98.38 36 THR B C 1
ATOM 2229 O O . THR B 1 36 ? 5.27 2.037 -18.297 1 98.38 36 THR B O 1
ATOM 2232 N N . ALA B 1 37 ? 4.422 0.159 -17.625 1 98.62 37 ALA B N 1
ATOM 2233 C CA . ALA B 1 37 ? 3.809 -0.204 -18.906 1 98.62 37 ALA B CA 1
ATOM 2234 C C . ALA B 1 37 ? 2.578 -1.083 -18.688 1 98.62 37 ALA B C 1
ATOM 2236 O O . ALA B 1 37 ? 2.445 -1.734 -17.656 1 98.62 37 ALA B O 1
ATOM 2237 N N . ARG B 1 38 ? 1.757 -1.076 -19.625 1 98.25 38 ARG B N 1
ATOM 2238 C CA . ARG B 1 38 ? 0.545 -1.89 -19.594 1 98.25 38 ARG B CA 1
ATOM 2239 C C . ARG B 1 38 ? 0.31 -2.566 -20.938 1 98.25 38 ARG B C 1
ATOM 2241 O O . ARG B 1 38 ? 0.506 -1.955 -21.984 1 98.25 38 ARG B O 1
ATOM 2248 N N . PHE B 1 39 ? -0.08 -3.842 -20.891 1 98.31 39 PHE B N 1
ATOM 2249 C CA . PHE B 1 39 ? -0.484 -4.539 -22.109 1 98.31 39 PHE B CA 1
ATOM 2250 C C . PHE B 1 39 ? -1.552 -5.582 -21.797 1 98.31 39 PHE B C 1
ATOM 2252 O O . PHE B 1 39 ? -1.768 -5.938 -20.641 1 98.31 39 PHE B O 1
ATOM 2259 N N . GLU B 1 40 ? -2.246 -5.961 -22.781 1 98 40 GLU B N 1
ATOM 2260 C CA . GLU B 1 40 ? -3.271 -6.992 -22.641 1 98 40 GLU B CA 1
ATOM 2261 C C . GLU B 1 40 ? -2.883 -8.258 -23.406 1 98 40 GLU B C 1
ATOM 2263 O O . GLU B 1 40 ? -2.17 -8.195 -24.406 1 98 40 GLU B O 1
ATOM 2268 N N . ILE B 1 41 ? -3.264 -9.359 -22.875 1 97.5 41 ILE B N 1
ATOM 2269 C CA . ILE B 1 41 ? -3.027 -10.633 -23.531 1 97.5 41 ILE B CA 1
ATOM 2270 C C . ILE B 1 41 ? -4.355 -11.367 -23.719 1 97.5 41 ILE B C 1
ATOM 2272 O O . ILE B 1 41 ? -5.234 -11.312 -22.859 1 97.5 41 ILE B O 1
ATOM 2276 N N . ALA B 1 42 ? -4.418 -12.016 -24.859 1 95.31 42 ALA B N 1
ATOM 2277 C CA . ALA B 1 42 ? -5.598 -12.836 -25.125 1 95.31 42 ALA B CA 1
ATOM 2278 C C . ALA B 1 42 ? -5.582 -14.102 -24.281 1 95.31 42 ALA B C 1
ATOM 2280 O O . ALA B 1 42 ? -4.516 -14.648 -23.984 1 95.31 42 ALA B O 1
ATOM 2281 N N . ALA B 1 43 ? -6.695 -14.5 -23.766 1 91.69 43 ALA B N 1
ATOM 2282 C CA . ALA B 1 43 ? -6.875 -15.734 -23.016 1 91.69 43 ALA B CA 1
ATOM 2283 C C . ALA B 1 43 ? -8.195 -16.406 -23.359 1 91.69 43 ALA B C 1
ATOM 2285 O O . ALA B 1 43 ? -9.125 -15.758 -23.859 1 91.69 43 ALA B O 1
ATOM 2286 N N . PRO B 1 44 ? -8.289 -17.672 -23.219 1 89.88 44 PRO B N 1
ATOM 2287 C CA . PRO B 1 44 ? -9.516 -18.406 -23.578 1 89.88 44 PRO B CA 1
ATOM 2288 C C . PRO B 1 44 ? -10.758 -17.828 -22.906 1 89.88 44 PRO B C 1
ATOM 2290 O O . PRO B 1 44 ? -11.836 -17.812 -23.5 1 89.88 44 PRO B O 1
ATOM 2293 N N . GLN B 1 45 ? -10.656 -17.375 -21.703 1 91.06 45 GLN B N 1
ATOM 2294 C CA . GLN B 1 45 ? -11.805 -16.891 -20.953 1 91.06 45 GLN B CA 1
ATOM 2295 C C . GLN B 1 45 ? -11.961 -15.375 -21.094 1 91.06 45 GLN B C 1
ATOM 2297 O O . GLN B 1 45 ? -12.844 -14.781 -20.484 1 91.06 45 GLN B O 1
ATOM 2302 N N . GLY B 1 46 ? -11.156 -14.781 -21.891 1 94.81 46 GLY B N 1
ATOM 2303 C CA . GLY B 1 46 ? -11.102 -13.336 -22.047 1 94.81 46 GLY B CA 1
ATOM 2304 C C . GLY B 1 46 ? -9.727 -12.758 -21.75 1 94.81 46 GLY B C 1
ATOM 2305 O O . GLY B 1 46 ? -8.898 -13.406 -21.109 1 94.81 46 GLY B O 1
ATOM 2306 N N . PRO B 1 47 ? -9.586 -11.594 -22.141 1 97.5 47 PRO B N 1
ATOM 2307 C CA . PRO B 1 47 ? -8.234 -11.031 -22.016 1 97.5 47 PRO B CA 1
ATOM 2308 C C . PRO B 1 47 ? -7.84 -10.758 -20.562 1 97.5 47 PRO B C 1
ATOM 2310 O O . PRO B 1 47 ? -8.711 -10.531 -19.719 1 97.5 47 PRO B O 1
ATOM 2313 N N . LEU B 1 48 ? -6.594 -10.859 -20.297 1 98.44 48 LEU B N 1
ATOM 2314 C CA . LEU B 1 48 ? -5.98 -10.367 -19.062 1 98.44 48 LEU B CA 1
ATOM 2315 C C . LEU B 1 48 ? -5.238 -9.055 -19.312 1 98.44 48 LEU B C 1
ATOM 2317 O O . LEU B 1 48 ? -4.816 -8.781 -20.438 1 98.44 48 LEU B O 1
ATOM 2321 N N . ALA B 1 49 ? -5.191 -8.242 -18.391 1 98.69 49 ALA B N 1
ATOM 2322 C CA . ALA B 1 49 ? -4.359 -7.039 -18.406 1 98.69 49 ALA B CA 1
ATOM 2323 C C . ALA B 1 49 ? -3.121 -7.223 -17.531 1 98.69 49 ALA B C 1
ATOM 2325 O O . ALA B 1 49 ? -3.209 -7.738 -16.406 1 98.69 49 ALA B O 1
ATOM 2326 N N . VAL B 1 50 ? -1.995 -6.832 -18.078 1 98.81 50 VAL B N 1
ATOM 2327 C CA . VAL B 1 50 ? -0.722 -6.934 -17.375 1 98.81 50 VAL B CA 1
ATOM 2328 C C . VAL B 1 50 ? -0.098 -5.547 -17.234 1 98.81 50 VAL B C 1
ATOM 2330 O O . VAL B 1 50 ? -0.024 -4.789 -18.203 1 98.81 50 VAL B O 1
ATOM 2333 N N . VAL B 1 51 ? 0.277 -5.195 -16.016 1 98.81 51 VAL B N 1
ATOM 2334 C CA . VAL B 1 51 ? 0.997 -3.951 -15.758 1 98.81 51 VAL B CA 1
ATOM 2335 C C . VAL B 1 51 ? 2.381 -4.258 -15.195 1 98.81 51 VAL B C 1
ATOM 2337 O O . VAL B 1 51 ? 2.539 -5.18 -14.391 1 98.81 51 VAL B O 1
ATOM 2340 N N . VAL B 1 52 ? 3.357 -3.527 -15.688 1 98.88 52 VAL B N 1
ATOM 2341 C CA . VAL B 1 52 ? 4.75 -3.752 -15.312 1 98.88 52 VAL B CA 1
ATOM 2342 C C . VAL B 1 52 ? 5.352 -2.459 -14.758 1 98.88 52 VAL B C 1
ATOM 2344 O O . VAL B 1 52 ? 5.133 -1.38 -15.312 1 98.88 52 VAL B O 1
ATOM 2347 N N . GLY B 1 53 ? 5.984 -2.523 -13.633 1 98.69 53 GLY B N 1
ATOM 2348 C CA . GLY B 1 53 ? 6.793 -1.454 -13.07 1 98.69 53 GLY B CA 1
ATOM 2349 C C . GLY B 1 53 ? 8.234 -1.854 -12.836 1 98.69 53 GLY B C 1
ATOM 2350 O O . GLY B 1 53 ? 8.508 -2.943 -12.328 1 98.69 53 GLY B O 1
ATOM 2351 N N . TRP B 1 54 ? 9.156 -1.031 -13.195 1 98.31 54 TRP B N 1
ATOM 2352 C CA . TRP B 1 54 ? 10.562 -1.371 -13.039 1 98.31 54 TRP B CA 1
ATOM 2353 C C . TRP B 1 54 ? 11.297 -0.284 -12.266 1 98.31 54 TRP B C 1
ATOM 2355 O O . TRP B 1 54 ? 10.852 0.862 -12.211 1 98.31 54 TRP B O 1
ATOM 2365 N N . PRO B 1 55 ? 12.422 -0.646 -11.609 1 96.12 55 PRO B N 1
ATOM 2366 C CA . PRO B 1 55 ? 13.141 0.264 -10.711 1 96.12 55 PRO B CA 1
ATOM 2367 C C . PRO B 1 55 ? 13.828 1.407 -11.461 1 96.12 55 PRO B C 1
ATOM 2369 O O . PRO B 1 55 ? 14.117 1.283 -12.656 1 96.12 55 PRO B O 1
ATOM 2372 N N . ASP B 1 56 ? 13.938 2.49 -10.719 1 93.5 56 ASP B N 1
ATOM 2373 C CA . ASP B 1 56 ? 14.781 3.578 -11.188 1 93.5 56 ASP B CA 1
ATOM 2374 C C . ASP B 1 56 ? 16.25 3.309 -10.867 1 93.5 56 ASP B C 1
ATOM 2376 O O . ASP B 1 56 ? 16.891 4.078 -10.141 1 93.5 56 ASP B O 1
ATOM 2380 N N . ALA B 1 57 ? 16.75 2.223 -11.234 1 94.38 57 ALA B N 1
ATOM 2381 C CA . ALA B 1 57 ? 18.125 1.762 -11.07 1 94.38 57 ALA B CA 1
ATOM 2382 C C . ALA B 1 57 ? 18.453 0.665 -12.078 1 94.38 57 ALA B C 1
ATOM 2384 O O . ALA B 1 57 ? 17.578 -0.113 -12.469 1 94.38 57 ALA B O 1
ATOM 2385 N N . PRO B 1 58 ? 19.672 0.656 -12.5 1 95.31 58 PRO B N 1
ATOM 2386 C CA . PRO B 1 58 ? 20.062 -0.457 -13.375 1 95.31 58 PRO B CA 1
ATOM 2387 C C . PRO B 1 58 ? 19.984 -1.81 -12.672 1 95.31 58 PRO B C 1
ATOM 2389 O O . PRO B 1 58 ? 20.062 -1.874 -11.438 1 95.31 58 PRO B O 1
ATOM 2392 N N . PRO B 1 59 ? 19.781 -2.828 -13.453 1 96.25 59 PRO B N 1
ATOM 2393 C CA . PRO B 1 59 ? 19.781 -4.148 -12.82 1 96.25 59 PRO B CA 1
ATOM 2394 C C . PRO B 1 59 ? 21.156 -4.508 -12.234 1 96.25 59 PRO B C 1
ATOM 2396 O O . PRO B 1 59 ? 22.188 -4.176 -12.82 1 96.25 59 PRO B O 1
ATOM 2399 N N . PRO B 1 60 ? 21.109 -5.164 -11.062 1 95.69 60 PRO B N 1
ATOM 2400 C CA . PRO B 1 60 ? 22.359 -5.785 -10.609 1 95.69 60 PRO B CA 1
ATOM 2401 C C . PRO B 1 60 ? 22.906 -6.816 -11.594 1 95.69 60 PRO B C 1
ATOM 2403 O O . PRO B 1 60 ? 22.203 -7.203 -12.531 1 95.69 60 PRO B O 1
ATOM 2406 N N . PRO B 1 61 ? 24.109 -7.227 -11.344 1 96.44 61 PRO B N 1
ATOM 2407 C CA . PRO B 1 61 ? 24.703 -8.203 -12.258 1 96.44 61 PRO B CA 1
ATOM 2408 C C . PRO B 1 61 ? 23.875 -9.477 -12.383 1 96.44 61 PRO B C 1
ATOM 2410 O O . PRO B 1 61 ? 23.766 -10.047 -13.477 1 96.44 61 PRO B O 1
ATOM 2413 N N . GLU B 1 62 ? 23.25 -9.883 -11.297 1 97.19 62 GLU B N 1
ATOM 2414 C CA . GLU B 1 62 ? 22.438 -11.102 -11.297 1 97.19 62 GLU B CA 1
ATOM 2415 C C . GLU B 1 62 ? 21.062 -10.852 -11.914 1 97.19 62 GLU B C 1
ATOM 2417 O O . GLU B 1 62 ? 20.328 -11.789 -12.188 1 97.19 62 GLU B O 1
ATOM 2422 N N . GLY B 1 63 ? 20.703 -9.547 -12.102 1 98.06 63 GLY B N 1
ATOM 2423 C CA . GLY B 1 63 ? 19.375 -9.164 -12.57 1 98.06 63 GLY B CA 1
ATOM 2424 C C . GLY B 1 63 ? 18.484 -8.648 -11.461 1 98.06 63 GLY B C 1
ATOM 2425 O O . GLY B 1 63 ? 18.828 -8.742 -10.281 1 98.06 63 GLY B O 1
ATOM 2426 N N . TYR B 1 64 ? 17.344 -8.133 -11.867 1 98.62 64 TYR B N 1
ATOM 2427 C CA . TYR B 1 64 ? 16.328 -7.66 -10.922 1 98.62 64 TYR B CA 1
ATOM 2428 C C . TYR B 1 64 ? 15.672 -8.828 -10.203 1 98.62 64 TYR B C 1
ATOM 2430 O O . TYR B 1 64 ? 15.523 -9.914 -10.766 1 98.62 64 TYR B O 1
ATOM 2438 N N . GLY B 1 65 ? 15.336 -8.656 -8.914 1 98.75 65 GLY B N 1
ATOM 2439 C CA . GLY B 1 65 ? 14.211 -9.453 -8.453 1 98.75 65 GLY B CA 1
ATOM 2440 C C . GLY B 1 65 ? 12.93 -9.18 -9.211 1 98.75 65 GLY B C 1
ATOM 2441 O O . GLY B 1 65 ? 12.82 -8.172 -9.906 1 98.75 65 GLY B O 1
ATOM 2442 N N . ILE B 1 66 ? 11.953 -10.078 -9.086 1 98.88 66 ILE B N 1
ATOM 2443 C CA . ILE B 1 66 ? 10.703 -9.836 -9.797 1 98.88 66 ILE B CA 1
ATOM 2444 C C . ILE B 1 66 ? 9.547 -10.477 -9.031 1 98.88 66 ILE B C 1
ATOM 2446 O O . ILE B 1 66 ? 9.672 -11.594 -8.516 1 98.88 66 ILE B O 1
ATOM 2450 N N . ILE B 1 67 ? 8.477 -9.727 -8.914 1 98.94 67 ILE B N 1
ATOM 2451 C CA . ILE B 1 67 ? 7.25 -10.188 -8.266 1 98.94 67 ILE B CA 1
ATOM 2452 C C . ILE B 1 67 ? 6.113 -10.234 -9.281 1 98.94 67 ILE B C 1
ATOM 2454 O O . ILE B 1 67 ? 5.762 -9.211 -9.875 1 98.94 67 ILE B O 1
ATOM 2458 N N . TYR B 1 68 ? 5.559 -11.359 -9.555 1 99 68 TYR B N 1
ATOM 2459 C CA . TYR B 1 68 ? 4.305 -11.516 -10.281 1 99 68 TYR B CA 1
ATOM 2460 C C . TYR B 1 68 ? 3.121 -11.555 -9.32 1 99 68 TYR B C 1
ATOM 2462 O O . TYR B 1 68 ? 2.957 -12.523 -8.57 1 99 68 TYR B O 1
ATOM 2470 N N . ALA B 1 69 ? 2.324 -10.547 -9.375 1 98.94 69 ALA B N 1
ATOM 2471 C CA . ALA B 1 69 ? 1.26 -10.359 -8.391 1 98.94 69 ALA B CA 1
ATOM 2472 C C . ALA B 1 69 ? -0.115 -10.469 -9.047 1 98.94 69 ALA B C 1
ATOM 2474 O O . ALA B 1 69 ? -0.374 -9.828 -10.062 1 98.94 69 ALA B O 1
ATOM 2475 N N . LEU B 1 70 ? -0.97 -11.25 -8.477 1 98.81 70 LEU B N 1
ATOM 2476 C CA . LEU B 1 70 ? -2.357 -11.312 -8.93 1 98.81 70 LEU B CA 1
ATOM 2477 C C . LEU B 1 70 ? -3.148 -10.117 -8.422 1 98.81 70 LEU B C 1
ATOM 2479 O O . LEU B 1 70 ? -2.693 -9.406 -7.52 1 98.81 70 LEU B O 1
ATOM 2483 N N . ASP B 1 71 ? -4.297 -9.891 -9.039 1 98.25 71 ASP B N 1
ATOM 2484 C CA . ASP B 1 71 ? -5.184 -8.797 -8.656 1 98.25 71 ASP B CA 1
ATOM 2485 C C . ASP B 1 71 ? -4.453 -7.461 -8.695 1 98.25 71 ASP B C 1
ATOM 2487 O O . ASP B 1 71 ? -4.375 -6.758 -7.684 1 98.25 71 ASP B O 1
ATOM 2491 N N . ALA B 1 72 ? -4.008 -7.105 -9.914 1 98.69 72 ALA B N 1
ATOM 2492 C CA . ALA B 1 72 ? -3.158 -5.938 -10.125 1 98.69 72 ALA B CA 1
ATOM 2493 C C . ALA B 1 72 ? -3.789 -4.684 -9.523 1 98.69 72 ALA B C 1
ATOM 2495 O O . ALA B 1 72 ? -3.094 -3.844 -8.953 1 98.69 72 ALA B O 1
ATOM 2496 N N . GLY B 1 73 ? -5.066 -4.594 -9.57 1 97.31 73 GLY B N 1
ATOM 2497 C CA . GLY B 1 73 ? -5.762 -3.412 -9.094 1 97.31 73 GLY B CA 1
ATOM 2498 C C . GLY B 1 73 ? -5.695 -3.25 -7.582 1 97.31 73 GLY B C 1
ATOM 2499 O O . GLY B 1 73 ? -6.008 -2.184 -7.055 1 97.31 73 GLY B O 1
ATOM 2500 N N . TRP B 1 74 ? -5.254 -4.316 -6.91 1 96.81 74 TRP B N 1
ATOM 2501 C CA . TRP B 1 74 ? -5.254 -4.312 -5.453 1 96.81 74 TRP B CA 1
ATOM 2502 C C . TRP B 1 74 ? -3.834 -4.453 -4.91 1 96.81 74 TRP B C 1
ATOM 2504 O O . TRP B 1 74 ? -3.617 -4.375 -3.697 1 96.81 74 TRP B O 1
ATOM 2514 N N . SER B 1 75 ? -2.9 -4.625 -5.797 1 98.56 75 SER B N 1
ATOM 2515 C CA . SER B 1 75 ? -1.599 -5.039 -5.281 1 98.56 75 SER B CA 1
ATOM 2516 C C . SER B 1 75 ? -0.47 -4.238 -5.926 1 98.56 75 SER B C 1
ATOM 2518 O O . SER B 1 75 ? 0.544 -3.959 -5.281 1 98.56 75 SER B O 1
ATOM 2520 N N . PHE B 1 76 ? -0.651 -3.797 -7.164 1 98.75 76 PHE B N 1
ATOM 2521 C CA . PHE B 1 76 ? 0.456 -3.355 -8.008 1 98.75 76 PHE B CA 1
ATOM 2522 C C . PHE B 1 76 ? 1.084 -2.082 -7.453 1 98.75 76 PHE B C 1
ATOM 2524 O O . PHE B 1 76 ? 2.295 -2.029 -7.223 1 98.75 76 PHE B O 1
ATOM 2531 N N . ALA B 1 77 ? 0.28 -1.113 -7.277 1 98.19 77 ALA B N 1
ATOM 2532 C CA . ALA B 1 77 ? 0.813 0.185 -6.875 1 98.19 77 ALA B CA 1
ATOM 2533 C C . ALA B 1 77 ? 1.38 0.13 -5.461 1 98.19 77 ALA B C 1
ATOM 2535 O O . ALA B 1 77 ? 2.385 0.778 -5.16 1 98.19 77 ALA B O 1
ATOM 2536 N N . THR B 1 78 ? 0.73 -0.636 -4.555 1 98.69 78 THR B N 1
ATOM 2537 C CA . THR B 1 78 ? 1.237 -0.813 -3.199 1 98.69 78 THR B CA 1
ATOM 2538 C C . THR B 1 78 ? 2.609 -1.481 -3.219 1 98.69 78 THR B C 1
ATOM 2540 O O . THR B 1 78 ? 3.52 -1.064 -2.498 1 98.69 78 THR B O 1
ATOM 2543 N N . LEU B 1 79 ? 2.762 -2.467 -4.051 1 98.81 79 LEU B N 1
ATOM 2544 C CA . LEU B 1 79 ? 4.047 -3.146 -4.156 1 98.81 79 LEU B CA 1
ATOM 2545 C C . LEU B 1 79 ? 5.129 -2.188 -4.641 1 98.81 79 LEU B C 1
ATOM 2547 O O . LEU B 1 79 ? 6.246 -2.188 -4.117 1 98.81 79 LEU B O 1
ATOM 2551 N N . ARG B 1 80 ? 4.805 -1.391 -5.605 1 98.25 80 ARG B N 1
ATOM 2552 C CA . ARG B 1 80 ? 5.785 -0.449 -6.133 1 98.25 80 ARG B CA 1
ATOM 2553 C C . ARG B 1 80 ? 6.262 0.512 -5.047 1 98.25 80 ARG B C 1
ATOM 2555 O O . ARG B 1 80 ? 7.465 0.734 -4.891 1 98.25 80 ARG B O 1
ATOM 2562 N N . GLU B 1 81 ? 5.285 1.05 -4.301 1 97.62 81 GLU B N 1
ATOM 2563 C CA . GLU B 1 81 ? 5.652 2.01 -3.262 1 97.62 81 GLU B CA 1
ATOM 2564 C C . GLU B 1 81 ? 6.395 1.326 -2.117 1 97.62 81 GLU B C 1
ATOM 2566 O O . GLU B 1 81 ? 7.344 1.885 -1.567 1 97.62 81 GLU B O 1
ATOM 2571 N N . ALA B 1 82 ? 6.012 0.105 -1.787 1 97.56 82 ALA B N 1
ATOM 2572 C CA . ALA B 1 82 ? 6.691 -0.648 -0.734 1 97.56 82 ALA B CA 1
ATOM 2573 C C . ALA B 1 82 ? 8.141 -0.931 -1.108 1 97.56 82 ALA B C 1
ATOM 2575 O O . ALA B 1 82 ? 9.031 -0.857 -0.259 1 97.56 82 ALA B O 1
ATOM 2576 N N . LEU B 1 83 ? 8.375 -1.249 -2.348 1 97.38 83 LEU B N 1
ATOM 2577 C CA . LEU B 1 83 ? 9.719 -1.552 -2.816 1 97.38 83 LEU B CA 1
ATOM 2578 C C . LEU B 1 83 ? 10.617 -0.319 -2.732 1 97.38 83 LEU B C 1
ATOM 2580 O O . LEU B 1 83 ? 11.789 -0.419 -2.357 1 97.38 83 LEU B O 1
ATOM 2584 N N . VAL B 1 84 ? 10.07 0.818 -3.074 1 94.69 84 VAL B N 1
ATOM 2585 C CA . VAL B 1 84 ? 10.836 2.059 -2.988 1 94.69 84 VAL B CA 1
ATOM 2586 C C . VAL B 1 84 ? 11.188 2.35 -1.531 1 94.69 84 VAL B C 1
ATOM 2588 O O . VAL B 1 84 ? 12.336 2.656 -1.213 1 94.69 84 VAL B O 1
ATOM 2591 N N . LEU B 1 85 ? 10.258 2.164 -0.684 1 94.94 85 LEU B N 1
ATOM 2592 C CA . LEU B 1 85 ? 10.43 2.5 0.726 1 94.94 85 LEU B CA 1
ATOM 2593 C C . LEU B 1 85 ? 11.391 1.53 1.403 1 94.94 85 LEU B C 1
ATOM 2595 O O . LEU B 1 85 ? 12.227 1.941 2.213 1 94.94 85 LEU B O 1
ATOM 2599 N N . GLN B 1 86 ? 11.273 0.29 1.045 1 94.19 86 GLN B N 1
ATOM 2600 C CA . GLN B 1 86 ? 12.078 -0.723 1.716 1 94.19 86 GLN B CA 1
ATOM 2601 C C . GLN B 1 86 ? 13.461 -0.845 1.07 1 94.19 86 GLN B C 1
ATOM 2603 O O . GLN B 1 86 ? 14.383 -1.399 1.669 1 94.19 86 GLN B O 1
ATOM 2608 N N . GLY B 1 87 ? 13.57 -0.392 -0.149 1 90.88 87 GLY B N 1
ATOM 2609 C CA . GLY B 1 87 ? 14.844 -0.458 -0.858 1 90.88 87 GLY B CA 1
ATOM 2610 C C . GLY B 1 87 ? 15.68 0.796 -0.7 1 90.88 87 GLY B C 1
ATOM 2611 O O . GLY B 1 87 ? 16.812 0.864 -1.196 1 90.88 87 GLY B O 1
ATOM 2612 N N . SER B 1 88 ? 15.141 1.765 -0.049 1 82.62 88 SER B N 1
ATOM 2613 C CA . SER B 1 88 ? 15.844 3.033 0.112 1 82.62 88 SER B CA 1
ATOM 2614 C C . SER B 1 88 ? 17.078 2.873 1.004 1 82.62 88 SER B C 1
ATOM 2616 O O . SER B 1 88 ? 17.156 1.935 1.799 1 82.62 88 SER B O 1
ATOM 2618 N N . ALA B 1 89 ? 17.984 3.789 0.795 1 71.81 89 ALA B N 1
ATOM 2619 C CA . ALA B 1 89 ? 19.188 3.793 1.615 1 71.81 89 ALA B CA 1
ATOM 2620 C C . ALA B 1 89 ? 18.859 3.953 3.094 1 71.81 89 ALA B C 1
ATOM 2622 O O . ALA B 1 89 ? 19.516 3.379 3.957 1 71.81 89 ALA B O 1
ATOM 2623 N N . GLN B 1 90 ? 17.828 4.68 3.314 1 68 90 GLN B N 1
ATOM 2624 C CA . GLN B 1 90 ? 17.406 4.941 4.688 1 68 90 GLN B CA 1
ATOM 2625 C C . GLN B 1 90 ? 16.859 3.68 5.348 1 68 90 GLN B C 1
ATOM 2627 O O . GLN B 1 90 ? 16.906 3.541 6.57 1 68 90 GLN B O 1
ATOM 2632 N N . ALA B 1 91 ? 16.406 2.785 4.551 1 70.38 91 ALA B N 1
ATOM 2633 C CA . ALA B 1 91 ? 15.812 1.56 5.086 1 70.38 91 ALA B CA 1
ATOM 2634 C C . ALA B 1 91 ? 16.891 0.575 5.52 1 70.38 91 ALA B C 1
ATOM 2636 O O . ALA B 1 91 ? 16.688 -0.227 6.434 1 70.38 91 ALA B O 1
ATOM 2637 N N . ALA B 1 92 ? 17.984 0.669 4.965 1 65.31 92 ALA B N 1
ATOM 2638 C CA . ALA B 1 92 ? 19.125 -0.185 5.281 1 65.31 92 ALA B CA 1
ATOM 2639 C C . ALA B 1 92 ? 18.719 -1.656 5.297 1 65.31 92 ALA B C 1
ATOM 2641 O O . ALA B 1 92 ? 19.188 -2.428 6.137 1 65.31 92 ALA B O 1
ATOM 2642 N N . GLY B 1 93 ? 17.766 -2.004 4.516 1 73.5 93 GLY B N 1
ATOM 2643 C CA . GLY B 1 93 ? 17.328 -3.389 4.465 1 73.5 93 GLY B CA 1
ATOM 2644 C C . GLY B 1 93 ? 17.875 -4.145 3.27 1 73.5 93 GLY B C 1
ATOM 2645 O O . GLY B 1 93 ? 18.719 -3.631 2.537 1 73.5 93 GLY B O 1
ATOM 2646 N N . PRO B 1 94 ? 17.453 -5.391 3.225 1 81.19 94 PRO B N 1
ATOM 2647 C CA . PRO B 1 94 ? 18.016 -6.281 2.205 1 81.19 94 PRO B CA 1
ATOM 2648 C C . PRO B 1 94 ? 17.375 -6.09 0.834 1 81.19 94 PRO B C 1
ATOM 2650 O O . PRO B 1 94 ? 17.812 -6.68 -0.151 1 81.19 94 PRO B O 1
ATOM 2653 N N . VAL B 1 95 ? 16.359 -5.246 0.747 1 92.5 95 VAL B N 1
ATOM 2654 C CA . VAL B 1 95 ? 15.562 -5.172 -0.473 1 92.5 95 VAL B CA 1
ATOM 2655 C C . VAL B 1 95 ? 16.391 -4.543 -1.593 1 92.5 95 VAL B C 1
ATOM 2657 O O . VAL B 1 95 ? 17 -3.48 -1.408 1 92.5 95 VAL B O 1
ATOM 2660 N N . ARG B 1 96 ? 16.438 -5.219 -2.701 1 94.75 96 ARG B N 1
ATOM 2661 C CA . ARG B 1 96 ? 17.172 -4.789 -3.889 1 94.75 96 ARG B CA 1
ATOM 2662 C C . ARG B 1 96 ? 16.203 -4.41 -5.016 1 94.75 96 ARG B C 1
ATOM 2664 O O . ARG B 1 96 ? 15 -4.602 -4.898 1 94.75 96 ARG B O 1
ATOM 2671 N N . PRO B 1 97 ? 16.75 -3.785 -6.109 1 97 97 PRO B N 1
ATOM 2672 C CA . PRO B 1 97 ? 15.875 -3.398 -7.219 1 97 97 PRO B CA 1
ATOM 2673 C C . PRO B 1 97 ? 15.031 -4.559 -7.738 1 97 97 PRO B C 1
ATOM 2675 O O . PRO B 1 97 ? 15.57 -5.613 -8.086 1 97 97 PRO B O 1
ATOM 2678 N N . THR B 1 98 ? 13.758 -4.352 -7.734 1 98.56 98 THR B N 1
ATOM 2679 C CA . THR B 1 98 ? 12.812 -5.422 -8.016 1 98.56 98 THR B CA 1
ATOM 2680 C C . THR B 1 98 ? 11.727 -4.945 -8.977 1 98.56 98 THR B C 1
ATOM 2682 O O . THR B 1 98 ? 11.172 -3.859 -8.805 1 98.56 98 THR B O 1
ATOM 2685 N N . VAL B 1 99 ? 11.422 -5.699 -10.023 1 98.81 99 VAL B N 1
ATOM 2686 C CA . VAL B 1 99 ? 10.336 -5.465 -10.969 1 98.81 99 VAL B CA 1
ATOM 2687 C C . VAL B 1 99 ? 9.023 -5.984 -10.383 1 98.81 99 VAL B C 1
ATOM 2689 O O . VAL B 1 99 ? 9 -7.023 -9.719 1 98.81 99 VAL B O 1
ATOM 2692 N N . VAL B 1 100 ? 7.965 -5.23 -10.594 1 98.94 100 VAL B N 1
ATOM 2693 C CA . VAL B 1 100 ? 6.629 -5.695 -10.234 1 98.94 100 VAL B CA 1
ATOM 2694 C C . VAL B 1 100 ? 5.805 -5.926 -11.5 1 98.94 100 VAL B C 1
ATOM 2696 O O . VAL B 1 100 ? 5.723 -5.047 -12.359 1 98.94 100 VAL B O 1
ATOM 2699 N N . VAL B 1 101 ? 5.215 -7.066 -11.633 1 98.94 101 VAL B N 1
ATOM 2700 C CA . VAL B 1 101 ? 4.273 -7.398 -12.695 1 98.94 101 VAL B CA 1
ATOM 2701 C C . VAL B 1 101 ? 2.908 -7.723 -12.094 1 98.94 101 VAL B C 1
ATOM 2703 O O . VAL B 1 101 ? 2.76 -8.711 -11.367 1 98.94 101 VAL B O 1
ATOM 2706 N N . GLY B 1 102 ? 1.991 -6.879 -12.352 1 98.94 102 GLY B N 1
ATOM 2707 C CA . GLY B 1 102 ? 0.624 -7.125 -11.922 1 98.94 102 GLY B CA 1
ATOM 2708 C C . GLY B 1 102 ? -0.228 -7.781 -12.992 1 98.94 102 GLY B C 1
ATOM 2709 O O . GLY B 1 102 ? -0.206 -7.363 -14.148 1 98.94 102 GLY B O 1
ATOM 2710 N N . ILE B 1 103 ? -0.947 -8.797 -12.633 1 98.88 103 ILE B N 1
ATOM 2711 C CA . ILE B 1 103 ? -1.869 -9.484 -13.523 1 98.88 103 ILE B CA 1
ATOM 2712 C C . ILE B 1 103 ? -3.309 -9.211 -13.094 1 98.88 103 ILE B C 1
ATOM 2714 O O . ILE B 1 103 ? -3.682 -9.469 -11.953 1 98.88 103 ILE B O 1
ATOM 2718 N N . GLY B 1 104 ? -4.031 -8.625 -13.906 1 98.56 104 GLY B N 1
ATOM 2719 C CA . GLY B 1 104 ? -5.434 -8.344 -13.656 1 98.56 104 GLY B CA 1
ATOM 2720 C C . GLY B 1 104 ? -6.297 -8.484 -14.898 1 98.56 104 GLY B C 1
ATOM 2721 O O . GLY B 1 104 ? -6.078 -9.391 -15.711 1 98.56 104 GLY B O 1
ATOM 2722 N N . TRP B 1 105 ? -7.316 -7.789 -14.977 1 98.44 105 TRP B N 1
ATOM 2723 C CA . TRP B 1 105 ? -8.289 -7.812 -16.062 1 98.44 105 TRP B CA 1
ATOM 2724 C C . TRP B 1 105 ? -8.461 -6.426 -16.672 1 98.44 105 TRP B C 1
ATOM 2726 O O . TRP B 1 105 ? -8.195 -5.418 -16.016 1 98.44 105 TRP B O 1
ATOM 2736 N N . PRO B 1 106 ? -8.859 -6.398 -17.906 1 97.06 106 PRO B N 1
ATOM 2737 C CA . PRO B 1 106 ? -9.008 -5.094 -18.562 1 97.06 106 PRO B CA 1
ATOM 2738 C C . PRO B 1 106 ? -9.961 -4.164 -17.812 1 97.06 106 PRO B C 1
ATOM 2740 O O . PRO B 1 106 ? -10.789 -4.625 -17.031 1 97.06 106 PRO B O 1
ATOM 2743 N N . GLY B 1 107 ? -9.836 -2.848 -18.062 1 92.62 107 GLY B N 1
ATOM 2744 C CA . GLY B 1 107 ? -10.625 -1.823 -17.391 1 92.62 107 GLY B CA 1
ATOM 2745 C C . GLY B 1 107 ? -9.82 -1.012 -16.391 1 92.62 107 GLY B C 1
ATOM 2746 O O . GLY B 1 107 ? -8.703 -1.386 -16.031 1 92.62 107 GLY B O 1
ATOM 2747 N N . PRO B 1 108 ? -10.336 0.055 -15.93 1 87.31 108 PRO B N 1
ATOM 2748 C CA . PRO B 1 108 ? -9.57 1.012 -15.125 1 87.31 108 PRO B CA 1
ATOM 2749 C C . PRO B 1 108 ? -9.18 0.453 -13.758 1 87.31 108 PRO B C 1
ATOM 2751 O O . PRO B 1 108 ? -8.148 0.843 -13.203 1 87.31 108 PRO B O 1
ATOM 2754 N N . GLY B 1 109 ? -9.906 -0.422 -13.203 1 92.31 109 GLY B N 1
ATOM 2755 C CA . GLY B 1 109 ? -9.617 -0.928 -11.867 1 92.31 109 GLY B CA 1
ATOM 2756 C C . GLY B 1 109 ? -8.742 -2.166 -11.875 1 92.31 109 GLY B C 1
ATOM 2757 O O . GLY B 1 109 ? -8.273 -2.611 -10.828 1 92.31 109 GLY B O 1
ATOM 2758 N N . LEU B 1 110 ? -8.555 -2.762 -13.102 1 97.44 110 LEU B N 1
ATOM 2759 C CA . LEU B 1 110 ? -7.734 -3.953 -13.297 1 97.44 110 LEU B CA 1
ATOM 2760 C C . LEU B 1 110 ? -8.234 -5.109 -12.438 1 97.44 110 LEU B C 1
ATOM 2762 O O . LEU B 1 110 ? -7.457 -5.977 -12.039 1 97.44 110 LEU B O 1
ATOM 2766 N N . ILE B 1 111 ? -9.422 -5.09 -11.984 1 96.69 111 ILE B N 1
ATOM 2767 C CA . ILE B 1 111 ? -10.078 -6.137 -11.211 1 96.69 111 ILE B CA 1
ATOM 2768 C C . ILE B 1 111 ? -11.406 -6.512 -11.875 1 96.69 111 ILE B C 1
ATOM 2770 O O . ILE B 1 111 ? -12.148 -5.641 -12.328 1 96.69 111 ILE B O 1
ATOM 2774 N N . ASP B 1 112 ? -11.695 -7.715 -11.945 1 96.56 112 ASP B N 1
ATOM 2775 C CA . ASP B 1 112 ? -12.992 -8.234 -12.367 1 96.56 112 ASP B CA 1
ATOM 2776 C C . ASP B 1 112 ? -13.5 -9.297 -11.398 1 96.56 112 ASP B C 1
ATOM 2778 O O . ASP B 1 112 ? -13.039 -10.445 -11.43 1 96.56 112 ASP B O 1
ATOM 2782 N N . LEU B 1 113 ? -14.438 -8.938 -10.586 1 94.31 113 LEU B N 1
ATOM 2783 C CA . LEU B 1 113 ? -14.898 -9.805 -9.508 1 94.31 113 LEU B CA 1
ATOM 2784 C C . LEU B 1 113 ? -15.578 -11.055 -10.062 1 94.31 113 LEU B C 1
ATOM 2786 O O . LEU B 1 113 ? -15.516 -12.117 -9.445 1 94.31 113 LEU B O 1
ATOM 2790 N N . ALA B 1 114 ? -16.172 -10.922 -11.219 1 95.31 114 ALA B N 1
ATOM 2791 C CA . ALA B 1 114 ? -16.875 -12.062 -11.812 1 95.31 114 ALA B CA 1
ATOM 2792 C C . ALA B 1 114 ? -15.898 -13.078 -12.383 1 95.31 114 ALA B C 1
ATOM 2794 O O . ALA B 1 114 ? -16.203 -14.266 -12.461 1 95.31 114 ALA B O 1
ATOM 2795 N N . ARG B 1 115 ? -14.703 -12.641 -12.703 1 96.69 115 ARG B N 1
ATOM 2796 C CA . ARG B 1 115 ? -13.75 -13.5 -13.391 1 96.69 115 ARG B CA 1
ATOM 2797 C C . ARG B 1 115 ? -12.727 -14.07 -12.414 1 96.69 115 ARG B C 1
ATOM 2799 O O . ARG B 1 115 ? -12.016 -15.023 -12.742 1 96.69 115 ARG B O 1
ATOM 2806 N N . ARG B 1 116 ? -12.609 -13.539 -11.219 1 96.25 116 ARG B N 1
ATOM 2807 C CA . ARG B 1 116 ? -11.594 -13.984 -10.266 1 96.25 116 ARG B CA 1
ATOM 2808 C C . ARG B 1 116 ? -11.758 -15.469 -9.953 1 96.25 116 ARG B C 1
ATOM 2810 O O . ARG B 1 116 ? -10.789 -16.234 -10.016 1 96.25 116 ARG B O 1
ATOM 2817 N N . GLY B 1 117 ? -13.016 -15.898 -9.617 1 95.75 117 GLY B N 1
ATOM 2818 C CA . GLY B 1 117 ? -13.266 -17.297 -9.336 1 95.75 117 GLY B CA 1
ATOM 2819 C C . GLY B 1 117 ? -12.938 -18.219 -10.5 1 95.75 117 GLY B C 1
ATOM 2820 O O . GLY B 1 117 ? -12.07 -19.078 -10.391 1 95.75 117 GLY B O 1
ATOM 2821 N N . PRO B 1 118 ? -13.484 -17.984 -11.68 1 96.38 118 PRO B N 1
ATOM 2822 C CA . PRO B 1 118 ? -13.258 -18.812 -12.867 1 96.38 118 PRO B CA 1
ATOM 2823 C C . PRO B 1 118 ? -11.797 -18.812 -13.305 1 96.38 118 PRO B C 1
ATOM 2825 O O . PRO B 1 118 ? -11.266 -19.875 -13.688 1 96.38 118 PRO B O 1
ATOM 2828 N N . ASP B 1 119 ? -11.086 -17.672 -13.18 1 97.44 119 ASP B N 1
ATOM 2829 C CA . ASP B 1 119 ? -9.75 -17.562 -13.742 1 97.44 119 ASP B CA 1
ATOM 2830 C C . ASP B 1 119 ? -8.695 -18.062 -12.758 1 97.44 119 ASP B C 1
ATOM 2832 O O . ASP B 1 119 ? -7.613 -18.5 -13.164 1 97.44 119 ASP B O 1
ATOM 2836 N N . LEU B 1 120 ? -9 -17.938 -11.414 1 97.12 120 LEU B N 1
ATOM 2837 C CA . LEU B 1 120 ? -7.922 -18.188 -10.461 1 97.12 120 LEU B CA 1
ATOM 2838 C C . LEU B 1 120 ? -8.172 -19.469 -9.68 1 97.12 120 LEU B C 1
ATOM 2840 O O . LEU B 1 120 ? -7.242 -20.047 -9.102 1 97.12 120 LEU B O 1
ATOM 2844 N N . ILE B 1 121 ? -9.398 -19.938 -9.625 1 95.88 121 ILE B N 1
ATOM 2845 C CA . ILE B 1 121 ? -9.727 -21.031 -8.711 1 95.88 121 ILE B CA 1
ATOM 2846 C C . ILE B 1 121 ? -10.219 -22.234 -9.508 1 95.88 121 ILE B C 1
ATOM 2848 O O . ILE B 1 121 ? -9.719 -23.344 -9.336 1 95.88 121 ILE B O 1
ATOM 2852 N N . GLU B 1 122 ? -11.156 -22 -10.422 1 93.25 122 GLU B N 1
ATOM 2853 C CA . GLU B 1 122 ? -11.781 -23.109 -11.141 1 93.25 122 GLU B CA 1
ATOM 2854 C C . GLU B 1 122 ? -10.805 -23.734 -12.133 1 93.25 122 GLU B C 1
ATOM 2856 O O . GLU B 1 122 ? -10.031 -23.031 -12.789 1 93.25 122 GLU B O 1
ATOM 2861 N N . ALA B 1 123 ? -10.844 -25 -12.344 1 85.75 123 ALA B N 1
ATOM 2862 C CA . ALA B 1 123 ? -9.805 -25.812 -12.977 1 85.75 123 ALA B CA 1
ATOM 2863 C C . ALA B 1 123 ? -9.508 -25.328 -14.391 1 85.75 123 ALA B C 1
ATOM 2865 O O . ALA B 1 123 ? -8.367 -24.984 -14.711 1 85.75 123 ALA B O 1
ATOM 2866 N N . PRO B 1 124 ? -10.406 -25.266 -15.305 1 89.5 124 PRO B N 1
ATOM 2867 C CA . PRO B 1 124 ? -9.992 -24.859 -16.656 1 89.5 124 PRO B CA 1
ATOM 2868 C C . PRO B 1 124 ? -9.414 -23.453 -16.703 1 89.5 124 PRO B C 1
ATOM 2870 O O . PRO B 1 124 ? -8.445 -23.203 -17.422 1 89.5 124 PRO B O 1
ATOM 2873 N N . GLY B 1 125 ? -9.969 -22.609 -15.938 1 93.19 125 GLY B N 1
ATOM 2874 C CA . GLY B 1 125 ? -9.5 -21.234 -15.953 1 93.19 125 GLY B CA 1
ATOM 2875 C C . GLY B 1 125 ? -8.188 -21.031 -15.219 1 93.19 125 GLY B C 1
ATOM 2876 O O . GLY B 1 125 ? -7.297 -20.344 -15.711 1 93.19 125 GLY B O 1
ATOM 2877 N N . ALA B 1 126 ? -8.102 -21.672 -14.086 1 94.38 126 ALA B N 1
ATOM 2878 C CA . ALA B 1 126 ? -6.871 -21.578 -13.312 1 94.38 126 ALA B CA 1
ATOM 2879 C C . ALA B 1 126 ? -5.688 -22.141 -14.094 1 94.38 126 ALA B C 1
ATOM 2881 O O . ALA B 1 126 ? -4.594 -21.578 -14.07 1 94.38 126 ALA B O 1
ATOM 2882 N N . ALA B 1 127 ? -5.922 -23.281 -14.758 1 95.44 127 ALA B N 1
ATOM 2883 C CA . ALA B 1 127 ? -4.871 -23.875 -15.578 1 95.44 127 ALA B CA 1
ATOM 2884 C C . ALA B 1 127 ? -4.477 -22.953 -16.734 1 95.44 127 ALA B C 1
ATOM 2886 O O . ALA B 1 127 ? -3.293 -22.812 -17.047 1 95.44 127 ALA B O 1
ATOM 2887 N N . ALA B 1 128 ? -5.469 -22.391 -17.359 1 97.19 128 ALA B N 1
ATOM 2888 C CA . ALA B 1 128 ? -5.207 -21.469 -18.453 1 97.19 128 ALA B CA 1
ATOM 2889 C C . ALA B 1 128 ? -4.43 -20.234 -17.984 1 97.19 128 ALA B C 1
ATOM 2891 O O . ALA B 1 128 ? -3.494 -19.797 -18.641 1 97.19 128 ALA B O 1
ATOM 2892 N N . THR B 1 129 ? -4.832 -19.672 -16.844 1 98 129 THR B N 1
ATOM 2893 C CA . THR B 1 129 ? -4.141 -18.516 -16.281 1 98 129 THR B CA 1
ATOM 2894 C C . THR B 1 129 ? -2.691 -18.875 -15.945 1 98 129 THR B C 1
ATOM 2896 O O . THR B 1 129 ? -1.78 -18.078 -16.203 1 98 129 THR B O 1
ATOM 2899 N N . LEU B 1 130 ? -2.475 -20.047 -15.375 1 98 130 LEU B N 1
ATOM 2900 C CA . LEU B 1 130 ? -1.123 -20.5 -15.062 1 98 130 LEU B CA 1
ATOM 2901 C C . LEU B 1 130 ? -0.281 -20.625 -16.328 1 98 130 LEU B C 1
ATOM 2903 O O . LEU B 1 130 ? 0.875 -20.188 -16.344 1 98 130 LEU B O 1
ATOM 2907 N N . ALA B 1 131 ? -0.875 -21.188 -17.359 1 97.94 131 ALA B N 1
ATOM 2908 C CA . ALA B 1 131 ? -0.167 -21.328 -18.641 1 97.94 131 ALA B CA 1
ATOM 2909 C C . ALA B 1 131 ? 0.198 -19.953 -19.203 1 97.94 131 ALA B C 1
ATOM 2911 O O . ALA B 1 131 ? 1.315 -19.766 -19.688 1 97.94 131 ALA B O 1
ATOM 2912 N N . LEU B 1 132 ? -0.718 -19.031 -19.156 1 98.25 132 LEU B N 1
ATOM 2913 C CA . LEU B 1 132 ? -0.45 -17.688 -19.656 1 98.25 132 LEU B CA 1
ATOM 2914 C C . LEU B 1 132 ? 0.653 -17.016 -18.859 1 98.25 132 LEU B C 1
ATOM 2916 O O . LEU B 1 132 ? 1.515 -16.328 -19.422 1 98.25 132 LEU B O 1
ATOM 2920 N N . LEU B 1 133 ? 0.587 -17.172 -17.516 1 98.56 133 LEU B N 1
ATOM 2921 C CA . LEU B 1 133 ? 1.604 -16.578 -16.656 1 98.56 133 LEU B CA 1
ATOM 2922 C C . LEU B 1 133 ? 2.99 -17.125 -17 1 98.56 133 LEU B C 1
ATOM 2924 O O . LEU B 1 133 ? 3.922 -16.344 -17.219 1 98.56 133 LEU B O 1
ATOM 2928 N N . THR B 1 134 ? 3.152 -18.453 -17.203 1 98.31 134 THR B N 1
ATOM 2929 C CA . THR B 1 134 ? 4.465 -19.094 -17.266 1 98.31 134 THR B CA 1
ATOM 2930 C C . THR B 1 134 ? 4.973 -19.141 -18.703 1 98.31 134 THR B C 1
ATOM 2932 O O . THR B 1 134 ? 6.18 -19.109 -18.953 1 98.31 134 THR B O 1
ATOM 2935 N N . GLU B 1 135 ? 4.035 -19.125 -19.656 1 97.69 135 GLU B N 1
ATOM 2936 C CA . GLU B 1 135 ? 4.449 -19.375 -21.047 1 97.69 135 GLU B CA 1
ATOM 2937 C C . GLU B 1 135 ? 4.344 -18.094 -21.875 1 97.69 135 GLU B C 1
ATOM 2939 O O . GLU B 1 135 ? 4.887 -18.031 -22.984 1 97.69 135 GLU B O 1
ATOM 2944 N N . THR B 1 136 ? 3.643 -17.109 -21.375 1 97.94 136 THR B N 1
ATOM 2945 C CA . THR B 1 136 ? 3.441 -15.914 -22.172 1 97.94 136 THR B CA 1
ATOM 2946 C C . THR B 1 136 ? 3.932 -14.68 -21.422 1 97.94 136 THR B C 1
ATOM 2948 O O . THR B 1 136 ? 4.824 -13.969 -21.891 1 97.94 136 THR B O 1
ATOM 2951 N N . ILE B 1 137 ? 3.459 -14.445 -20.234 1 98.56 137 ILE B N 1
ATOM 2952 C CA . ILE B 1 137 ? 3.717 -13.211 -19.5 1 98.56 137 ILE B CA 1
ATOM 2953 C C . ILE B 1 137 ? 5.176 -13.164 -19.062 1 98.56 137 ILE B C 1
ATOM 2955 O O . ILE B 1 137 ? 5.887 -12.195 -19.328 1 98.56 137 ILE B O 1
ATOM 2959 N N . LEU B 1 138 ? 5.664 -14.273 -18.406 1 98.5 138 LEU B N 1
ATOM 2960 C CA . LEU B 1 138 ? 7.031 -14.32 -17.906 1 98.5 138 LEU B CA 1
ATOM 2961 C C . LEU B 1 138 ? 8.039 -14.117 -19.031 1 98.5 138 LEU B C 1
ATOM 2963 O O . LEU B 1 138 ? 8.859 -13.195 -18.984 1 98.5 138 LEU B O 1
ATOM 2967 N N . PRO B 1 139 ? 7.934 -14.867 -20.156 1 97.88 139 PRO B N 1
ATOM 2968 C CA . PRO B 1 139 ? 8.914 -14.688 -21.234 1 97.88 139 PRO B CA 1
ATOM 2969 C C . PRO B 1 139 ? 8.867 -13.297 -21.844 1 97.88 139 PRO B C 1
ATOM 2971 O O . PRO B 1 139 ? 9.914 -12.727 -22.172 1 97.88 139 PRO B O 1
ATOM 2974 N N . ARG B 1 140 ? 7.684 -12.719 -21.969 1 97.75 140 ARG B N 1
ATOM 2975 C CA . ARG B 1 140 ? 7.559 -11.398 -22.578 1 97.75 140 ARG B CA 1
ATOM 2976 C C . ARG B 1 140 ? 8.211 -10.328 -21.719 1 97.75 140 ARG B C 1
ATOM 2978 O O . ARG B 1 140 ? 8.945 -9.477 -22.219 1 97.75 140 ARG B O 1
ATOM 2985 N N . VAL B 1 141 ? 7.973 -10.344 -20.453 1 98.62 141 VAL B N 1
ATOM 2986 C CA . VAL B 1 141 ? 8.5 -9.344 -19.531 1 98.62 141 VAL B CA 1
ATOM 2987 C C . VAL B 1 141 ? 10.008 -9.523 -19.375 1 98.62 141 VAL B C 1
ATOM 2989 O O . VAL B 1 141 ? 10.773 -8.555 -19.453 1 98.62 141 VAL B O 1
ATOM 2992 N N . GLU B 1 142 ? 10.469 -10.75 -19.234 1 97.94 142 GLU B N 1
ATOM 2993 C CA . GLU B 1 142 ? 11.859 -11.023 -18.906 1 97.94 142 GLU B CA 1
ATOM 2994 C C . GLU B 1 142 ? 12.75 -10.969 -20.141 1 97.94 142 GLU B C 1
ATOM 2996 O O . GLU B 1 142 ? 13.977 -11 -20.047 1 97.94 142 GLU B O 1
ATOM 3001 N N . ALA B 1 143 ? 12.133 -10.883 -21.328 1 97.19 143 ALA B N 1
ATOM 3002 C CA . ALA B 1 143 ? 12.891 -10.648 -22.547 1 97.19 143 ALA B CA 1
ATOM 3003 C C . ALA B 1 143 ? 13.469 -9.234 -22.578 1 97.19 143 ALA B C 1
ATOM 3005 O O . ALA B 1 143 ? 14.484 -8.984 -23.234 1 97.19 143 ALA B O 1
ATOM 3006 N N . VAL B 1 144 ? 12.836 -8.32 -21.812 1 97.44 144 VAL B N 1
ATOM 3007 C CA . VAL B 1 144 ? 13.25 -6.926 -21.922 1 97.44 144 VAL B CA 1
ATOM 3008 C C . VAL B 1 144 ? 13.758 -6.426 -20.578 1 97.44 144 VAL B C 1
ATOM 3010 O O . VAL B 1 144 ? 14.258 -5.305 -20.469 1 97.44 144 VAL B O 1
ATOM 3013 N N . LEU B 1 145 ? 13.609 -7.18 -19.516 1 97.75 145 LEU B N 1
ATOM 3014 C CA . LEU B 1 145 ? 14.117 -6.871 -18.172 1 97.75 145 LEU B CA 1
ATOM 3015 C C . LEU B 1 145 ? 14.914 -8.047 -17.609 1 97.75 145 LEU B C 1
ATOM 3017 O O . LEU B 1 145 ? 14.344 -9.102 -17.312 1 97.75 145 LEU B O 1
ATOM 3021 N N . PRO B 1 146 ? 16.203 -7.871 -17.5 1 96.62 146 PRO B N 1
ATOM 3022 C CA . PRO B 1 146 ? 16.984 -8.961 -16.922 1 96.62 146 PRO B CA 1
ATOM 3023 C C . PRO B 1 146 ? 16.578 -9.305 -15.492 1 96.62 146 PRO B C 1
ATOM 3025 O O . PRO B 1 146 ? 16.5 -8.414 -14.641 1 96.62 146 PRO B O 1
ATOM 3028 N N . VAL B 1 147 ? 16.328 -10.5 -15.219 1 97.44 147 VAL B N 1
ATOM 3029 C CA . VAL B 1 147 ? 15.812 -10.906 -13.914 1 97.44 147 VAL B CA 1
ATOM 3030 C C . VAL B 1 147 ? 16.688 -12.023 -13.336 1 97.44 147 VAL B C 1
ATOM 3032 O O . VAL B 1 147 ? 17.266 -12.805 -14.086 1 97.44 147 VAL B O 1
ATOM 3035 N N . ASP B 1 148 ? 16.812 -12.039 -12.023 1 97.94 148 ASP B N 1
ATOM 3036 C CA . ASP B 1 148 ? 17.453 -13.117 -11.266 1 97.94 148 ASP B CA 1
ATOM 3037 C C . ASP B 1 148 ? 16.438 -14.195 -10.891 1 97.94 148 ASP B C 1
ATOM 3039 O O . ASP B 1 148 ? 15.586 -13.984 -10.031 1 97.94 148 ASP B O 1
ATOM 3043 N N . PRO B 1 149 ? 16.531 -15.359 -11.492 1 97.44 149 PRO B N 1
ATOM 3044 C CA . PRO B 1 149 ? 15.531 -16.391 -11.227 1 97.44 149 PRO B CA 1
ATOM 3045 C C . PRO B 1 149 ? 15.516 -16.828 -9.766 1 97.44 149 PRO B C 1
ATOM 3047 O O . PRO B 1 149 ? 14.555 -17.469 -9.32 1 97.44 149 PRO B O 1
ATOM 3050 N N . ARG B 1 150 ? 16.547 -16.547 -9.039 1 97.69 150 ARG B N 1
ATOM 3051 C CA . ARG B 1 150 ? 16.609 -16.922 -7.629 1 97.69 150 ARG B CA 1
ATOM 3052 C C . ARG B 1 150 ? 15.727 -16 -6.777 1 97.69 150 ARG B C 1
ATOM 3054 O O . ARG B 1 150 ? 15.508 -16.266 -5.594 1 97.69 150 ARG B O 1
ATOM 3061 N N . HIS B 1 151 ? 15.242 -14.891 -7.395 1 98.56 151 HIS B N 1
ATOM 3062 C CA . HIS B 1 151 ? 14.344 -13.945 -6.738 1 98.56 151 HIS B CA 1
ATOM 3063 C C . HIS B 1 151 ? 13.125 -13.648 -7.609 1 98.56 151 HIS B C 1
ATOM 3065 O O . HIS B 1 151 ? 12.844 -12.484 -7.91 1 98.56 151 HIS B O 1
ATOM 3071 N N . ARG B 1 152 ? 12.445 -14.695 -7.984 1 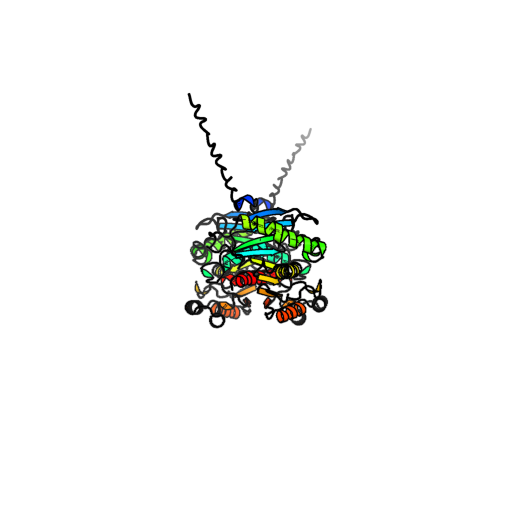98.81 152 ARG B N 1
ATOM 3072 C CA . ARG B 1 152 ? 11.195 -14.672 -8.734 1 98.81 152 ARG B CA 1
ATOM 3073 C C . ARG B 1 152 ? 10.031 -15.156 -7.883 1 98.81 152 ARG B C 1
ATOM 3075 O O . ARG B 1 152 ? 9.961 -16.344 -7.543 1 98.81 152 ARG B O 1
ATOM 3082 N N . MET B 1 153 ? 9.172 -14.219 -7.539 1 98.94 153 MET B N 1
ATOM 3083 C CA . MET B 1 153 ? 8.086 -14.555 -6.621 1 98.94 153 MET B CA 1
ATOM 3084 C C . MET B 1 153 ? 6.73 -14.461 -7.32 1 98.94 153 MET B C 1
ATOM 3086 O O . MET B 1 153 ? 6.5 -13.547 -8.117 1 98.94 153 MET B O 1
ATOM 3090 N N . VAL B 1 154 ? 5.859 -15.375 -7.102 1 98.94 154 VAL B N 1
ATOM 3091 C CA . VAL B 1 154 ? 4.438 -15.242 -7.402 1 98.94 154 VAL B CA 1
ATOM 3092 C C . VAL B 1 154 ? 3.658 -14.984 -6.117 1 98.94 154 VAL B C 1
ATOM 3094 O O . VAL B 1 154 ? 3.928 -15.602 -5.086 1 98.94 154 VAL B O 1
ATOM 3097 N N . LEU B 1 155 ? 2.789 -13.969 -6.125 1 98.75 155 LEU B N 1
ATOM 3098 C CA . LEU B 1 155 ? 2.09 -13.625 -4.891 1 98.75 155 LEU B CA 1
ATOM 3099 C C . LEU B 1 155 ? 0.628 -13.289 -5.172 1 98.75 155 LEU B C 1
ATOM 3101 O O . LEU B 1 155 ? 0.284 -12.867 -6.277 1 98.75 155 LEU B O 1
ATOM 3105 N N . GLY B 1 156 ? -0.183 -13.508 -4.141 1 98.75 156 GLY B N 1
ATOM 3106 C CA . GLY B 1 156 ? -1.582 -13.117 -4.207 1 98.75 156 GLY B CA 1
ATOM 3107 C C . GLY B 1 156 ? -2.287 -13.188 -2.867 1 98.75 156 GLY B C 1
ATOM 3108 O O . GLY B 1 156 ? -1.707 -13.648 -1.88 1 98.75 156 GLY B O 1
ATOM 3109 N N . HIS B 1 157 ? -3.484 -12.68 -2.846 1 97.88 157 HIS B N 1
ATOM 3110 C CA . HIS B 1 157 ? -4.34 -12.633 -1.665 1 97.88 157 HIS B CA 1
ATOM 3111 C C . HIS B 1 157 ? -5.684 -13.305 -1.934 1 97.88 157 HIS B C 1
ATOM 3113 O O . HIS B 1 157 ? -6.23 -13.195 -3.033 1 97.88 157 HIS B O 1
ATOM 3119 N N . SER B 1 158 ? -6.246 -14 -0.9 1 96.38 158 SER B N 1
ATOM 3120 C CA . SER B 1 158 ? -7.551 -14.641 -1.036 1 96.38 158 SER B CA 1
ATOM 3121 C C . SER B 1 158 ? -7.551 -15.664 -2.172 1 96.38 158 SER B C 1
ATOM 3123 O O . SER B 1 158 ? -6.73 -16.578 -2.188 1 96.38 158 SER B O 1
ATOM 3125 N N . TYR B 1 159 ? -8.383 -15.484 -3.234 1 97 159 TYR B N 1
ATOM 3126 C CA . TYR B 1 159 ? -8.344 -16.344 -4.418 1 97 159 TYR B CA 1
ATOM 3127 C C . TYR B 1 159 ? -6.98 -16.266 -5.098 1 97 159 TYR B C 1
ATOM 3129 O O . TYR B 1 159 ? -6.438 -17.281 -5.543 1 97 159 TYR B O 1
ATOM 3137 N N . GLY B 1 160 ? -6.41 -15.039 -5.062 1 98 160 GLY B N 1
ATOM 3138 C CA . GLY B 1 160 ? -5.074 -14.867 -5.617 1 98 160 GLY B CA 1
ATOM 3139 C C . GLY B 1 160 ? -4.012 -15.633 -4.852 1 98 160 GLY B C 1
ATOM 3140 O O . GLY B 1 160 ? -3.039 -16.109 -5.438 1 98 160 GLY B O 1
ATOM 3141 N N . GLY B 1 161 ? -4.199 -15.688 -3.553 1 98.25 161 GLY B N 1
ATOM 3142 C CA . GLY B 1 161 ? -3.279 -16.453 -2.736 1 98.25 161 GLY B CA 1
ATOM 3143 C C . GLY B 1 161 ? -3.334 -17.953 -3.021 1 98.25 161 GLY B C 1
ATOM 3144 O O . GLY B 1 161 ? -2.297 -18.609 -3.107 1 98.25 161 GLY B O 1
ATOM 3145 N N . ALA B 1 162 ? -4.523 -18.469 -3.166 1 97.12 162 ALA B N 1
ATOM 3146 C CA . ALA B 1 162 ? -4.688 -19.875 -3.529 1 97.12 162 ALA B CA 1
ATOM 3147 C C . ALA B 1 162 ? -4.031 -20.172 -4.875 1 97.12 162 ALA B C 1
ATOM 3149 O O . ALA B 1 162 ? -3.316 -21.172 -5.02 1 97.12 162 ALA B O 1
ATOM 3150 N N . PHE B 1 163 ? -4.242 -19.297 -5.797 1 97.69 163 PHE B N 1
ATOM 3151 C CA . PHE B 1 163 ? -3.645 -19.469 -7.117 1 97.69 163 PHE B CA 1
ATOM 3152 C C . PHE B 1 163 ? -2.123 -19.422 -7.035 1 97.69 163 PHE B C 1
ATOM 3154 O O . PHE B 1 163 ? -1.437 -20.219 -7.672 1 97.69 163 PHE B O 1
ATOM 3161 N N . ALA B 1 164 ? -1.615 -18.438 -6.309 1 98.38 164 ALA B N 1
ATOM 3162 C CA . ALA B 1 164 ? -0.168 -18.297 -6.18 1 98.38 164 ALA B CA 1
ATOM 3163 C C . ALA B 1 164 ? 0.466 -19.562 -5.629 1 98.38 164 ALA B C 1
ATOM 3165 O O . ALA B 1 164 ? 1.521 -20 -6.098 1 98.38 164 ALA B O 1
ATOM 3166 N N . LEU B 1 165 ? -0.161 -20.125 -4.613 1 97.31 165 LEU B N 1
ATOM 3167 C CA . LEU B 1 165 ? 0.334 -21.391 -4.055 1 97.31 165 LEU B CA 1
ATOM 3168 C C . LEU B 1 165 ? 0.33 -22.484 -5.109 1 97.31 165 LEU B C 1
ATOM 3170 O O . LEU B 1 165 ? 1.324 -23.203 -5.27 1 97.31 165 LEU B O 1
ATOM 3174 N N . ARG B 1 166 ? -0.711 -22.594 -5.859 1 95.62 166 ARG B N 1
ATOM 3175 C CA . ARG B 1 166 ? -0.804 -23.594 -6.918 1 95.62 166 ARG B CA 1
ATOM 3176 C C . ARG B 1 166 ? 0.288 -23.375 -7.965 1 95.62 166 ARG B C 1
ATOM 3178 O O . ARG B 1 166 ? 0.955 -24.328 -8.367 1 95.62 166 ARG B O 1
ATOM 3185 N N . ALA B 1 167 ? 0.434 -22.172 -8.359 1 96.88 167 ALA B N 1
ATOM 3186 C CA . ALA B 1 167 ? 1.422 -21.844 -9.383 1 96.88 167 ALA B CA 1
ATOM 3187 C C . ALA B 1 167 ? 2.834 -22.172 -8.914 1 96.88 167 ALA B C 1
ATOM 3189 O O . ALA B 1 167 ? 3.604 -22.812 -9.641 1 96.88 167 ALA B O 1
ATOM 3190 N N . GLY B 1 168 ? 3.178 -21.734 -7.699 1 97 168 GLY B N 1
ATOM 3191 C CA . GLY B 1 168 ? 4.504 -21.984 -7.156 1 97 168 GLY B CA 1
ATOM 3192 C C . GLY B 1 168 ? 4.801 -23.469 -6.977 1 97 168 GLY B C 1
ATOM 3193 O O . GLY B 1 168 ? 5.906 -23.922 -7.281 1 97 168 GLY B O 1
ATOM 3194 N N . PHE B 1 169 ? 3.83 -24.234 -6.488 1 95.5 169 PHE B N 1
ATOM 3195 C CA . PHE B 1 169 ? 4.02 -25.656 -6.254 1 95.5 169 PHE B CA 1
ATOM 3196 C C . PHE B 1 169 ? 4.09 -26.422 -7.574 1 95.5 169 PHE B C 1
ATOM 3198 O O . PHE B 1 169 ? 4.801 -27.422 -7.684 1 95.5 169 PHE B O 1
ATOM 3205 N N . ALA B 1 170 ? 3.387 -25.938 -8.578 1 94.38 170 ALA B N 1
ATOM 3206 C CA . ALA B 1 170 ? 3.377 -26.578 -9.891 1 94.38 170 ALA B CA 1
ATOM 3207 C C . ALA B 1 170 ? 4.664 -26.297 -10.656 1 94.38 170 ALA B C 1
ATOM 3209 O O . ALA B 1 170 ? 5.102 -27.094 -11.477 1 94.38 170 ALA B O 1
ATOM 3210 N N . ARG B 1 171 ? 5.223 -25.125 -10.398 1 96.19 171 ARG B N 1
ATOM 3211 C CA . ARG B 1 171 ? 6.395 -24.719 -11.172 1 96.19 171 ARG B CA 1
ATOM 3212 C C . ARG B 1 171 ? 7.516 -24.25 -10.25 1 96.19 171 ARG B C 1
ATOM 3214 O O . ARG B 1 171 ? 7.988 -23.125 -10.375 1 96.19 171 ARG B O 1
ATOM 3221 N N . PRO B 1 172 ? 8 -25.172 -9.445 1 95.94 172 PRO B N 1
ATOM 3222 C CA . PRO B 1 172 ? 9.094 -24.797 -8.547 1 95.94 172 PRO B CA 1
ATOM 3223 C C . PRO B 1 172 ? 10.391 -24.469 -9.297 1 95.94 172 PRO B C 1
ATOM 3225 O O . PRO B 1 172 ? 11.32 -23.906 -8.719 1 95.94 172 PRO B O 1
ATOM 3228 N N . ASP B 1 173 ? 10.414 -24.844 -10.539 1 96.06 173 ASP B N 1
ATOM 3229 C CA . ASP B 1 173 ? 11.555 -24.531 -11.391 1 96.06 173 ASP B CA 1
ATOM 3230 C C . ASP B 1 173 ? 11.547 -23.047 -11.797 1 96.06 173 ASP B C 1
ATOM 3232 O O . ASP B 1 173 ? 12.586 -22.5 -12.156 1 96.06 173 ASP B O 1
ATOM 3236 N N . LEU B 1 174 ? 10.406 -22.422 -11.703 1 97.69 174 LEU B N 1
ATOM 3237 C CA . LEU B 1 174 ? 10.266 -21.031 -12.148 1 97.69 174 LEU B CA 1
ATOM 3238 C C . LEU B 1 174 ? 10.234 -20.078 -10.961 1 97.69 174 LEU B C 1
ATOM 3240 O O . LEU B 1 174 ? 10.844 -19 -11.008 1 97.69 174 LEU B O 1
ATOM 3244 N N . PHE B 1 175 ? 9.539 -20.469 -9.953 1 98.5 175 PHE B N 1
ATOM 3245 C CA . PHE B 1 175 ? 9.328 -19.562 -8.836 1 98.5 175 PHE B CA 1
ATOM 3246 C C . PHE B 1 175 ? 10.172 -19.969 -7.633 1 98.5 175 PHE B C 1
ATOM 3248 O O . PHE B 1 175 ? 10.016 -21.078 -7.102 1 98.5 175 PHE B O 1
ATOM 3255 N N . SER B 1 176 ? 11.016 -19.094 -7.207 1 98.38 176 SER B N 1
ATOM 3256 C CA . SER B 1 176 ? 11.836 -19.328 -6.023 1 98.38 176 SER B CA 1
ATOM 3257 C C . SER B 1 176 ? 11.055 -19.047 -4.746 1 98.38 176 SER B C 1
ATOM 3259 O O . SER B 1 176 ? 11.367 -19.594 -3.686 1 98.38 176 SER B O 1
ATOM 3261 N N . HIS B 1 177 ? 10.039 -18.156 -4.824 1 98.69 177 HIS B N 1
ATOM 3262 C CA . HIS B 1 177 ? 9.234 -17.719 -3.684 1 98.69 177 HIS B CA 1
ATOM 3263 C C . HIS B 1 177 ? 7.75 -17.719 -4.023 1 98.69 177 HIS B C 1
ATOM 3265 O O . HIS B 1 177 ? 7.371 -17.422 -5.16 1 98.69 177 HIS B O 1
ATOM 3271 N N . VAL B 1 178 ? 6.953 -17.984 -3.02 1 98.75 178 VAL B N 1
ATOM 3272 C CA . VAL B 1 178 ? 5.508 -17.797 -3.064 1 98.75 178 VAL B CA 1
ATOM 3273 C C . VAL B 1 178 ? 5.051 -17 -1.836 1 98.75 178 VAL B C 1
ATOM 3275 O O . VAL B 1 178 ? 5.477 -17.297 -0.715 1 98.75 178 VAL B O 1
ATOM 3278 N N . ALA B 1 179 ? 4.297 -16 -2.051 1 98.88 179 ALA B N 1
ATOM 3279 C CA . ALA B 1 179 ? 3.643 -15.305 -0.948 1 98.88 179 ALA B CA 1
ATOM 3280 C C . ALA B 1 179 ? 2.125 -15.367 -1.085 1 98.88 179 ALA B C 1
ATOM 3282 O O . ALA B 1 179 ? 1.572 -14.961 -2.113 1 98.88 179 ALA B O 1
ATOM 3283 N N . ALA B 1 180 ? 1.479 -15.844 -0.054 1 98.81 180 ALA B N 1
ATOM 3284 C CA . ALA B 1 180 ? 0.026 -15.984 -0.063 1 98.81 180 ALA B CA 1
ATOM 3285 C C . ALA B 1 180 ? -0.596 -15.352 1.181 1 98.81 180 ALA B C 1
ATOM 3287 O O . ALA B 1 180 ? -0.387 -15.836 2.297 1 98.81 180 ALA B O 1
ATOM 3288 N N . GLY B 1 181 ? -1.337 -14.297 0.949 1 98.38 181 GLY B N 1
ATOM 3289 C CA . GLY B 1 181 ? -2.086 -13.656 2.02 1 98.38 181 GLY B CA 1
ATOM 3290 C C . GLY B 1 181 ? -3.514 -14.164 2.129 1 98.38 181 GLY B C 1
ATOM 3291 O O . GLY B 1 181 ? -4.258 -14.156 1.145 1 98.38 181 GLY B O 1
ATOM 3292 N N . SER B 1 182 ? -3.889 -14.547 3.299 1 96.81 182 SER B N 1
ATOM 3293 C CA . SER B 1 182 ? -5.23 -15.055 3.559 1 96.81 182 SER B CA 1
ATOM 3294 C C . SER B 1 182 ? -5.715 -15.945 2.416 1 96.81 182 SER B C 1
ATOM 3296 O O . SER B 1 182 ? -6.812 -15.75 1.893 1 96.81 182 SER B O 1
ATOM 3298 N N . PRO B 1 183 ? -4.93 -16.938 2.068 1 97.25 183 PRO B N 1
ATOM 3299 C CA . PRO B 1 183 ? -5.277 -17.734 0.89 1 97.25 183 PRO B CA 1
ATOM 3300 C C . PRO B 1 183 ? -6.582 -18.516 1.066 1 97.25 183 PRO B C 1
ATOM 3302 O O . PRO B 1 183 ? -6.816 -19.109 2.127 1 97.25 183 PRO B O 1
ATOM 3305 N N . SER B 1 184 ? -7.418 -18.547 0.052 1 95.06 184 SER B N 1
ATOM 3306 C CA . SER B 1 184 ? -8.711 -19.219 0.068 1 95.06 184 SER B CA 1
ATOM 3307 C C . SER B 1 184 ? -8.555 -20.719 -0.133 1 95.06 184 SER B C 1
ATOM 3309 O O . SER B 1 184 ? -9.047 -21.281 -1.115 1 95.06 184 SER B O 1
ATOM 3311 N N . LEU B 1 185 ? -8.039 -21.391 0.846 1 94.88 185 LEU B N 1
ATOM 3312 C CA . LEU B 1 185 ? -7.695 -22.797 0.757 1 94.88 185 LEU B CA 1
ATOM 3313 C C . LEU B 1 185 ? -8.945 -23.672 0.832 1 94.88 185 LEU B C 1
ATOM 3315 O O . LEU B 1 185 ? -8.906 -24.859 0.498 1 94.88 185 LEU B O 1
ATOM 3319 N N . TRP B 1 186 ? -10.055 -23.078 1.281 1 90 186 TRP B N 1
ATOM 3320 C CA . TRP B 1 186 ? -11.32 -23.781 1.412 1 90 186 TRP B CA 1
ATOM 3321 C C . TRP B 1 186 ? -11.898 -24.125 0.041 1 90 186 TRP B C 1
ATOM 3323 O O . TRP B 1 186 ? -12.805 -24.953 -0.069 1 90 186 TRP B O 1
ATOM 3333 N N . THR B 1 187 ? -11.43 -23.516 -0.995 1 89.19 187 THR B N 1
ATOM 3334 C CA . THR B 1 187 ? -11.969 -23.703 -2.338 1 89.19 187 THR B CA 1
ATOM 3335 C C . THR B 1 187 ? -11.633 -25.109 -2.859 1 89.19 187 THR B C 1
ATOM 3337 O O . THR B 1 187 ? -12.312 -25.625 -3.752 1 89.19 187 THR B O 1
ATOM 3340 N N . ASP B 1 188 ? -10.57 -25.688 -2.523 1 83.25 188 ASP B N 1
ATOM 3341 C CA . ASP B 1 188 ? -10.141 -27.031 -2.902 1 83.25 188 ASP B CA 1
ATOM 3342 C C . ASP B 1 188 ? -9.273 -27.656 -1.812 1 83.25 188 ASP B C 1
ATOM 3344 O O . ASP B 1 188 ? -8.047 -27.703 -1.93 1 83.25 188 ASP B O 1
ATOM 3348 N N . PRO B 1 189 ? -10.102 -28.219 -0.968 1 73.75 189 PRO B N 1
ATOM 3349 C CA . PRO B 1 189 ? -9.344 -28.797 0.145 1 73.75 189 PRO B CA 1
ATOM 3350 C C . PRO B 1 189 ? -8.414 -29.922 -0.295 1 73.75 189 PRO B C 1
ATOM 3352 O O . PRO B 1 189 ? -8.781 -30.719 -1.158 1 73.75 189 PRO B O 1
ATOM 3355 N N . GLY B 1 190 ? -7.219 -29.984 -0.147 1 76.81 190 GLY B N 1
ATOM 3356 C CA . GLY B 1 190 ? -6.254 -31.016 -0.482 1 76.81 190 GLY B CA 1
ATOM 3357 C C . GLY B 1 190 ? -5.371 -30.641 -1.661 1 76.81 190 GLY B C 1
ATOM 3358 O O . GLY B 1 190 ? -4.375 -31.312 -1.93 1 76.81 190 GLY B O 1
ATOM 3359 N N . ALA B 1 191 ? -5.867 -29.625 -2.326 1 77.81 191 ALA B N 1
ATOM 3360 C CA . ALA B 1 191 ? -5.164 -29.266 -3.559 1 77.81 191 ALA B CA 1
ATOM 3361 C C . ALA B 1 191 ? -3.928 -28.422 -3.262 1 77.81 191 ALA B C 1
ATOM 3363 O O . ALA B 1 191 ? -3.076 -28.234 -4.133 1 77.81 191 ALA B O 1
ATOM 3364 N N . TYR B 1 192 ? -3.713 -28.109 -1.98 1 84.5 192 TYR B N 1
ATOM 3365 C CA . TYR B 1 192 ? -2.639 -27.172 -1.687 1 84.5 192 TYR B CA 1
ATOM 3366 C C . TYR B 1 192 ? -1.558 -27.828 -0.833 1 84.5 192 TYR B C 1
ATOM 3368 O O . TYR B 1 192 ? -0.743 -27.125 -0.216 1 84.5 192 TYR B O 1
ATOM 3376 N N . ALA B 1 193 ? -1.594 -29.109 -0.926 1 86.38 193 ALA B N 1
ATOM 3377 C CA . ALA B 1 193 ? -0.542 -29.844 -0.215 1 86.38 193 ALA B CA 1
ATOM 3378 C C . ALA B 1 193 ? 0.822 -29.594 -0.852 1 86.38 193 ALA B C 1
ATOM 3380 O O . ALA B 1 193 ? 0.953 -29.609 -2.078 1 86.38 193 ALA B O 1
ATOM 3381 N N . PRO B 1 194 ? 1.787 -29.25 0.056 1 89.31 194 PRO B N 1
ATOM 3382 C CA . PRO B 1 194 ? 3.123 -29.031 -0.502 1 89.31 194 PRO B CA 1
ATOM 3383 C C . PRO B 1 194 ? 3.664 -30.266 -1.233 1 89.31 194 PRO B C 1
ATOM 3385 O O . PRO B 1 194 ? 3.455 -31.391 -0.787 1 89.31 194 PRO B O 1
ATOM 3388 N N . PRO B 1 195 ? 4.281 -30.047 -2.328 1 87.75 195 PRO B N 1
ATOM 3389 C CA . PRO B 1 195 ? 4.895 -31.172 -3.037 1 87.75 195 PRO B CA 1
ATOM 3390 C C . PRO B 1 195 ? 6.102 -31.75 -2.301 1 87.75 195 PRO B C 1
ATOM 3392 O O . PRO B 1 195 ? 6.719 -31.062 -1.489 1 87.75 195 PRO B O 1
ATOM 3395 N N . PRO B 1 196 ? 6.383 -33.062 -2.568 1 86.06 196 PRO B N 1
ATOM 3396 C CA . PRO B 1 196 ? 7.508 -33.719 -1.894 1 86.06 196 PRO B CA 1
ATOM 3397 C C . PRO B 1 196 ? 8.859 -33.188 -2.379 1 86.06 196 PRO B C 1
ATOM 3399 O O . PRO B 1 196 ? 9.859 -33.281 -1.652 1 86.06 196 PRO B O 1
ATOM 3402 N N . GLY B 1 197 ? 9.039 -32.656 -3.449 1 83.81 197 GLY B N 1
ATOM 3403 C CA . GLY B 1 197 ? 10.289 -32.219 -4.023 1 83.81 197 GLY B CA 1
ATOM 3404 C C . GLY B 1 197 ? 10.617 -30.766 -3.68 1 83.81 197 GLY B C 1
ATOM 3405 O O . GLY B 1 197 ? 10.148 -30.25 -2.666 1 83.81 197 GLY B O 1
ATOM 3406 N N . PRO B 1 198 ? 11.672 -30.328 -4.363 1 86.94 198 PRO B N 1
ATOM 3407 C CA . PRO B 1 198 ? 11.992 -28.906 -4.176 1 86.94 198 PRO B CA 1
ATOM 3408 C C . PRO B 1 198 ? 10.766 -28 -4.254 1 86.94 198 PRO B C 1
ATOM 3410 O O . PRO B 1 198 ? 9.859 -28.266 -5.051 1 86.94 198 PRO B O 1
ATOM 3413 N N . ARG B 1 199 ? 10.656 -27.156 -3.332 1 91.56 199 ARG B N 1
ATOM 3414 C CA . ARG B 1 199 ? 9.57 -26.188 -3.293 1 91.56 199 ARG B CA 1
ATOM 3415 C C . ARG B 1 199 ? 10.094 -24.766 -3.076 1 91.56 199 ARG B C 1
ATOM 3417 O O . ARG B 1 199 ? 11.195 -24.578 -2.543 1 91.56 199 ARG B O 1
ATOM 3424 N N . PRO B 1 200 ? 9.352 -23.844 -3.541 1 97 200 PRO B N 1
ATOM 3425 C CA . PRO B 1 200 ? 9.727 -22.469 -3.252 1 97 200 PRO B CA 1
ATOM 3426 C C . PRO B 1 200 ? 9.625 -22.125 -1.769 1 97 200 PRO B C 1
ATOM 3428 O O . PRO B 1 200 ? 9 -22.859 -1.003 1 97 200 PRO B O 1
ATOM 3431 N N . ALA B 1 201 ? 10.383 -21.141 -1.331 1 97.62 201 ALA B N 1
ATOM 3432 C CA . ALA B 1 201 ? 10.078 -20.547 -0.032 1 97.62 201 ALA B CA 1
ATOM 3433 C C . ALA B 1 201 ? 8.672 -19.969 -0.005 1 97.62 201 ALA B C 1
ATOM 3435 O O . ALA B 1 201 ? 8.211 -19.375 -0.989 1 97.62 201 ALA B O 1
ATOM 3436 N N . VAL B 1 202 ? 7.941 -20.156 1.115 1 98.31 202 VAL B N 1
ATOM 3437 C CA . VAL B 1 202 ? 6.543 -19.75 1.148 1 98.31 202 VAL B CA 1
ATOM 3438 C C . VAL B 1 202 ? 6.312 -18.797 2.326 1 98.31 202 VAL B C 1
ATOM 3440 O O . VAL B 1 202 ? 6.703 -19.094 3.457 1 98.31 202 VAL B O 1
ATOM 3443 N N . LEU B 1 203 ? 5.719 -17.625 2.055 1 98.56 203 LEU B N 1
ATOM 3444 C CA . LEU B 1 203 ? 5.184 -16.734 3.07 1 98.56 203 LEU B CA 1
ATOM 3445 C C . LEU B 1 203 ? 3.668 -16.859 3.17 1 98.56 203 LEU B C 1
ATOM 3447 O O . LEU B 1 203 ? 2.963 -16.781 2.162 1 98.56 203 LEU B O 1
ATOM 3451 N N . LEU B 1 204 ? 3.207 -17.109 4.371 1 98.56 204 LEU B N 1
ATOM 3452 C CA . LEU B 1 204 ? 1.779 -17.188 4.66 1 98.56 204 LEU B CA 1
ATOM 3453 C C . LEU B 1 204 ? 1.378 -16.125 5.684 1 98.56 204 LEU B C 1
ATOM 3455 O O . LEU B 1 204 ? 1.994 -16.016 6.746 1 98.56 204 LEU B O 1
ATOM 3459 N N . THR B 1 205 ? 0.361 -15.352 5.344 1 98.5 205 THR B N 1
ATOM 3460 C CA . THR B 1 205 ? -0.158 -14.383 6.293 1 98.5 205 THR B CA 1
ATOM 3461 C C . THR B 1 205 ? -1.681 -14.453 6.367 1 98.5 205 THR B C 1
ATOM 3463 O O . THR B 1 205 ? -2.322 -15.031 5.488 1 98.5 205 THR B O 1
ATOM 3466 N N . ILE B 1 206 ? -2.244 -13.93 7.43 1 97.56 206 ILE B N 1
ATOM 3467 C CA . ILE B 1 206 ? -3.676 -13.703 7.59 1 97.56 206 ILE B CA 1
ATOM 3468 C C . ILE B 1 206 ? -3.906 -12.398 8.359 1 97.56 206 ILE B C 1
ATOM 3470 O O . ILE B 1 206 ? -3.002 -11.906 9.031 1 97.56 206 ILE B O 1
ATOM 3474 N N . GLY B 1 207 ? -5.059 -11.797 8.109 1 95.56 207 GLY B N 1
ATOM 3475 C CA . GLY B 1 207 ? -5.473 -10.758 9.047 1 95.56 207 GLY B CA 1
ATOM 3476 C C . GLY B 1 207 ? -5.848 -11.305 10.414 1 95.56 207 GLY B C 1
ATOM 3477 O O . GLY B 1 207 ? -6.617 -12.266 10.516 1 95.56 207 GLY B O 1
ATOM 3478 N N . ALA B 1 208 ? -5.379 -10.672 11.414 1 95.19 208 ALA B N 1
ATOM 3479 C CA . ALA B 1 208 ? -5.605 -11.172 12.766 1 95.19 208 ALA B CA 1
ATOM 3480 C C . ALA B 1 208 ? -7.098 -11.305 13.062 1 95.19 208 ALA B C 1
ATOM 3482 O O . ALA B 1 208 ? -7.52 -12.211 13.773 1 95.19 208 ALA B O 1
ATOM 3483 N N . LEU B 1 209 ? -7.859 -10.445 12.469 1 92.94 209 LEU B N 1
ATOM 3484 C CA . LEU B 1 209 ? -9.289 -10.438 12.75 1 92.94 209 LEU B CA 1
ATOM 3485 C C . LEU B 1 209 ? -10.023 -11.461 11.898 1 92.94 209 LEU B C 1
ATOM 3487 O O . LEU B 1 209 ? -11.25 -11.531 11.922 1 92.94 209 LEU B O 1
ATOM 3491 N N . GLU B 1 210 ? -9.281 -12.25 11.164 1 94.38 210 GLU B N 1
ATOM 3492 C CA . GLU B 1 210 ? -9.883 -13.391 10.469 1 94.38 210 GLU B CA 1
ATOM 3493 C C . GLU B 1 210 ? -10.023 -14.594 11.406 1 94.38 210 GLU B C 1
ATOM 3495 O O . GLU B 1 210 ? -10.688 -15.57 11.062 1 94.38 210 GLU B O 1
ATOM 3500 N N . ARG B 1 211 ? -9.375 -14.531 12.523 1 96.12 211 ARG B N 1
ATOM 3501 C CA . ARG B 1 211 ? -9.602 -15.508 13.586 1 96.12 211 ARG B CA 1
ATOM 3502 C C . ARG B 1 211 ? -10.883 -15.188 14.352 1 96.12 211 ARG B C 1
ATOM 3504 O O . ARG B 1 211 ? -11.031 -14.102 14.906 1 96.12 211 ARG B O 1
ATOM 3511 N N . PRO B 1 212 ? -11.75 -16.156 14.414 1 95.06 212 PRO B N 1
ATOM 3512 C CA . PRO B 1 212 ? -13.062 -15.883 15.008 1 95.06 212 PRO B CA 1
ATOM 3513 C C . PRO B 1 212 ? -12.961 -15.32 16.422 1 95.06 212 PRO B C 1
ATOM 3515 O O . PRO B 1 212 ? -13.672 -14.383 16.781 1 95.06 212 PRO B O 1
ATOM 3518 N N . ALA B 1 213 ? -12.141 -15.859 17.266 1 95.12 213 ALA B N 1
ATOM 3519 C CA . ALA B 1 213 ? -12.008 -15.391 18.641 1 95.12 213 ALA B CA 1
ATOM 3520 C C . ALA B 1 213 ? -11.555 -13.93 18.672 1 95.12 213 ALA B C 1
ATOM 3522 O O . ALA B 1 213 ? -12.078 -13.133 19.469 1 95.12 213 ALA B O 1
ATOM 3523 N N . ALA B 1 214 ? -10.609 -13.578 17.828 1 94.31 214 ALA B N 1
ATOM 3524 C CA . ALA B 1 214 ? -10.117 -12.203 17.766 1 94.31 214 ALA B CA 1
ATOM 3525 C C . ALA B 1 214 ? -11.195 -11.266 17.234 1 94.31 214 ALA B C 1
ATOM 3527 O O . ALA B 1 214 ? -11.359 -10.148 17.719 1 94.31 214 ALA B O 1
ATOM 3528 N N . ALA B 1 215 ? -11.875 -11.719 16.219 1 93.25 215 ALA B N 1
ATOM 3529 C CA . ALA B 1 215 ? -12.969 -10.922 15.648 1 93.25 215 ALA B CA 1
ATOM 3530 C C . ALA B 1 215 ? -14.039 -10.641 16.703 1 93.25 215 ALA B C 1
ATOM 3532 O O . ALA B 1 215 ? -14.508 -9.5 16.812 1 93.25 215 ALA B O 1
ATOM 3533 N N . LYS B 1 216 ? -14.43 -11.664 17.438 1 94.5 216 LYS B N 1
ATOM 3534 C CA . LYS B 1 216 ? -15.414 -11.508 18.5 1 94.5 216 LYS B CA 1
ATOM 3535 C C . LYS B 1 216 ? -14.938 -10.492 19.547 1 94.5 216 LYS B C 1
ATOM 3537 O O . LYS B 1 216 ? -15.695 -9.609 19.938 1 94.5 216 LYS B O 1
ATOM 3542 N N . ALA B 1 217 ? -13.703 -10.641 19.922 1 93.88 217 ALA B N 1
ATOM 3543 C CA . ALA B 1 217 ? -13.133 -9.742 20.938 1 93.88 217 ALA B CA 1
ATOM 3544 C C . ALA B 1 217 ? -13.109 -8.305 20.438 1 93.88 217 ALA B C 1
ATOM 3546 O O . ALA B 1 217 ? -13.227 -7.363 21.234 1 93.88 217 ALA B O 1
ATOM 3547 N N . ALA B 1 218 ? -13.023 -8.133 19.141 1 89.5 218 ALA B N 1
ATOM 3548 C CA . ALA B 1 218 ? -12.953 -6.801 18.547 1 89.5 218 ALA B CA 1
ATOM 3549 C C . ALA B 1 218 ? -14.344 -6.223 18.328 1 89.5 218 ALA B C 1
ATOM 3551 O O . ALA B 1 218 ? -14.492 -5.105 17.828 1 89.5 218 ALA B O 1
ATOM 3552 N N . GLY B 1 219 ? -15.367 -6.984 18.609 1 89.69 219 GLY B N 1
ATOM 3553 C CA . GLY B 1 219 ? -16.734 -6.488 18.547 1 89.69 219 GLY B CA 1
ATOM 3554 C C . GLY B 1 219 ? -17.375 -6.668 17.188 1 89.69 219 GLY B C 1
ATOM 3555 O O . GLY B 1 219 ? -18.344 -5.98 16.859 1 89.69 219 GLY B O 1
ATOM 3556 N N . ILE B 1 220 ? -16.781 -7.5 16.391 1 87.88 220 ILE B N 1
ATOM 3557 C CA . ILE B 1 220 ? -17.375 -7.785 15.078 1 87.88 220 ILE B CA 1
ATOM 3558 C C . ILE B 1 220 ? -18.703 -8.508 15.258 1 87.88 220 ILE B C 1
ATOM 3560 O O . ILE B 1 220 ? -18.844 -9.352 16.156 1 87.88 220 ILE B O 1
ATOM 3564 N N . ALA B 1 221 ? -19.625 -8.234 14.398 1 89.88 221 ALA B N 1
ATOM 3565 C CA . ALA B 1 221 ? -20.984 -8.766 14.5 1 89.88 221 ALA B CA 1
ATOM 3566 C C . ALA B 1 221 ? -20.984 -10.289 14.516 1 89.88 221 ALA B C 1
ATOM 3568 O O . ALA B 1 221 ? -20.219 -10.922 13.789 1 89.88 221 ALA B O 1
ATOM 3569 N N . PRO B 1 222 ? -21.844 -10.875 15.281 1 93 222 PRO B N 1
ATOM 3570 C CA . PRO B 1 222 ? -21.859 -12.328 15.461 1 93 222 PRO B CA 1
ATOM 3571 C C . PRO B 1 222 ? -22.047 -13.086 14.148 1 93 222 PRO B C 1
ATOM 3573 O O . PRO B 1 222 ? -21.438 -14.141 13.953 1 93 222 PRO B O 1
ATOM 3576 N N . ASP B 1 223 ? -22.875 -12.594 13.344 1 91.62 223 ASP B N 1
ATOM 3577 C CA . ASP B 1 223 ? -23.109 -13.273 12.078 1 91.62 223 ASP B CA 1
ATOM 3578 C C . ASP B 1 223 ? -21.828 -13.344 11.25 1 91.62 223 ASP B C 1
ATOM 3580 O O . ASP B 1 223 ? -21.562 -14.352 10.594 1 91.62 223 ASP B O 1
ATOM 3584 N N . ARG B 1 224 ? -21.078 -12.367 11.359 1 88.75 224 ARG B N 1
ATOM 3585 C CA . ARG B 1 224 ? -19.797 -12.352 10.641 1 88.75 224 ARG B CA 1
ATOM 3586 C C . ARG B 1 224 ? -18.797 -13.289 11.289 1 88.75 224 ARG B C 1
ATOM 3588 O O . ARG B 1 224 ? -18.047 -13.984 10.602 1 88.75 224 ARG B O 1
ATOM 3595 N N . VAL B 1 225 ? -18.766 -13.297 12.523 1 92.62 225 VAL B N 1
ATOM 3596 C CA . VAL B 1 225 ? -17.859 -14.18 13.266 1 92.62 225 VAL B CA 1
ATOM 3597 C C . VAL B 1 225 ? -18.172 -15.633 12.914 1 92.62 225 VAL B C 1
ATOM 3599 O O . VAL B 1 225 ? -17.25 -16.438 12.742 1 92.62 225 VAL B O 1
ATOM 3602 N N . GLU B 1 226 ? -19.406 -15.93 12.75 1 93.06 226 GLU B N 1
ATOM 3603 C CA . GLU B 1 226 ? -19.812 -17.281 12.383 1 93.06 226 GLU B CA 1
ATOM 3604 C C . GLU B 1 226 ? -19.312 -17.641 10.984 1 93.06 226 GLU B C 1
ATOM 3606 O O . GLU B 1 226 ? -18.875 -18.766 10.75 1 93.06 226 GLU B O 1
ATOM 3611 N N . ARG B 1 227 ? -19.375 -16.703 10.148 1 89 227 ARG B N 1
ATOM 3612 C CA . ARG B 1 227 ? -18.922 -16.938 8.789 1 89 227 ARG B CA 1
ATOM 3613 C C . ARG B 1 227 ? -17.406 -17.188 8.766 1 89 227 ARG B C 1
ATOM 3615 O O . ARG B 1 227 ? -16.922 -18.016 8 1 89 227 ARG B O 1
ATOM 3622 N N . LEU B 1 228 ? -16.703 -16.438 9.516 1 90.38 228 LEU B N 1
ATOM 3623 C CA . LEU B 1 228 ? -15.266 -16.625 9.633 1 90.38 228 LEU B CA 1
ATOM 3624 C C . LEU B 1 228 ? -14.938 -18.031 10.133 1 90.38 228 LEU B C 1
ATOM 3626 O O . LEU B 1 228 ? -14.016 -18.672 9.633 1 90.38 228 LEU B O 1
ATOM 3630 N N . ALA B 1 229 ? -15.711 -18.469 11.102 1 92.5 229 ALA B N 1
ATOM 3631 C CA . ALA B 1 229 ? -15.508 -19.797 11.664 1 92.5 229 ALA B CA 1
ATOM 3632 C C . ALA B 1 229 ? -15.781 -20.875 10.625 1 92.5 229 ALA B C 1
ATOM 3634 O O . ALA B 1 229 ? -15.047 -21.875 10.547 1 92.5 229 ALA B O 1
ATOM 3635 N N . GLU B 1 230 ? -16.734 -20.688 9.867 1 90.56 230 GLU B N 1
ATOM 3636 C CA . GLU B 1 230 ? -17.125 -21.656 8.852 1 90.56 230 GLU B CA 1
ATOM 3637 C C . GLU B 1 230 ? -16.062 -21.797 7.773 1 90.56 230 GLU B C 1
ATOM 3639 O O . GLU B 1 230 ? -15.727 -22.906 7.352 1 90.56 230 GLU B O 1
ATOM 3644 N N . ARG B 1 231 ? -15.516 -20.719 7.387 1 86.19 231 ARG B N 1
ATOM 3645 C CA . ARG B 1 231 ? -14.516 -20.734 6.324 1 86.19 231 ARG B CA 1
ATOM 3646 C C . ARG B 1 231 ? -13.172 -21.219 6.844 1 86.19 231 ARG B C 1
ATOM 3648 O O . ARG B 1 231 ? -12.406 -21.859 6.113 1 86.19 231 ARG B O 1
ATOM 3655 N N . ASP B 1 232 ? -12.852 -20.906 8.062 1 92.75 232 ASP B N 1
ATOM 3656 C CA . ASP B 1 232 ? -11.664 -21.312 8.805 1 92.75 232 ASP B CA 1
ATOM 3657 C C . ASP B 1 232 ? -10.391 -21 8.016 1 92.75 232 ASP B C 1
ATOM 3659 O O . ASP B 1 232 ? -9.539 -21.859 7.824 1 92.75 232 ASP B O 1
ATOM 3663 N N . MET B 1 233 ? -10.359 -19.734 7.492 1 91.69 233 MET B N 1
ATOM 3664 C CA . MET B 1 233 ? -9.188 -19.312 6.727 1 91.69 233 MET B CA 1
ATOM 3665 C C . MET B 1 233 ? -7.922 -19.422 7.57 1 91.69 233 MET B C 1
ATOM 3667 O O . MET B 1 233 ? -6.91 -19.953 7.113 1 91.69 233 MET B O 1
ATOM 3671 N N . ALA B 1 234 ? -8.023 -18.969 8.766 1 95.19 234 ALA B N 1
ATOM 3672 C CA . ALA B 1 234 ? -6.871 -18.953 9.656 1 95.19 234 ALA B CA 1
ATOM 3673 C C . ALA B 1 234 ? -6.418 -20.375 9.984 1 95.19 234 ALA B C 1
ATOM 3675 O O . ALA B 1 234 ? -5.219 -20.672 9.977 1 95.19 234 ALA B O 1
ATOM 3676 N N . GLY B 1 235 ? -7.336 -21.266 10.297 1 95.19 235 GLY B N 1
ATOM 3677 C CA . GLY B 1 235 ? -6.992 -22.641 10.602 1 95.19 235 GLY B CA 1
ATOM 3678 C C . GLY B 1 235 ? -6.363 -23.375 9.43 1 95.19 235 GLY B C 1
ATOM 3679 O O . GLY B 1 235 ? -5.379 -24.094 9.594 1 95.19 235 GLY B O 1
ATOM 3680 N N . ARG B 1 236 ? -6.887 -23.219 8.281 1 95.38 236 ARG B N 1
ATOM 3681 C CA . ARG B 1 236 ? -6.371 -23.875 7.086 1 95.38 236 ARG B CA 1
ATOM 3682 C C . ARG B 1 236 ? -4.98 -23.344 6.738 1 95.38 236 ARG B C 1
ATOM 3684 O O . ARG B 1 236 ? -4.086 -24.125 6.406 1 95.38 236 ARG B O 1
ATOM 3691 N N . ALA B 1 237 ? -4.828 -22.016 6.797 1 96.81 237 ALA B N 1
ATOM 3692 C CA . ALA B 1 237 ? -3.514 -21.438 6.551 1 96.81 237 ALA B CA 1
ATOM 3693 C C . ALA B 1 237 ? -2.5 -21.906 7.586 1 96.81 237 ALA B C 1
ATOM 3695 O O . ALA B 1 237 ? -1.34 -22.172 7.254 1 96.81 237 ALA B O 1
ATOM 3696 N N . GLY B 1 238 ? -2.953 -22.016 8.82 1 96.81 238 GLY B N 1
ATOM 3697 C CA . GLY B 1 238 ? -2.084 -22.516 9.875 1 96.81 238 GLY B CA 1
ATOM 3698 C C . GLY B 1 238 ? -1.62 -23.938 9.641 1 96.81 238 GLY B C 1
ATOM 3699 O O . GLY B 1 238 ? -0.445 -24.25 9.836 1 96.81 238 GLY B O 1
ATOM 3700 N N . ARG B 1 239 ? -2.484 -24.812 9.258 1 95.44 239 ARG B N 1
ATOM 3701 C CA . ARG B 1 239 ? -2.133 -26.203 8.961 1 95.44 239 ARG B CA 1
ATOM 3702 C C . ARG B 1 239 ? -1.146 -26.281 7.801 1 95.44 239 ARG B C 1
ATOM 3704 O O . ARG B 1 239 ? -0.19 -27.062 7.844 1 95.44 239 ARG B O 1
ATOM 3711 N N . LEU B 1 240 ? -1.394 -25.469 6.789 1 96.19 240 LEU B N 1
ATOM 3712 C CA . LEU B 1 240 ? -0.456 -25.438 5.672 1 96.19 240 LEU B CA 1
ATOM 3713 C C . LEU B 1 240 ? 0.924 -24.969 6.133 1 96.19 240 LEU B C 1
ATOM 3715 O O . LEU B 1 240 ? 1.939 -25.547 5.719 1 96.19 240 LEU B O 1
ATOM 3719 N N . ALA B 1 241 ? 0.923 -23.906 6.926 1 97.25 241 ALA B N 1
ATOM 3720 C CA . ALA B 1 241 ? 2.193 -23.422 7.457 1 97.25 241 ALA B CA 1
ATOM 3721 C C . ALA B 1 241 ? 2.939 -24.531 8.188 1 97.25 241 ALA B C 1
ATOM 3723 O O . ALA B 1 241 ? 4.148 -24.703 8.016 1 97.25 241 ALA B O 1
ATOM 3724 N N . GLN B 1 242 ? 2.258 -25.312 8.977 1 96.06 242 GLN B N 1
ATOM 3725 C CA . GLN B 1 242 ? 2.85 -26.438 9.695 1 96.06 242 GLN B CA 1
ATOM 3726 C C . GLN B 1 242 ? 3.418 -27.469 8.719 1 96.06 242 GLN B C 1
ATOM 3728 O O . GLN B 1 242 ? 4.543 -27.938 8.891 1 96.06 242 GLN B O 1
ATOM 3733 N N . ASP B 1 243 ? 2.658 -27.781 7.734 1 94.44 243 ASP B N 1
ATOM 3734 C CA . ASP B 1 243 ? 3.088 -28.75 6.738 1 94.44 243 ASP B CA 1
ATOM 3735 C C . ASP B 1 243 ? 4.348 -28.281 6.016 1 94.44 243 ASP B C 1
ATOM 3737 O O . ASP B 1 243 ? 5.184 -29.094 5.613 1 94.44 243 ASP B O 1
ATOM 3741 N N . LEU B 1 244 ? 4.465 -27 5.863 1 95.88 244 LEU B N 1
ATOM 3742 C CA . LEU B 1 244 ? 5.578 -26.422 5.125 1 95.88 244 LEU B CA 1
ATOM 3743 C C . LEU B 1 244 ? 6.766 -26.156 6.051 1 95.88 244 LEU B C 1
ATOM 3745 O O . LEU B 1 244 ? 7.852 -25.797 5.586 1 95.88 244 LEU B O 1
ATOM 3749 N N . GLY B 1 245 ? 6.527 -26.344 7.359 1 94.81 245 GLY B N 1
ATOM 3750 C CA . GLY B 1 245 ? 7.578 -26.031 8.32 1 94.81 245 GLY B CA 1
ATOM 3751 C C . GLY B 1 245 ? 7.879 -24.547 8.422 1 94.81 245 GLY B C 1
ATOM 3752 O O . GLY B 1 245 ? 9.031 -24.156 8.586 1 94.81 245 GLY B O 1
ATOM 3753 N N . THR B 1 246 ? 6.836 -23.688 8.172 1 95.75 246 THR B N 1
ATOM 3754 C CA . THR B 1 246 ? 6.98 -22.234 8.297 1 95.75 246 THR B CA 1
ATOM 3755 C C . THR B 1 246 ? 5.965 -21.672 9.281 1 95.75 246 THR B C 1
ATOM 3757 O O . THR B 1 246 ? 5.266 -22.438 9.961 1 95.75 246 THR B O 1
ATOM 3760 N N . GLU B 1 247 ? 5.988 -20.375 9.477 1 95.75 247 GLU B N 1
ATOM 3761 C CA . GLU B 1 247 ? 5.066 -19.719 10.406 1 95.75 247 GLU B CA 1
ATOM 3762 C C . GLU B 1 247 ? 3.973 -18.969 9.648 1 95.75 247 GLU B C 1
ATOM 3764 O O . GLU B 1 247 ? 4.223 -18.391 8.594 1 95.75 247 GLU B O 1
ATOM 3769 N N . LEU B 1 248 ? 2.783 -19.047 10.195 1 98.06 248 LEU B N 1
ATOM 3770 C CA . LEU B 1 248 ? 1.71 -18.156 9.75 1 98.06 248 LEU B CA 1
ATOM 3771 C C . LEU B 1 248 ? 1.82 -16.797 10.43 1 98.06 248 LEU B C 1
ATOM 3773 O O . LEU B 1 248 ? 1.829 -16.703 11.656 1 98.06 248 LEU B O 1
ATOM 3777 N N . GLN B 1 249 ? 1.908 -15.773 9.68 1 97.12 249 GLN B N 1
ATOM 3778 C CA . GLN B 1 249 ? 2.047 -14.43 10.234 1 97.12 249 GLN B CA 1
ATOM 3779 C C . GLN B 1 249 ? 0.701 -13.711 10.281 1 97.12 249 GLN B C 1
ATOM 3781 O O . GLN B 1 249 ? -0.013 -13.648 9.281 1 97.12 249 GLN B O 1
ATOM 3786 N N . ASP B 1 250 ? 0.35 -13.125 11.422 1 96.5 250 ASP B N 1
ATOM 3787 C CA . ASP B 1 250 ? -0.857 -12.312 11.578 1 96.5 250 ASP B CA 1
ATOM 3788 C C . ASP B 1 250 ? -0.579 -10.844 11.281 1 96.5 250 ASP B C 1
ATOM 3790 O O . ASP B 1 250 ? 0.42 -10.289 11.742 1 96.5 250 ASP B O 1
ATOM 3794 N N . ILE B 1 251 ? -1.379 -10.273 10.461 1 95.81 251 ILE B N 1
ATOM 3795 C CA . ILE B 1 251 ? -1.388 -8.82 10.32 1 95.81 251 ILE B CA 1
ATOM 3796 C C . ILE B 1 251 ? -2.289 -8.203 11.391 1 95.81 251 ILE B C 1
ATOM 3798 O O . ILE B 1 251 ? -3.514 -8.312 11.312 1 95.81 251 ILE B O 1
ATOM 3802 N N . PRO B 1 252 ? -1.75 -7.531 12.344 1 91.44 252 PRO B N 1
ATOM 3803 C CA . PRO B 1 252 ? -2.506 -7.109 13.523 1 91.44 252 PRO B CA 1
ATOM 3804 C C . PRO B 1 252 ? -3.584 -6.078 13.203 1 91.44 252 PRO B C 1
ATOM 3806 O O . PRO B 1 252 ? -3.369 -5.199 12.359 1 91.44 252 PRO B O 1
ATOM 3809 N N . GLY B 1 253 ? -4.699 -6.242 13.828 1 89.12 253 GLY B N 1
ATOM 3810 C CA . GLY B 1 253 ? -5.77 -5.262 13.789 1 89.12 253 GLY B CA 1
ATOM 3811 C C . GLY B 1 253 ? -6.512 -5.242 12.461 1 89.12 253 GLY B C 1
ATOM 3812 O O . GLY B 1 253 ? -7.363 -4.379 12.234 1 89.12 253 GLY B O 1
ATOM 3813 N N . GLN B 1 254 ? -6.18 -6.164 11.625 1 92.38 254 GLN B N 1
ATOM 3814 C CA . GLN B 1 254 ? -6.766 -6.113 10.289 1 92.38 254 GLN B CA 1
ATOM 3815 C C . GLN B 1 254 ? -7.566 -7.375 9.992 1 92.38 254 GLN B C 1
ATOM 3817 O O . GLN B 1 254 ? -7.254 -8.453 10.5 1 92.38 254 GLN B O 1
ATOM 3822 N N . GLY B 1 255 ? -8.625 -7.191 9.18 1 92 255 GLY B N 1
ATOM 3823 C CA . GLY B 1 255 ? -9.383 -8.305 8.625 1 92 255 GLY B CA 1
ATOM 3824 C C . GLY B 1 255 ? -8.898 -8.727 7.254 1 92 255 GLY B C 1
ATOM 3825 O O . GLY B 1 255 ? -7.727 -8.531 6.914 1 92 255 GLY B O 1
ATOM 3826 N N . HIS B 1 256 ? -9.781 -9.336 6.469 1 93.25 256 HIS B N 1
ATOM 3827 C CA . HIS B 1 256 ? -9.43 -9.961 5.195 1 93.25 256 HIS B CA 1
ATOM 3828 C C . HIS B 1 256 ? -8.875 -8.93 4.211 1 93.25 256 HIS B C 1
ATOM 3830 O O . HIS B 1 256 ? -7.727 -9.039 3.779 1 93.25 256 HIS B O 1
ATOM 3836 N N . GLY B 1 257 ? -9.602 -7.828 3.934 1 93.19 257 GLY B N 1
ATOM 3837 C CA . GLY B 1 257 ? -9.156 -6.812 2.99 1 93.19 257 GLY B CA 1
ATOM 3838 C C . GLY B 1 257 ? -8.07 -5.914 3.551 1 93.19 257 GLY B C 1
ATOM 3839 O O . GLY B 1 257 ? -7.109 -5.586 2.855 1 93.19 257 GLY B O 1
ATOM 3840 N N . GLY B 1 258 ? -8.195 -5.531 4.789 1 94.31 258 GLY B N 1
ATOM 3841 C CA . GLY B 1 258 ? -7.277 -4.602 5.434 1 94.31 258 GLY B CA 1
ATOM 3842 C C . GLY B 1 258 ? -5.883 -5.172 5.613 1 94.31 258 GLY B C 1
ATOM 3843 O O . GLY B 1 258 ? -4.926 -4.43 5.836 1 94.31 258 GLY B O 1
ATOM 3844 N N . SER B 1 259 ? -5.711 -6.477 5.484 1 96.12 259 SER B N 1
ATOM 3845 C CA . SER B 1 259 ? -4.426 -7.117 5.734 1 96.12 259 SER B CA 1
ATOM 3846 C C . SER B 1 259 ? -3.521 -7.039 4.508 1 96.12 259 SER B C 1
ATOM 3848 O O . SER B 1 259 ? -2.322 -7.305 4.598 1 96.12 259 SER B O 1
ATOM 3850 N N . VAL B 1 260 ? -4.066 -6.605 3.375 1 97.88 260 VAL B N 1
ATOM 3851 C CA . VAL B 1 260 ? -3.357 -6.719 2.105 1 97.88 260 VAL B CA 1
ATOM 3852 C C . VAL B 1 260 ? -2.121 -5.824 2.121 1 97.88 260 VAL B C 1
ATOM 3854 O O . VAL B 1 260 ? -1.02 -6.27 1.79 1 97.88 260 VAL B O 1
ATOM 3857 N N . PRO B 1 261 ? -2.213 -4.566 2.562 1 98.12 261 PRO B N 1
ATOM 3858 C CA . PRO B 1 261 ? -0.993 -3.754 2.541 1 98.12 261 PRO B CA 1
ATOM 3859 C C . PRO B 1 261 ? 0.121 -4.34 3.406 1 98.12 261 PRO B C 1
ATOM 3861 O O . PRO B 1 261 ? 1.279 -4.379 2.984 1 98.12 261 PRO B O 1
ATOM 3864 N N . GLY B 1 262 ? -0.245 -4.777 4.641 1 97.62 262 GLY B N 1
ATOM 3865 C CA . GLY B 1 262 ? 0.75 -5.406 5.492 1 97.62 262 GLY B CA 1
ATOM 3866 C C . GLY B 1 262 ? 1.349 -6.664 4.887 1 97.62 262 GLY B C 1
ATOM 3867 O O . GLY B 1 262 ? 2.555 -6.895 4.988 1 97.62 262 GLY B O 1
ATOM 3868 N N . PHE B 1 263 ? 0.525 -7.461 4.246 1 98.44 263 PHE B N 1
ATOM 3869 C CA . PHE B 1 263 ? 0.954 -8.664 3.543 1 98.44 263 PHE B CA 1
ATOM 3870 C C . PHE B 1 263 ? 1.948 -8.32 2.439 1 98.44 263 PHE B C 1
ATOM 3872 O O . PHE B 1 263 ? 2.996 -8.953 2.32 1 98.44 263 PHE B O 1
ATOM 3879 N N . LEU B 1 264 ? 1.641 -7.281 1.65 1 98.75 264 LEU B N 1
ATOM 3880 C CA . LEU B 1 264 ? 2.496 -6.91 0.528 1 98.75 264 LEU B CA 1
ATOM 3881 C C . LEU B 1 264 ? 3.84 -6.383 1.02 1 98.75 264 LEU B C 1
ATOM 3883 O O . LEU B 1 264 ? 4.883 -6.68 0.432 1 98.75 264 LEU B O 1
ATOM 3887 N N . ALA B 1 265 ? 3.82 -5.633 2.086 1 97.5 265 ALA B N 1
ATOM 3888 C CA . ALA B 1 265 ? 5.074 -5.164 2.67 1 97.5 265 ALA B CA 1
ATOM 3889 C C . ALA B 1 265 ? 5.93 -6.336 3.145 1 97.5 265 ALA B C 1
ATOM 3891 O O . ALA B 1 265 ? 7.145 -6.355 2.924 1 97.5 265 ALA B O 1
ATOM 3892 N N . ALA B 1 266 ? 5.305 -7.309 3.791 1 97.19 266 ALA B N 1
ATOM 3893 C CA . ALA B 1 266 ? 6.02 -8.492 4.266 1 97.19 266 ALA B CA 1
ATOM 3894 C C . ALA B 1 266 ? 6.602 -9.289 3.1 1 97.19 266 ALA B C 1
ATOM 3896 O O . ALA B 1 266 ? 7.711 -9.82 3.193 1 97.19 266 ALA B O 1
ATOM 3897 N N . ALA B 1 267 ? 5.879 -9.352 2.027 1 98.56 267 ALA B N 1
ATOM 3898 C CA . ALA B 1 267 ? 6.309 -10.117 0.858 1 98.56 267 ALA B CA 1
ATOM 3899 C C . ALA B 1 267 ? 7.555 -9.492 0.229 1 98.56 267 ALA B C 1
ATOM 3901 O O . ALA B 1 267 ? 8.453 -10.211 -0.217 1 98.56 267 ALA B O 1
ATOM 3902 N N . VAL B 1 268 ? 7.586 -8.164 0.176 1 97.94 268 VAL B N 1
ATOM 3903 C CA . VAL B 1 268 ? 8.727 -7.457 -0.389 1 97.94 268 VAL B CA 1
ATOM 3904 C C . VAL B 1 268 ? 9.992 -7.816 0.39 1 97.94 268 VAL B C 1
ATOM 3906 O O . VAL B 1 268 ? 11.016 -8.164 -0.201 1 97.94 268 VAL B O 1
ATOM 3909 N N . SER B 1 269 ? 9.906 -7.789 1.703 1 94.81 269 SER B N 1
ATOM 3910 C CA . SER B 1 269 ? 11.039 -8.156 2.545 1 94.81 269 SER B CA 1
ATOM 3911 C C . SER B 1 269 ? 11.375 -9.641 2.398 1 94.81 269 SER B C 1
ATOM 3913 O O . SER B 1 269 ? 12.547 -10.016 2.35 1 94.81 269 SER B O 1
ATOM 3915 N N . PHE B 1 270 ? 10.406 -10.469 2.289 1 96.81 270 PHE B N 1
ATOM 3916 C CA . PHE B 1 270 ? 10.531 -11.922 2.23 1 96.81 270 PHE B CA 1
ATOM 3917 C C . PHE B 1 270 ? 11.32 -12.344 0.996 1 96.81 270 PHE B C 1
ATOM 3919 O O . PHE B 1 270 ? 12.133 -13.273 1.057 1 96.81 270 PHE B O 1
ATOM 3926 N N . LEU B 1 271 ? 11.172 -11.664 -0.119 1 98.06 271 LEU B N 1
ATOM 3927 C CA . LEU B 1 271 ? 11.844 -12.008 -1.365 1 98.06 271 LEU B CA 1
ATOM 3928 C C . LEU B 1 271 ? 13.359 -11.969 -1.19 1 98.06 271 LEU B C 1
ATOM 3930 O O . LEU B 1 271 ? 14.086 -12.711 -1.861 1 98.06 271 LEU B O 1
ATOM 3934 N N . TRP B 1 272 ? 13.836 -11.164 -0.259 1 94.25 272 TRP B N 1
ATOM 3935 C CA . TRP B 1 272 ? 15.273 -10.898 -0.194 1 94.25 272 TRP B CA 1
ATOM 3936 C C . TRP B 1 272 ? 15.859 -11.406 1.12 1 94.25 272 TRP B C 1
ATOM 3938 O O . TRP B 1 272 ? 17.031 -11.156 1.424 1 94.25 272 TRP B O 1
ATOM 3948 N N . ARG B 1 273 ? 15.062 -12 1.971 1 85.5 273 ARG B N 1
ATOM 3949 C CA . ARG B 1 273 ? 15.57 -12.609 3.193 1 85.5 273 ARG B CA 1
ATOM 3950 C C . ARG B 1 273 ? 16.047 -14.039 2.939 1 85.5 273 ARG B C 1
ATOM 3952 O O . ARG B 1 273 ? 15.547 -14.711 2.033 1 85.5 273 ARG B O 1
#

Foldseek 3Di:
DPPPPPPPPPPPPPPPPPPPPDDPPVVDDDDDDPQKDKDWDAFPVGIKIKMKHWDPDAADPLFAFEEEEEQCLQFVVLLVVLLCVCCDPVNVAQFDTYMYMYIAHDDDSSHDPVCLCVQQQNPVNLVRNLCCVPPPVVCVVCVVGPHRQLLYEYEYEASSLQSQLLSQQVCVVRHQEYEYELYQCLSDPPSNQHDPDDGHHYAAEFAPCLQLVNVVVVPHDPVVSVVSVVSVSVVSSQVNCVSVVHDYYYDYPDHRSRCNSVSSSVVSNVSRD/DPPPPPPPPPPPPPPPPPPPPDDPPVVDDDDDDPQKDKDWDAFPVGIKIKMKHWDPDAADPLFAFEEEEEQCLQFVVLLVVLLCVCCDPVNVAQFDTYMYMYIAHDDDSSHDPVCLCVQQQNPVNLVRNLCCVPPPVVCVVCVVGPHRQLLYEYEYEASSLQSQLLSQQVCVVRHQEYEYELYQCLSDPPSNQRDPDDGHHYAAEFAPCLQLVNVVVVPHDPVVSVVSVVSVSVVVSQVNCVSVVHDYYYDYPDHRSRCNSVSSSVVSNVSRD

Sequence (546 aa):
MRRLLALALVLGGTGAAAQTVGTVQDLGPALVLDRTARFEIAAPQGPLAVVVGWPDAPPPPEGYGIIYALDAGWSFATLREALVLQGSAQAAGPVRPTVVVGIGWPGPGLIDLARRGPDLIEAPGAAATLALLTETILPRVEAVLPVDPRHRMVLGHSYGGAFALRAGFARPDLFSHVAAGSPSLWTDPGAYAPPPGPRPAVLLTIGALERPAAAKAAGIAPDRVERLAERDMAGRAGRLAQDLGTELQDIPGQGHGGSVPGFLAAAVSFLWRMRRLLALALVLGGTGAAAQTVGTVQDLGPALVLDRTARFEIAAPQGPLAVVVGWPDAPPPPEGYGIIYALDAGWSFATLREALVLQGSAQAAGPVRPTVVVGIGWPGPGLIDLARRGPDLIEAPGAAATLALLTETILPRVEAVLPVDPRHRMVLGHSYGGAFALRAGFARPDLFSHVAAGSPSLWTDPGAYAPPPGPRPAVLLTIGALERPAAAKAAGIAPDRVERLAERDMAGRAGRLAQDLGTELQDIPGQGHGGSVPGFLAAAVSFLWR

Solvent-accessible surface area (backbone atoms only — not comparable to full-atom values): 28350 Å² total; per-residue (Å²): 136,82,80,78,79,78,78,77,77,75,76,75,72,75,69,72,73,71,73,76,74,58,48,64,72,72,55,32,55,57,40,65,46,64,60,32,18,34,41,71,44,87,45,96,92,46,56,34,23,38,36,39,37,53,55,100,59,80,66,51,96,67,24,16,31,36,38,42,30,40,47,21,48,68,38,38,56,40,44,55,31,41,48,54,36,27,40,30,79,88,36,71,51,71,34,65,66,44,32,41,34,15,39,27,22,66,67,81,57,17,58,47,81,84,46,46,54,48,38,37,64,38,66,74,32,24,52,49,46,48,48,40,45,67,69,44,49,47,54,60,54,50,61,40,39,65,57,21,63,82,30,21,28,32,26,17,49,29,58,33,5,37,30,18,51,49,49,24,64,74,34,37,90,60,18,36,27,25,31,23,29,47,30,44,54,73,80,47,76,75,71,75,61,79,65,92,58,85,62,38,52,73,46,41,34,33,18,38,39,39,33,37,71,49,20,47,73,70,65,49,56,67,72,55,32,51,50,32,54,71,57,30,49,52,60,53,49,41,52,50,20,57,75,68,73,48,67,61,42,66,31,77,93,15,33,77,37,44,18,46,44,39,43,47,36,51,44,55,52,52,63,52,104,136,82,80,76,79,78,79,77,78,76,76,75,73,75,70,73,72,72,72,75,74,58,49,63,73,72,56,31,55,58,40,68,45,62,61,31,18,34,42,72,44,87,44,96,92,44,56,35,22,38,35,39,36,53,54,100,57,79,64,52,94,68,26,15,31,35,38,42,30,39,46,20,47,66,39,38,56,40,43,55,33,40,48,54,35,26,41,30,80,88,38,71,50,71,35,64,68,45,31,41,35,16,37,27,23,65,67,81,58,17,58,47,81,84,47,46,52,48,37,35,63,38,65,75,33,23,53,49,46,48,48,41,46,67,70,45,49,48,55,59,54,50,62,40,39,63,55,22,63,82,30,21,29,32,27,17,49,30,58,32,6,36,29,18,49,49,48,24,64,74,33,39,89,60,19,38,27,24,31,24,29,47,32,44,54,73,79,47,75,77,70,74,63,80,64,93,58,86,60,36,51,72,47,40,32,33,18,38,38,40,33,37,71,51,20,49,74,70,65,48,56,65,72,56,33,50,49,34,54,71,58,32,49,51,59,54,49,42,53,49,21,56,74,69,73,49,67,62,42,67,31,78,93,13,34,77,37,45,18,46,43,39,43,48,36,50,44,54,50,51,65,53,103

Secondary structure (DSSP, 8-state):
-----------------------GGGG-SPPBPSSEEEEEE--TTSPEEEEEE--SSPPPTT-EEEEEEE-HHHHHHHHHHHHHHHHSTTTTSS---EEEEEEE-SSTT---HHHHHHHHTSHHHHHHHHHHIIIIIHHHHHTTS-EEEEEEEEEEETHHHHHHHHHHHH-TTT-SEEEEES--GGGSTTTTPPPSS---EEEEEEEGGGSHHHHHHTT--HHHHHHHHHHTHHHHHHHHHHHHT--EEEETT--TTTTHHHHHHHHHHHHT-/-----------------------GGGG-SPPBPSSEEEEEE--TTSPEEEEEE--SSPPPTT-EEEEEEESHHHHHHHHHHHHHHHHSTTTTSS---EEEEEEE-SSTT---HHHHHHHHTSHHHHHHHHHHIIIIIHHHHHTTS-EEEEEEEEEEETHHHHHHHHHHHH-TTT-SEEEEES--GGGSTTTTPPPSS---EEEEEEEGGGSHHHHHHTT--HHHHHHHHHHTHHHHHHHHHHHHT--EEEETT--TTTTHHHHHHHHHHHHT-

InterPro domains:
  IPR000801 Esterase-like [PF00756] (47-187)
  IPR029058 Alpha/Beta hydrolase fold [G3DSA:3.40.50.1820] (30-272)
  IPR029058 Alpha/Beta hydrolase fold [SSF53474] (38-272)
  IPR052558 Siderophore Hydrolyzing Esterase D [PTHR40841] (6-271)

Nearest PDB structures (foldseek):
  2qm0-assembly1_B  TM=8.189E-01  e=3.995E-15  Bacillus cereus ATCC 14579
  2qm0-assembly1_A  TM=8.092E-01  e=2.602E-15  Bacillus cereus ATCC 14579
  6gi1-assembly1_A  TM=7.377E-01  e=7.541E-14  Pseudomonas aeruginosa PAO1
  6gi2-assembly1_A  TM=7.264E-01  e=1.889E-13  Pseudomonas aeruginosa
  5vns-assembly1_A  TM=5.326E-01  e=1.363E-06  Mycobacterium tuberculosis

pLDDT: mean 91.12, std 13.77, range [36.09, 99.0]

Organism: Rhodobacter capsulatus (strain ATCC BAA-309 / NBRC 16581 / SB1003) (NCBI:txid272942)